Protein AF-A0A497P4P9-F1 (afdb_monomer)

Sequence (625 aa):
MENTSEQIDSYRMAIYGQLLGKMAGRGGANFEKIRPSDIKWLFDTYDLFFFHNCITEKLRSTHGEISFRIKGDKSECGFKVNDHGHRHYFFYISISIFQDMPEKDCFDRAFCLLFVMEHQIIHLLMLLYNYQGKVQNDPSYSYHGSLYICMLRTFFGDVDTSHDLKGKEKESPGKSQAIMAKEIGRFSNVRNSCFLDSLLFVLLVSDGSNYIRDVLFNSDIRNIPYNVKQVCDRSKTIKTRQQVRELAYRIREMLKVDYRRLQGGEVFQCNTLRQELRKSDPEIGTGAVYTPIEVYGILAHLFPKLQVYFPPKFIVTEDISGNLNPVRETVGLTQKITFSDLEYFPYSIREYGPEGVGSFYIWDDINEPLIVFHNTGTNPHKFTEFIFKGRYRLFGAVMSRGRVSQTEEGGGHYNAFLRINDKWFYYDDMYPPTLRHLEKLPAKEIFEVGRTSIAELLFYERIEEIPSVPIRTTGIEKDEINFEPIEPVGNQMRLTAKYQTAYAGQILHSLGGTLKRKGGKYRATWLLDFDQVQTKRSQILDIVNIAITISPQTDGDVMIYSEDRFGFLGEKFRNMGGKPVEEGATYEGLTYHLRNRKPDDKIQDYYWKVPRENFHDTLAMIQKA

Solvent-accessible surface area (backbone atoms only — not comparable to full-atom values): 35870 Å² total; per-residue (Å²): 135,80,61,51,70,67,53,38,51,52,50,51,52,54,52,48,55,54,48,31,65,75,23,50,96,38,55,27,50,59,48,80,72,87,52,42,69,53,55,46,51,51,49,55,48,48,26,46,76,78,45,72,39,49,58,61,52,50,31,58,75,59,65,31,48,79,45,57,42,75,36,69,84,54,62,47,58,54,68,47,71,48,102,83,71,38,41,42,32,38,44,33,43,30,54,47,68,68,74,67,63,60,90,82,83,50,94,38,53,50,57,45,49,50,54,54,48,55,56,42,49,48,53,46,51,39,59,76,70,45,46,68,75,72,50,86,90,44,63,45,51,37,92,83,14,58,50,43,54,48,51,40,37,48,69,62,34,93,64,79,79,71,76,64,91,66,90,74,82,86,81,76,86,76,75,89,68,87,76,60,80,90,44,55,26,43,48,44,62,56,93,85,32,26,34,58,50,24,43,50,46,36,46,67,63,19,61,57,18,55,66,52,42,49,42,58,73,66,52,70,48,86,72,47,76,68,65,68,75,49,50,74,41,84,78,44,78,48,64,45,64,66,51,51,35,53,49,41,49,52,50,32,56,45,52,54,51,53,48,52,38,28,68,68,40,37,75,44,66,66,60,67,58,53,58,52,53,22,43,78,38,47,66,72,65,77,78,60,54,74,52,49,64,60,56,49,42,51,50,20,54,51,34,58,86,62,51,70,80,76,79,68,65,34,47,38,40,25,40,75,85,70,50,74,46,78,74,79,54,75,79,78,76,92,65,91,81,55,81,85,63,83,79,74,74,92,61,78,48,69,51,57,47,102,78,38,37,24,44,41,70,52,68,89,78,78,80,59,69,54,46,74,46,76,53,88,77,84,66,37,80,80,59,64,65,52,41,84,91,46,39,26,36,60,24,25,31,29,30,41,32,40,73,70,55,94,51,93,62,48,83,54,54,27,26,21,40,29,23,47,90,92,37,36,30,43,38,35,31,59,90,76,52,42,79,42,83,39,99,57,77,61,56,65,62,55,27,39,71,47,84,44,30,39,33,42,37,40,35,26,21,48,40,93,64,48,83,63,74,75,65,57,69,46,55,42,70,61,82,56,59,49,70,52,81,76,42,79,55,87,93,28,31,34,47,36,37,33,37,78,47,74,65,57,48,53,54,40,39,76,73,66,21,52,75,47,78,61,91,94,42,40,32,29,35,42,82,33,50,73,84,47,48,62,58,52,52,47,54,53,53,60,70,67,38,44,59,38,49,61,46,83,51,98,71,74,37,31,39,36,38,33,62,38,54,81,50,66,60,58,55,56,38,43,77,57,67,22,41,76,61,60,79,70,45,66,56,99,79,46,70,45,73,59,64,80,55,58,98,85,49,75,52,52,56,44,46,32,42,25,44,45,92,46,42,63,59,49,52,54,44,50,72,68,77

Secondary structure (DSSP, 8-state):
-PPPHHHHHHHHHHHHHHHHHHHGGGTGGG-S---HHHHHHHHHHHHHHHHTTHHHHHHHHTT-EEEEEEESS--EEEEEE-TTS-EEEEEEEESHHHHS--TTS-SSHHHHHHHHHHHHHHHHHHHHTTGGGT-TT-GGGSTTSHHHHHHHHHHH-S--TT------------------GGG--EEPP-SS-HHHHHHHHHHHHSGGGHHHHHHHHH--GGGPPP-GGGGS-TT-S--SHHHHHHHHHHHHHHHHHHHHHHHTT-EE--HHHHHHHHHH-GGGGSSPPPPHHHHHHHHHHHSGGG------S-EEEE-TTS-B----------S---TTS------------TT-PEEEE--TT---SEEEEE--SS-GGG--SEETTTTEEEEEEEEEES---SSS---SEEEEEEEETTEEEEEE-SSSPEEEEESS--HHHHHS-BTTEEEEEEEEEE-SS---S--------STTEEEPPPEEETTEEEEEEEE-SHHHHHHHHHTT-EEEEETTEEEEEEEE-TTHHHHHHHHHHHHHS--EEEEE-SSSEEEEEE--TTSHHHHHHHHTT-EEPPTT-EETTEE-------TT-----EEEEEEGGGHHHHHHHHTT-

pLDDT: mean 74.88, std 19.85, range [26.92, 98.31]

Nearest PDB structures (foldseek):
  6heh-assembly1_A  TM=5.317E-01  e=3.612E-06  Homo sapiens
  8p1p-assembly1_B-2  TM=5.558E-01  e=3.984E-04  Homo sapiens
  8p1q-assembly1_B-2  TM=5.400E-01  e=2.696E-03  Homo sapiens
  5jlt-assembly1_A  TM=6.285E-01  e=5.822E-01  Tequatrovirus T4
  6k4y-assembly1_M  TM=6.024E-01  e=2.013E+00  Tequatrovirus T4

Mean predicted aligned error: 19.84 Å

Radius of gyration: 35.27 Å; Cα contacts (8 Å, |Δi|>4): 976; chains: 1; bounding box: 78×78×106 Å

Structure (mmCIF, N/CA/C/O backbone):
data_AF-A0A497P4P9-F1
#
_entry.id   AF-A0A497P4P9-F1
#
loop_
_atom_site.group_PDB
_atom_site.id
_atom_site.type_symbol
_atom_site.label_atom_id
_atom_site.label_alt_id
_atom_site.label_comp_id
_atom_site.label_asym_id
_atom_site.label_entity_id
_atom_site.label_seq_id
_atom_site.pdbx_PDB_ins_code
_atom_site.Cartn_x
_atom_site.Cartn_y
_atom_site.Cartn_z
_atom_site.occupancy
_atom_site.B_iso_or_equiv
_atom_site.auth_seq_id
_atom_site.auth_comp_id
_atom_site.auth_asym_id
_atom_site.auth_atom_id
_atom_site.pdbx_PDB_model_num
ATOM 1 N N . MET A 1 1 ? -15.173 -10.254 27.686 1.00 58.25 1 MET A N 1
ATOM 2 C CA . MET A 1 1 ? -15.346 -11.122 26.509 1.00 58.25 1 MET A CA 1
ATOM 3 C C . MET A 1 1 ? -14.974 -10.275 25.314 1.00 58.25 1 MET A C 1
ATOM 5 O O . MET A 1 1 ? -15.605 -9.245 25.126 1.00 58.25 1 MET A O 1
ATOM 9 N N . GLU A 1 2 ? -13.888 -10.613 24.627 1.00 67.75 2 GLU A N 1
ATOM 10 C CA . GLU A 1 2 ? -13.498 -9.936 23.386 1.00 67.75 2 GLU A CA 1
ATOM 11 C C . GLU A 1 2 ? -14.047 -10.760 22.222 1.00 67.75 2 GLU A C 1
ATOM 13 O O . GLU A 1 2 ? -13.759 -11.954 22.135 1.00 67.75 2 GLU A O 1
ATOM 18 N N . ASN A 1 3 ? -14.868 -10.144 21.370 1.00 80.25 3 ASN A N 1
ATOM 19 C CA . ASN A 1 3 ? -15.331 -10.771 20.135 1.00 80.25 3 ASN A CA 1
ATOM 20 C C . ASN A 1 3 ? -14.248 -10.593 19.061 1.00 80.25 3 ASN A C 1
ATOM 22 O O . ASN A 1 3 ? -13.645 -9.522 18.958 1.00 80.25 3 ASN A O 1
ATOM 26 N N . THR A 1 4 ? -13.994 -11.614 18.245 1.00 85.06 4 THR A N 1
ATOM 27 C CA . THR A 1 4 ? -13.106 -11.467 17.082 1.00 85.06 4 THR A CA 1
ATOM 28 C C . THR A 1 4 ? -13.760 -10.585 16.013 1.00 85.06 4 THR A C 1
ATOM 30 O O . THR A 1 4 ? -14.983 -10.466 15.967 1.00 85.06 4 THR A O 1
ATOM 33 N N . SER A 1 5 ? -12.966 -9.993 15.110 1.00 77.56 5 SER A N 1
ATOM 34 C CA . SER A 1 5 ? -13.513 -9.205 13.987 1.00 77.56 5 SER A CA 1
ATOM 35 C C . SER A 1 5 ? -14.527 -10.009 13.165 1.00 77.56 5 SER A C 1
ATOM 37 O O . SER A 1 5 ? -15.591 -9.499 12.835 1.00 77.56 5 SER A O 1
ATOM 39 N N . GLU A 1 6 ? -14.241 -11.289 12.910 1.00 81.06 6 GLU A N 1
ATOM 40 C CA . GLU A 1 6 ? -15.147 -12.190 12.188 1.00 81.06 6 GLU A CA 1
ATOM 41 C C . GLU A 1 6 ? -16.459 -12.433 12.945 1.00 81.06 6 GLU A C 1
ATOM 43 O O . GLU A 1 6 ? -17.526 -12.471 12.335 1.00 81.06 6 GLU A O 1
ATOM 48 N N . GLN A 1 7 ? -16.408 -12.569 14.275 1.00 89.88 7 GLN A N 1
ATOM 49 C CA . GLN A 1 7 ? -17.613 -12.715 15.096 1.00 89.88 7 GLN A CA 1
ATOM 50 C C . GLN A 1 7 ? -18.461 -11.444 15.076 1.00 89.88 7 GLN A C 1
ATOM 52 O O . GLN A 1 7 ? -19.679 -11.530 14.941 1.00 89.88 7 GLN A O 1
ATOM 57 N N . ILE A 1 8 ? -17.824 -10.277 15.170 1.00 90.75 8 ILE A N 1
ATOM 58 C CA . ILE A 1 8 ? -18.498 -8.976 15.119 1.00 90.75 8 ILE A CA 1
ATOM 59 C C . ILE A 1 8 ? -19.230 -8.809 13.785 1.00 90.75 8 ILE A C 1
ATOM 61 O O . ILE A 1 8 ? -20.416 -8.475 13.779 1.00 90.75 8 ILE A O 1
ATOM 65 N N . ASP A 1 9 ? -18.560 -9.092 12.667 1.00 85.94 9 ASP A N 1
ATOM 66 C CA . ASP A 1 9 ? -19.163 -8.988 11.336 1.00 85.94 9 ASP A CA 1
ATOM 67 C C . ASP A 1 9 ? -20.277 -10.019 11.139 1.00 85.94 9 ASP A C 1
ATOM 69 O O . ASP A 1 9 ? -21.351 -9.682 10.640 1.00 85.94 9 ASP A O 1
ATOM 73 N N . SER A 1 10 ? -20.079 -11.252 11.611 1.00 91.88 10 SER A N 1
ATOM 74 C CA . SER A 1 10 ? -21.108 -12.296 11.586 1.00 91.88 10 SER A CA 1
ATOM 75 C C . SER A 1 10 ? -22.361 -11.886 12.368 1.00 91.88 10 SER A C 1
ATOM 77 O O . SER A 1 10 ? -23.477 -11.970 11.847 1.00 91.88 10 SER A O 1
ATOM 79 N N . TYR A 1 11 ? -22.203 -11.360 13.587 1.00 96.50 11 TYR A N 1
ATOM 80 C CA . TYR A 1 11 ? -23.323 -10.868 14.393 1.00 96.50 11 TYR A CA 1
ATOM 81 C C . TYR A 1 11 ? -24.010 -9.674 13.741 1.00 96.50 11 TYR A C 1
ATOM 83 O O . TYR A 1 11 ? -25.236 -9.659 13.646 1.00 96.50 11 TYR A O 1
ATOM 91 N N . ARG A 1 12 ? -23.248 -8.704 13.229 1.00 95.50 12 ARG A N 1
ATOM 92 C CA . ARG A 1 12 ? -23.806 -7.544 12.526 1.00 95.50 12 ARG A CA 1
ATOM 93 C C . ARG A 1 12 ? -24.631 -7.972 11.316 1.00 95.50 12 ARG A C 1
ATOM 95 O O . ARG A 1 12 ? -25.760 -7.510 11.162 1.00 95.50 12 ARG A O 1
ATOM 102 N N . MET A 1 13 ? -24.121 -8.896 10.503 1.00 94.88 13 MET A N 1
ATOM 103 C CA . MET A 1 13 ? -24.843 -9.415 9.340 1.00 94.88 13 MET A CA 1
ATOM 104 C C . MET A 1 13 ? -26.081 -10.229 9.732 1.00 94.88 13 MET A C 1
ATOM 106 O O . MET A 1 13 ? -27.115 -10.123 9.069 1.00 94.88 13 MET A O 1
ATOM 110 N N . ALA A 1 14 ? -26.031 -10.981 10.834 1.00 95.69 14 ALA A N 1
ATOM 111 C CA . ALA A 1 14 ? -27.197 -11.683 11.366 1.00 95.69 14 ALA A CA 1
ATOM 112 C C . ALA A 1 14 ? -28.292 -10.706 11.836 1.00 95.69 14 ALA A C 1
ATOM 114 O O . ALA A 1 14 ? -29.465 -10.885 11.499 1.00 95.69 14 ALA A O 1
ATOM 115 N N . ILE A 1 15 ? -27.918 -9.651 12.568 1.00 97.69 15 ILE A N 1
ATOM 116 C CA . ILE A 1 15 ? -28.839 -8.597 13.020 1.00 97.69 15 ILE A CA 1
ATOM 117 C C . ILE A 1 15 ? -29.422 -7.847 11.818 1.00 97.69 15 ILE A C 1
ATOM 119 O O . ILE A 1 15 ? -30.636 -7.644 11.752 1.00 97.69 15 ILE A O 1
ATOM 123 N N . TYR A 1 16 ? -28.582 -7.491 10.844 1.00 96.94 16 TYR A N 1
ATOM 124 C CA . TYR A 1 16 ? -28.994 -6.845 9.600 1.00 96.94 16 TYR A CA 1
ATOM 125 C C . TYR A 1 16 ? -30.032 -7.688 8.847 1.00 96.94 16 TYR A C 1
ATOM 127 O O . TYR A 1 16 ? -31.114 -7.194 8.530 1.00 96.94 16 TYR A O 1
ATOM 135 N N . GLY A 1 17 ? -29.772 -8.983 8.639 1.00 94.94 17 GLY A N 1
ATOM 136 C CA . GLY A 1 17 ? -30.714 -9.889 7.975 1.00 94.94 17 GLY A CA 1
ATOM 137 C C . GLY A 1 17 ? -32.065 -9.989 8.694 1.00 94.94 17 GLY A C 1
ATOM 138 O O . GLY A 1 17 ? -33.120 -9.928 8.055 1.00 94.94 17 GLY A O 1
ATOM 139 N N . GLN A 1 18 ? -32.063 -10.067 10.029 1.00 97.38 18 GLN A N 1
ATOM 140 C CA . GLN A 1 18 ? -33.302 -10.064 10.819 1.00 97.38 18 GLN A CA 1
ATOM 141 C C . GLN A 1 18 ? -34.051 -8.727 10.719 1.00 97.38 18 GLN A C 1
ATOM 143 O O . GLN A 1 18 ? -35.283 -8.707 10.619 1.00 97.38 18 GLN A O 1
ATOM 148 N N . LEU A 1 19 ? -33.321 -7.610 10.709 1.00 96.56 19 LEU A N 1
ATOM 149 C CA . LEU A 1 19 ? -33.889 -6.278 10.535 1.00 96.56 19 LEU A CA 1
ATOM 150 C C . LEU A 1 19 ? -34.567 -6.144 9.166 1.00 96.56 19 LEU A C 1
ATOM 152 O O . LEU A 1 19 ? -35.699 -5.662 9.107 1.00 96.56 19 LEU A O 1
ATOM 156 N N . LEU A 1 20 ? -33.946 -6.637 8.089 1.00 95.38 20 LEU A N 1
ATOM 157 C CA . LEU A 1 20 ? -34.549 -6.647 6.752 1.00 95.38 20 LEU A CA 1
ATOM 158 C C . LEU A 1 20 ? -35.883 -7.399 6.731 1.00 95.38 20 LEU A C 1
ATOM 160 O O . LEU A 1 20 ? -36.876 -6.869 6.228 1.00 95.38 20 LEU A O 1
ATOM 164 N N . GLY A 1 21 ? -35.944 -8.587 7.341 1.00 93.62 21 GLY A N 1
ATOM 165 C CA . GLY A 1 21 ? -37.191 -9.349 7.466 1.00 93.62 21 GLY A CA 1
ATOM 166 C C . GLY A 1 21 ? -38.275 -8.574 8.224 1.00 93.62 21 GLY A C 1
ATOM 167 O O . GLY A 1 21 ? -39.424 -8.501 7.786 1.00 93.62 21 GLY A O 1
ATOM 168 N N . LYS A 1 22 ? -37.905 -7.904 9.322 1.00 96.12 22 LYS A N 1
ATOM 169 C CA . LYS A 1 22 ? -38.820 -7.070 10.124 1.00 96.12 22 LYS A CA 1
ATOM 170 C C . LYS A 1 22 ? -39.289 -5.802 9.394 1.00 96.12 22 LYS A C 1
ATOM 172 O O . LYS A 1 22 ? -40.355 -5.258 9.713 1.00 96.12 22 LYS A O 1
ATOM 177 N N . MET A 1 23 ? -38.498 -5.314 8.440 1.00 96.38 23 MET A N 1
ATOM 178 C CA . MET A 1 23 ? -38.792 -4.130 7.631 1.00 96.38 23 MET A CA 1
ATOM 179 C C . MET A 1 23 ? -39.403 -4.452 6.264 1.00 96.38 23 MET A C 1
ATOM 181 O O . MET A 1 23 ? -39.791 -3.522 5.562 1.00 96.38 23 MET A O 1
ATOM 185 N N . ALA A 1 24 ? -39.562 -5.726 5.891 1.00 94.69 24 ALA A N 1
ATOM 186 C CA . ALA A 1 24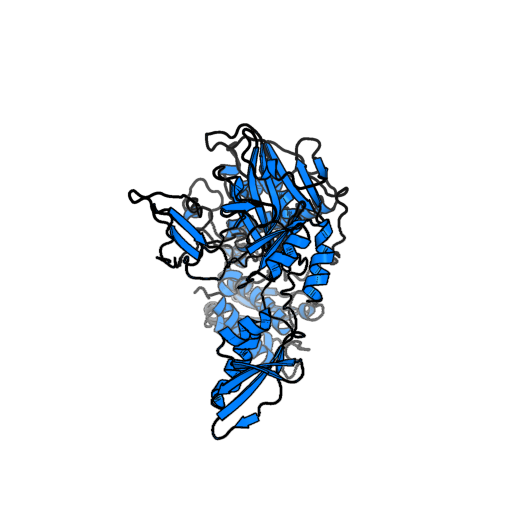 ? -40.026 -6.130 4.561 1.00 94.69 24 ALA A CA 1
ATOM 187 C C . ALA A 1 24 ? -41.339 -5.440 4.138 1.00 94.69 24 ALA A C 1
ATOM 189 O O . ALA A 1 24 ? -41.416 -4.859 3.061 1.00 94.69 24 ALA A O 1
ATOM 190 N N . GLY A 1 25 ? -42.339 -5.382 5.026 1.00 94.19 25 GLY A N 1
ATOM 191 C CA . GLY A 1 25 ? -43.613 -4.689 4.770 1.00 94.19 25 GLY A CA 1
ATOM 192 C C . GLY A 1 25 ? -43.562 -3.155 4.847 1.00 94.19 25 GLY A C 1
ATOM 193 O O . GLY A 1 25 ? -44.608 -2.512 4.861 1.00 94.19 25 GLY A O 1
ATOM 194 N N . ARG A 1 26 ? -42.373 -2.562 4.989 1.00 94.88 26 ARG A N 1
ATOM 195 C CA . ARG A 1 26 ? -42.147 -1.121 5.192 1.00 94.88 26 ARG A CA 1
ATOM 196 C C . ARG A 1 26 ? -41.022 -0.559 4.320 1.00 94.88 26 ARG A C 1
ATOM 198 O O . ARG A 1 26 ? -40.528 0.516 4.637 1.00 94.88 26 ARG A O 1
ATOM 205 N N . GLY A 1 27 ? -40.608 -1.269 3.268 1.00 91.19 27 GLY A N 1
ATOM 206 C CA . GLY A 1 27 ? -39.531 -0.846 2.358 1.00 91.19 27 GLY A CA 1
ATOM 207 C C . GLY A 1 27 ? -38.186 -1.558 2.563 1.00 91.19 27 GLY A C 1
ATOM 208 O O . GLY A 1 27 ? -37.195 -1.180 1.943 1.00 91.19 27 GLY A O 1
ATOM 209 N N . GLY A 1 28 ? -38.129 -2.590 3.413 1.00 93.62 28 GLY A N 1
ATOM 210 C CA . GLY A 1 28 ? -36.943 -3.432 3.595 1.00 93.62 28 GLY A CA 1
ATOM 211 C C . GLY A 1 28 ? -35.717 -2.641 4.060 1.00 93.62 28 GLY A C 1
ATOM 212 O O . GLY A 1 28 ? -35.768 -1.953 5.079 1.00 93.62 28 GLY A O 1
ATOM 213 N N . ALA A 1 29 ? -34.627 -2.743 3.299 1.00 92.38 29 ALA A N 1
ATOM 214 C CA . ALA A 1 29 ? -33.350 -2.073 3.554 1.00 92.38 29 ALA A CA 1
ATOM 215 C C . ALA A 1 29 ? -33.466 -0.541 3.641 1.00 92.38 29 ALA A C 1
ATOM 217 O O . ALA A 1 29 ? -32.811 0.096 4.460 1.00 92.38 29 ALA A O 1
ATOM 218 N N . ASN A 1 30 ? -34.360 0.055 2.849 1.00 92.88 30 ASN A N 1
ATOM 219 C CA . ASN A 1 30 ? -34.595 1.498 2.806 1.00 92.88 30 ASN A CA 1
ATOM 220 C C . ASN A 1 30 ? -35.975 1.848 3.360 1.00 92.88 30 ASN A C 1
ATOM 222 O O . ASN A 1 30 ? -36.753 2.556 2.724 1.00 92.88 30 ASN A O 1
ATOM 226 N N . PHE A 1 31 ? -36.285 1.324 4.546 1.00 92.88 31 PHE A N 1
ATOM 227 C CA . PHE A 1 31 ? -37.598 1.472 5.159 1.00 92.88 31 PHE A CA 1
ATOM 228 C C . PHE A 1 31 ? -38.117 2.926 5.170 1.00 92.88 31 PHE A C 1
ATOM 230 O O . PHE A 1 31 ? -37.369 3.896 5.335 1.00 92.88 31 PHE A O 1
ATOM 237 N N . GLU A 1 32 ? -39.433 3.080 5.035 1.00 89.19 32 GLU A N 1
ATOM 238 C CA . GLU A 1 32 ? -40.113 4.380 5.057 1.00 89.19 32 GLU A CA 1
ATOM 239 C C . GLU A 1 32 ? -40.335 4.892 6.481 1.00 89.19 32 GLU A C 1
ATOM 241 O O . GLU A 1 32 ? -40.309 6.095 6.736 1.00 89.19 32 GLU A O 1
ATOM 246 N N . LYS A 1 33 ? -40.611 3.973 7.418 1.00 90.75 33 LYS A N 1
ATOM 247 C CA . LYS A 1 33 ? -40.995 4.299 8.795 1.00 90.75 33 LYS A CA 1
ATOM 248 C C . LYS A 1 33 ? -40.393 3.323 9.793 1.00 90.75 33 LYS A C 1
ATOM 250 O O . LYS A 1 33 ? -40.588 2.110 9.692 1.00 90.75 33 LYS A O 1
ATOM 255 N N . ILE A 1 34 ? -39.799 3.884 10.838 1.00 93.62 34 ILE A N 1
ATOM 256 C CA . ILE A 1 34 ? -39.342 3.163 12.024 1.00 93.62 34 ILE A CA 1
ATOM 257 C C . ILE A 1 34 ? -40.213 3.520 13.229 1.00 93.62 34 ILE A C 1
ATOM 259 O O . ILE A 1 34 ? -40.736 4.631 13.315 1.00 93.62 34 ILE A O 1
ATOM 263 N N . ARG A 1 35 ? -40.439 2.564 14.134 1.00 95.38 35 ARG A N 1
ATOM 264 C CA . ARG A 1 35 ? -41.251 2.739 15.348 1.00 95.38 35 ARG A CA 1
ATOM 265 C C . ARG A 1 35 ? -40.385 2.531 16.592 1.00 95.38 35 ARG A C 1
ATOM 267 O O . ARG A 1 35 ? -39.413 1.778 16.533 1.00 95.38 35 ARG A O 1
ATOM 274 N N . PRO A 1 36 ? -40.757 3.097 17.754 1.00 96.56 36 PRO A N 1
ATOM 275 C CA . PRO A 1 36 ? -40.030 2.857 19.003 1.00 96.56 36 PRO A CA 1
ATOM 276 C C . PRO A 1 36 ? -39.881 1.371 19.362 1.00 96.56 36 PRO A C 1
ATOM 278 O O . PRO A 1 36 ? -38.849 0.956 19.882 1.00 96.56 36 PRO A O 1
ATOM 281 N N . SER A 1 37 ? -40.881 0.549 19.027 1.00 97.31 37 SER A N 1
ATOM 282 C CA . SER A 1 37 ? -40.837 -0.905 19.213 1.00 97.31 37 SER A CA 1
ATOM 283 C C . SER A 1 37 ? -39.770 -1.600 18.362 1.00 97.31 37 SER A C 1
ATOM 285 O O . SER A 1 37 ? -39.286 -2.658 18.752 1.00 97.31 37 SER A O 1
ATOM 287 N N . ASP A 1 38 ? -39.403 -1.037 17.206 1.00 96.38 38 ASP A N 1
ATOM 288 C CA . ASP A 1 38 ? -38.327 -1.579 16.371 1.00 96.38 38 ASP A CA 1
ATOM 289 C C . ASP A 1 38 ? -36.960 -1.272 16.979 1.00 96.38 38 ASP A C 1
ATOM 291 O O . ASP A 1 38 ? -36.117 -2.158 17.021 1.00 96.38 38 ASP A O 1
ATOM 295 N N . ILE A 1 39 ? -36.776 -0.058 17.515 1.00 97.06 39 ILE A N 1
ATOM 296 C CA . ILE A 1 39 ? -35.554 0.325 18.240 1.00 97.06 39 ILE A CA 1
ATOM 297 C C . ILE A 1 39 ? -35.370 -0.561 19.467 1.00 97.06 39 ILE A C 1
ATOM 299 O O . ILE A 1 39 ? -34.284 -1.090 19.680 1.00 97.06 39 ILE A O 1
ATOM 303 N N . LYS A 1 40 ? -36.445 -0.775 20.240 1.00 97.88 40 LYS A N 1
ATOM 304 C CA . LYS A 1 40 ? -36.419 -1.702 21.374 1.00 97.88 40 LYS A CA 1
ATOM 305 C C . LYS A 1 40 ? -36.014 -3.107 20.930 1.00 97.88 40 LYS A C 1
ATOM 307 O O . LYS A 1 40 ? -35.128 -3.696 21.526 1.00 97.88 40 LYS A O 1
ATOM 312 N N . TRP A 1 41 ? -36.658 -3.640 19.892 1.00 98.25 41 TRP A N 1
ATOM 313 C CA . TRP A 1 41 ? -36.334 -4.975 19.390 1.00 98.25 41 TRP A CA 1
ATOM 314 C C . TRP A 1 41 ? -34.871 -5.075 18.941 1.00 98.25 41 TRP A C 1
ATOM 316 O O . TRP A 1 41 ? -34.201 -6.059 19.242 1.00 98.25 41 TRP A O 1
ATOM 326 N N . LEU A 1 42 ? -34.359 -4.050 18.258 1.00 97.94 42 LEU A N 1
ATOM 327 C CA . LEU A 1 42 ? -32.981 -4.018 17.784 1.00 97.94 42 LEU A CA 1
ATOM 328 C C . LEU A 1 42 ? -31.998 -3.947 18.960 1.00 97.94 42 LEU A C 1
ATOM 330 O O . LEU A 1 42 ? -31.013 -4.676 18.971 1.00 97.94 42 LEU A O 1
ATOM 334 N N . PHE A 1 43 ? -32.311 -3.151 19.986 1.00 98.19 43 PHE A N 1
ATOM 335 C CA . PHE A 1 43 ? -31.570 -3.120 21.247 1.00 98.19 43 PHE A CA 1
ATOM 336 C C . PHE A 1 43 ? -31.539 -4.493 21.928 1.00 98.19 43 PHE A C 1
ATOM 338 O O . PHE A 1 43 ? -30.458 -4.979 22.245 1.00 98.19 43 PHE A O 1
ATOM 345 N N . ASP A 1 44 ? -32.702 -5.134 22.099 1.00 98.25 44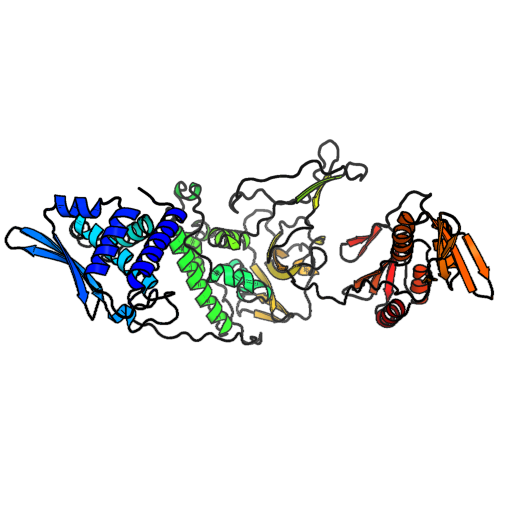 ASP A N 1
ATOM 346 C CA . ASP A 1 44 ? -32.805 -6.466 22.708 1.00 98.25 44 ASP A CA 1
ATOM 347 C C . ASP A 1 44 ? -31.975 -7.494 21.905 1.00 98.25 44 ASP A C 1
ATOM 349 O O . ASP A 1 44 ? -31.333 -8.374 22.472 1.00 98.25 44 ASP A O 1
ATOM 353 N N . THR A 1 45 ? -31.947 -7.357 20.574 1.00 98.31 45 THR A N 1
ATOM 354 C CA . THR A 1 45 ? -31.163 -8.226 19.683 1.00 98.31 45 THR A CA 1
ATOM 355 C C . THR A 1 45 ? -29.660 -7.994 19.861 1.00 98.31 45 THR A C 1
ATOM 357 O O . THR A 1 45 ? -28.908 -8.955 19.992 1.00 98.31 45 THR A O 1
ATOM 360 N N . TYR A 1 46 ? -29.200 -6.742 19.928 1.00 98.12 46 TYR A N 1
ATOM 361 C CA . TYR A 1 46 ? -27.795 -6.442 20.221 1.00 98.12 46 TYR A CA 1
ATOM 362 C C . TYR A 1 46 ? -27.375 -6.959 21.599 1.00 98.12 46 TYR A C 1
ATOM 364 O O . TYR A 1 46 ? -26.315 -7.573 21.715 1.00 98.12 46 TYR A O 1
ATOM 372 N N . ASP A 1 47 ? -28.200 -6.748 22.627 1.00 98.19 47 ASP A N 1
ATOM 373 C CA . ASP A 1 47 ? -27.936 -7.249 23.979 1.00 98.19 47 ASP A CA 1
ATOM 374 C C . ASP A 1 47 ? -27.813 -8.778 23.986 1.00 98.19 47 ASP A C 1
ATOM 376 O O . ASP A 1 47 ? -26.886 -9.322 24.579 1.00 98.19 47 ASP A O 1
ATOM 380 N N . LEU A 1 48 ? -28.670 -9.482 23.243 1.00 97.31 48 LEU A N 1
ATOM 381 C CA . LEU A 1 48 ? -28.588 -10.933 23.097 1.00 97.31 48 LEU A CA 1
ATOM 382 C C . LEU A 1 48 ? -27.295 -11.391 22.399 1.00 97.31 48 LEU A C 1
ATOM 384 O O . LEU A 1 48 ? -26.607 -12.272 22.917 1.00 97.31 48 LEU A O 1
ATOM 388 N N . PHE A 1 49 ? -26.973 -10.821 21.232 1.00 95.94 49 PHE A N 1
ATOM 389 C CA . PHE A 1 49 ? -25.857 -11.279 20.393 1.00 95.94 49 PHE A CA 1
ATOM 390 C C . PHE A 1 49 ? -24.484 -10.872 20.941 1.00 95.94 49 PHE A C 1
ATOM 392 O O . PHE A 1 49 ? -23.574 -11.695 20.977 1.00 95.94 49 PHE A O 1
ATOM 399 N N . PHE A 1 50 ? -24.326 -9.619 21.368 1.00 96.38 50 PHE A N 1
ATOM 400 C CA . PHE A 1 50 ? -23.024 -9.072 21.767 1.00 96.38 50 PHE A CA 1
ATOM 401 C C . PHE A 1 50 ? -22.766 -9.142 23.271 1.00 96.38 50 PHE A C 1
ATOM 403 O O . PHE A 1 50 ? -21.607 -9.185 23.684 1.00 96.38 50 PHE A O 1
ATOM 410 N N . PHE A 1 51 ? -23.821 -9.128 24.088 1.00 96.00 51 PHE A N 1
ATOM 411 C CA . PHE A 1 51 ? -23.704 -8.962 25.538 1.00 96.00 51 PHE A CA 1
ATOM 412 C C . PHE A 1 51 ? -24.393 -10.071 26.335 1.00 96.00 51 PHE A C 1
ATOM 414 O O . PHE A 1 51 ? -24.402 -10.001 27.558 1.00 96.00 51 PHE A O 1
ATOM 421 N N . HIS A 1 52 ? -24.952 -11.091 25.678 1.00 96.00 52 HIS A N 1
ATOM 422 C CA . HIS A 1 52 ? -25.646 -12.213 26.313 1.00 96.00 52 HIS A CA 1
ATOM 423 C C . HIS A 1 52 ? -26.689 -11.791 27.368 1.00 96.00 52 HIS A C 1
ATOM 425 O O . HIS A 1 52 ? -26.813 -12.424 28.413 1.00 96.00 52 HIS A O 1
ATOM 431 N N . ASN A 1 53 ? -27.459 -10.736 27.082 1.00 97.50 53 ASN A N 1
ATOM 432 C CA . ASN A 1 53 ? -28.458 -10.117 27.969 1.00 97.50 53 ASN A CA 1
ATOM 433 C C . ASN A 1 53 ? -27.898 -9.393 29.209 1.00 97.50 53 ASN A C 1
ATOM 435 O O . ASN A 1 53 ? -28.672 -8.974 30.079 1.00 97.50 53 ASN A O 1
ATOM 439 N N . CYS A 1 54 ? -26.580 -9.202 29.316 1.00 96.88 54 CYS A N 1
ATOM 440 C CA . CYS A 1 54 ? -25.983 -8.537 30.472 1.00 96.88 54 CYS A CA 1
ATOM 441 C C . CYS A 1 54 ? -26.422 -7.070 30.613 1.00 96.88 54 CYS A C 1
ATOM 443 O O . CYS A 1 54 ? -26.445 -6.562 31.737 1.00 96.88 54 CYS A O 1
ATOM 445 N N . ILE A 1 55 ? -26.785 -6.366 29.531 1.00 97.12 55 ILE A N 1
ATOM 446 C CA . ILE A 1 55 ? -27.260 -4.975 29.639 1.00 97.12 55 ILE A CA 1
ATOM 447 C C . ILE A 1 55 ? -28.641 -4.949 30.294 1.00 97.12 55 ILE A C 1
ATOM 449 O O . ILE A 1 55 ? -28.869 -4.183 31.236 1.00 97.12 55 ILE A O 1
ATOM 453 N N . THR A 1 56 ? -29.549 -5.815 29.846 1.00 97.12 56 THR A N 1
ATOM 454 C CA . THR A 1 56 ? -30.885 -5.978 30.430 1.00 97.12 56 THR A CA 1
ATOM 455 C C . THR A 1 56 ? -30.807 -6.404 31.893 1.00 97.12 56 THR A C 1
ATOM 457 O O . THR A 1 56 ? -31.513 -5.846 32.737 1.00 97.12 56 THR A O 1
ATOM 460 N N . GLU A 1 57 ? -29.933 -7.351 32.232 1.00 96.81 57 GLU A N 1
ATOM 461 C CA . GLU A 1 57 ? -29.691 -7.743 33.625 1.00 96.81 57 GLU A CA 1
ATOM 462 C C . GLU A 1 57 ? -29.153 -6.575 34.455 1.00 96.81 57 GLU A C 1
ATOM 464 O O . GLU A 1 57 ? -29.629 -6.334 35.570 1.00 96.81 57 GLU A O 1
ATOM 469 N N . LYS A 1 58 ? -28.224 -5.786 33.900 1.00 96.12 58 LYS A N 1
ATOM 470 C CA . LYS A 1 58 ? -27.673 -4.613 34.582 1.00 96.12 58 LYS A CA 1
ATOM 471 C C . LYS A 1 58 ? -28.744 -3.564 34.867 1.00 96.12 58 LYS A C 1
ATOM 473 O O . LYS A 1 58 ? -28.795 -3.079 35.997 1.00 96.12 58 LYS A O 1
ATOM 478 N N . LEU A 1 59 ? -29.610 -3.260 33.900 1.00 95.31 59 LEU A N 1
ATOM 479 C CA . LEU A 1 59 ? -30.755 -2.356 34.073 1.00 95.31 59 LEU A CA 1
ATOM 480 C C . LEU A 1 59 ? -31.692 -2.837 35.189 1.00 95.31 59 LEU A C 1
ATOM 482 O O . LEU A 1 59 ? -32.036 -2.062 36.080 1.00 95.31 59 LEU A O 1
ATOM 486 N N . ARG A 1 60 ? -32.037 -4.132 35.212 1.00 94.19 60 ARG A N 1
ATOM 487 C CA . ARG A 1 60 ? -32.865 -4.710 36.286 1.00 94.19 60 ARG A CA 1
ATOM 488 C C . ARG A 1 60 ? -32.191 -4.593 37.651 1.00 94.19 60 ARG A C 1
ATOM 490 O O . ARG A 1 60 ? -32.845 -4.209 38.616 1.00 94.19 60 ARG A O 1
ATOM 497 N N . SER A 1 61 ? -30.890 -4.883 37.730 1.00 93.50 61 SER A N 1
ATOM 498 C CA . SER A 1 61 ? -30.144 -4.842 38.996 1.00 93.50 61 SER A CA 1
ATOM 499 C C . SER A 1 61 ? -30.026 -3.437 39.595 1.00 93.50 61 SER A C 1
ATOM 501 O O . SER A 1 61 ? -29.820 -3.302 40.796 1.00 93.50 61 SER A O 1
ATOM 503 N N . THR A 1 62 ? -30.147 -2.386 38.778 1.00 89.19 62 THR A N 1
ATOM 504 C CA . THR A 1 62 ? -30.120 -0.988 39.233 1.00 89.19 62 THR A CA 1
ATOM 505 C C . THR A 1 62 ? -31.515 -0.394 39.435 1.00 89.19 62 THR A C 1
ATOM 507 O O . THR A 1 62 ? -31.625 0.820 39.610 1.00 89.19 62 THR A O 1
ATOM 510 N N . HIS A 1 63 ? -32.574 -1.218 39.390 1.00 89.75 63 HIS A N 1
ATOM 511 C CA . HIS A 1 63 ? -33.974 -0.772 39.323 1.00 89.75 63 HIS A CA 1
ATOM 512 C C . HIS A 1 63 ? -34.198 0.292 38.235 1.00 89.75 63 HIS A C 1
ATOM 514 O O . HIS A 1 63 ? -35.009 1.207 38.386 1.00 89.75 63 HIS A O 1
ATOM 520 N N . GLY A 1 64 ? -33.423 0.195 37.153 1.00 90.19 64 GLY A N 1
ATOM 521 C CA . GLY A 1 64 ? -33.461 1.115 36.037 1.00 90.19 64 GLY A CA 1
ATOM 522 C C . GLY A 1 64 ? -34.461 0.665 34.985 1.00 90.19 64 GLY A C 1
ATOM 523 O O . GLY A 1 64 ? -34.458 -0.485 34.549 1.00 90.19 64 GLY A O 1
ATOM 524 N N . GLU A 1 65 ? -35.285 1.599 34.530 1.00 93.19 65 GLU A N 1
ATOM 525 C CA . GLU A 1 65 ? -36.143 1.411 33.360 1.00 93.19 65 GLU A CA 1
ATOM 526 C C . GLU A 1 65 ? -35.520 2.109 32.155 1.00 93.19 65 GLU A C 1
ATOM 528 O O . GLU A 1 65 ? -34.870 3.141 32.311 1.00 93.19 65 GLU A O 1
ATOM 533 N N . ILE A 1 66 ? -35.713 1.565 30.951 1.00 97.12 66 ILE A N 1
ATOM 534 C CA . ILE A 1 66 ? -35.257 2.185 29.705 1.00 97.12 66 ILE A CA 1
ATOM 535 C C . ILE A 1 66 ? -36.439 2.428 28.768 1.00 97.12 66 ILE A C 1
ATOM 537 O O . ILE A 1 66 ? -37.251 1.538 28.516 1.00 97.12 66 ILE A O 1
ATOM 541 N N . SER A 1 67 ? -36.523 3.644 28.231 1.00 97.31 67 SER A N 1
ATOM 542 C CA . SER A 1 67 ? -37.525 4.013 27.228 1.00 97.31 67 SER A CA 1
ATOM 543 C C . SER A 1 67 ? -36.884 4.277 25.870 1.00 97.31 67 SER A C 1
ATOM 545 O O . SER A 1 67 ? -35.860 4.952 25.770 1.00 97.31 67 SER A O 1
ATOM 547 N N . PHE A 1 68 ? -37.525 3.782 24.814 1.00 97.69 68 PHE A N 1
ATOM 548 C CA . PHE A 1 68 ? -37.098 3.984 23.433 1.00 97.69 68 PHE A CA 1
ATOM 549 C C . PHE A 1 68 ? -38.008 5.012 22.779 1.00 97.69 68 PHE A C 1
ATOM 551 O O . PHE A 1 68 ? -39.233 4.903 22.876 1.00 97.69 68 PHE A O 1
ATOM 558 N N . ARG A 1 69 ? -37.438 6.027 22.126 1.00 95.88 69 ARG A N 1
ATOM 559 C CA . ARG A 1 69 ? -38.220 7.010 21.359 1.00 95.88 69 ARG A CA 1
ATOM 560 C C . ARG A 1 69 ? -37.500 7.408 20.086 1.00 95.88 69 ARG A C 1
ATOM 562 O O . ARG A 1 69 ? -36.298 7.220 19.935 1.00 95.88 69 ARG A O 1
ATOM 569 N N . ILE A 1 70 ? -38.270 8.001 19.193 1.00 93.75 70 ILE A N 1
ATOM 570 C CA . ILE A 1 70 ? -37.766 8.594 17.969 1.00 93.75 70 ILE A CA 1
ATOM 571 C C . ILE A 1 70 ? -37.899 10.111 18.107 1.00 93.75 70 ILE A C 1
ATOM 573 O O . ILE A 1 70 ? -38.961 10.597 18.504 1.00 93.75 70 ILE A O 1
ATOM 577 N N . LYS A 1 71 ? -36.819 10.843 17.835 1.00 90.19 71 LYS A N 1
ATOM 578 C CA . LYS A 1 71 ? -36.761 12.314 17.870 1.00 90.19 71 LYS A CA 1
ATOM 579 C C . LYS A 1 71 ? -36.465 12.871 16.475 1.00 90.19 71 LYS A C 1
ATOM 581 O O . LYS A 1 71 ? -36.127 12.118 15.571 1.00 90.19 71 LYS A O 1
ATOM 586 N N . GLY A 1 72 ? -36.653 14.174 16.279 1.00 81.88 72 GLY A N 1
ATOM 587 C CA . GLY A 1 72 ? -36.431 14.817 14.978 1.00 81.88 72 GLY A CA 1
ATOM 588 C C . GLY A 1 72 ? -35.025 15.387 14.777 1.00 81.88 72 GLY A C 1
ATOM 589 O O . GLY A 1 72 ? -34.608 15.556 13.641 1.00 81.88 72 GLY A O 1
ATOM 590 N N . ASP A 1 73 ? -34.311 15.704 15.857 1.00 80.00 73 ASP A N 1
ATOM 591 C CA . ASP A 1 73 ? -33.126 16.566 15.832 1.00 80.00 73 ASP A CA 1
ATOM 592 C C . ASP A 1 73 ? -31.810 15.817 16.074 1.00 80.00 73 ASP A C 1
ATOM 594 O O . ASP A 1 73 ? -30.845 16.023 15.338 1.00 80.00 73 ASP A O 1
ATOM 598 N N . LYS A 1 74 ? -31.748 14.947 17.089 1.00 85.62 74 LYS A N 1
ATOM 599 C CA . LYS A 1 74 ? -30.520 14.224 17.455 1.00 85.62 74 LYS A CA 1
ATOM 600 C C . LYS A 1 74 ? -30.790 12.866 18.104 1.00 85.62 74 LYS A C 1
ATOM 602 O O . LYS A 1 74 ? -31.763 12.693 18.844 1.00 85.62 74 LYS A O 1
ATOM 607 N N . SER A 1 75 ? -29.906 11.908 17.827 1.00 90.19 75 SER A N 1
ATOM 608 C CA . SER A 1 75 ? -29.833 10.656 18.584 1.00 90.19 75 SER A CA 1
ATOM 609 C C . SER A 1 75 ? -29.144 10.923 19.917 1.00 90.19 75 SER A C 1
ATOM 611 O O . SER A 1 75 ? -28.174 11.677 19.979 1.00 90.19 75 SER A O 1
ATOM 613 N N . GLU A 1 76 ? -29.667 10.357 20.997 1.00 93.06 76 GLU A N 1
ATOM 614 C CA . GLU A 1 76 ? -29.216 10.683 22.348 1.00 93.06 76 GLU A CA 1
ATOM 615 C C . GLU A 1 76 ? -29.531 9.544 23.317 1.00 93.06 76 GLU A C 1
ATOM 617 O O . GLU A 1 76 ? -30.651 9.027 23.342 1.00 93.06 76 GLU A O 1
ATOM 622 N N . CYS A 1 77 ? -28.567 9.223 24.175 1.00 94.00 77 CYS A N 1
ATOM 623 C CA . CYS A 1 77 ? -28.748 8.325 25.304 1.00 94.00 77 CYS A CA 1
ATOM 624 C C . CYS A 1 77 ? -28.444 9.063 26.613 1.00 94.00 77 CYS A C 1
ATOM 626 O O . CYS A 1 77 ? -27.472 9.816 26.716 1.00 94.00 77 CYS A O 1
ATOM 628 N N . GLY A 1 78 ? -29.275 8.840 27.629 1.00 93.75 78 GLY A N 1
ATOM 629 C CA . GLY A 1 78 ? -29.144 9.488 28.931 1.00 93.75 78 GLY A CA 1
ATOM 630 C C . GLY A 1 78 ? -30.018 8.841 29.997 1.00 93.75 78 GLY A C 1
ATOM 631 O O . GLY A 1 78 ? -30.615 7.788 29.779 1.00 93.75 78 GLY A O 1
ATOM 632 N N . PHE A 1 79 ? -30.107 9.475 31.164 1.00 95.44 79 PHE A N 1
ATOM 633 C CA . PHE A 1 79 ? -31.047 9.083 32.210 1.00 95.44 79 PHE A CA 1
ATOM 634 C C . PHE A 1 79 ? -31.595 10.301 32.950 1.00 95.44 79 PHE A C 1
ATOM 636 O O . PHE A 1 79 ? -31.005 11.381 32.938 1.00 95.44 79 PHE A O 1
ATOM 643 N N . LYS A 1 80 ? -32.741 10.114 33.598 1.00 95.25 80 LYS A N 1
ATOM 644 C CA . LYS A 1 80 ? -33.305 11.029 34.592 1.00 95.25 80 LYS A CA 1
ATOM 645 C C . LYS A 1 80 ? -33.429 10.288 35.914 1.00 95.25 80 LYS A C 1
ATOM 647 O O . LYS A 1 80 ? -33.668 9.086 35.910 1.00 95.25 80 LYS A O 1
ATOM 652 N N . VAL A 1 81 ? -33.260 10.985 37.027 1.00 92.81 81 VAL A N 1
ATOM 653 C CA . VAL A 1 81 ? -33.505 10.423 38.360 1.00 92.81 81 VAL A CA 1
ATOM 654 C C . VAL A 1 81 ? -34.913 10.838 38.776 1.00 92.81 81 VAL A C 1
ATOM 656 O O . VAL A 1 81 ? -35.244 12.015 38.650 1.00 92.81 81 VAL A O 1
ATOM 659 N N . ASN A 1 82 ? -35.756 9.887 39.179 1.00 90.44 82 ASN A N 1
ATOM 660 C CA . ASN A 1 82 ? -37.092 10.194 39.698 1.00 90.44 82 ASN A CA 1
ATOM 661 C C . ASN A 1 82 ? -37.037 10.589 41.187 1.00 90.44 82 ASN A C 1
ATOM 663 O O . ASN A 1 82 ? -35.985 10.499 41.820 1.00 90.44 82 ASN A O 1
ATOM 667 N N . ASP A 1 83 ? -38.179 10.978 41.759 1.00 92.94 83 ASP A N 1
ATOM 668 C CA . ASP A 1 83 ? -38.280 11.406 43.166 1.00 92.94 83 ASP A CA 1
ATOM 669 C C . ASP A 1 83 ? -37.883 10.307 44.175 1.00 92.94 83 ASP A C 1
ATOM 671 O O . ASP A 1 83 ? -37.573 10.594 45.328 1.00 92.94 83 ASP A O 1
ATOM 675 N N . HIS A 1 84 ? -37.835 9.044 43.737 1.00 90.38 84 HIS A N 1
ATOM 676 C CA . HIS A 1 84 ? -37.398 7.891 44.529 1.00 90.38 84 HIS A CA 1
ATOM 677 C C . HIS A 1 84 ? -35.909 7.550 44.346 1.00 90.38 84 HIS A C 1
ATOM 679 O O . HIS A 1 84 ? -35.442 6.531 44.848 1.00 90.38 84 HIS A O 1
ATOM 685 N N . GLY A 1 85 ? -35.146 8.366 43.613 1.00 88.25 85 GLY A N 1
ATOM 686 C CA . GLY A 1 85 ? -33.726 8.119 43.354 1.00 88.25 85 GLY A CA 1
ATOM 687 C C . GLY A 1 85 ? -33.447 7.058 42.282 1.00 88.25 85 GLY A C 1
ATOM 688 O O . GLY A 1 85 ? -32.283 6.754 42.013 1.00 88.25 85 GLY A O 1
ATOM 689 N N . HIS A 1 86 ? -34.476 6.502 41.634 1.00 90.94 86 HIS A N 1
ATOM 690 C CA . HIS A 1 86 ? -34.307 5.511 40.571 1.00 90.94 86 HIS A CA 1
ATOM 691 C C . HIS A 1 86 ? -33.948 6.191 39.248 1.00 90.94 86 HIS A C 1
ATOM 693 O O . HIS A 1 86 ? -34.485 7.246 38.895 1.00 90.94 86 HIS A O 1
ATOM 699 N N . ARG A 1 87 ? -33.044 5.567 38.487 1.00 93.94 87 ARG A N 1
ATOM 700 C CA . ARG A 1 87 ? -32.612 6.063 37.175 1.00 93.94 87 ARG A CA 1
ATOM 701 C C . ARG A 1 87 ? -33.547 5.544 36.082 1.00 93.94 87 ARG A C 1
ATOM 703 O O . ARG A 1 87 ? -33.566 4.355 35.795 1.00 93.94 87 ARG A O 1
ATOM 710 N N . HIS A 1 88 ? -34.269 6.441 35.425 1.00 96.25 88 HIS A N 1
ATOM 711 C CA . HIS A 1 88 ? -35.006 6.157 34.198 1.00 96.25 88 HIS A CA 1
ATOM 712 C C . HIS A 1 88 ? -34.153 6.547 32.984 1.00 96.25 88 HIS A C 1
ATOM 714 O O . HIS A 1 88 ? -33.993 7.730 32.657 1.00 96.25 88 HIS A O 1
ATOM 720 N N . TYR A 1 89 ? -33.590 5.542 32.326 1.00 96.94 89 TYR A N 1
ATOM 721 C CA . TYR A 1 89 ? -32.785 5.654 31.120 1.00 96.94 89 TYR A CA 1
ATOM 722 C C . TYR A 1 89 ? -33.657 5.942 29.895 1.00 96.94 89 TYR A C 1
ATOM 724 O O . TYR A 1 89 ? -34.828 5.559 29.795 1.00 96.94 89 TYR A O 1
ATOM 732 N N . PHE A 1 90 ? -33.082 6.632 28.924 1.00 95.88 90 PHE A N 1
ATOM 733 C CA . PHE A 1 90 ? -33.736 6.893 27.657 1.00 95.88 90 PHE A CA 1
ATOM 734 C C . PHE A 1 90 ? -32.768 6.709 26.497 1.00 95.88 90 PHE A C 1
ATOM 736 O O . PHE A 1 90 ? -31.591 7.050 26.601 1.00 95.88 90 PHE A O 1
ATOM 743 N N . PHE A 1 91 ? -33.298 6.176 25.402 1.00 95.00 91 PHE A N 1
ATOM 744 C CA . PHE A 1 91 ? -32.561 5.822 24.199 1.00 95.00 91 PHE A CA 1
ATOM 745 C C . PHE A 1 91 ? -33.312 6.380 22.989 1.00 95.00 91 PHE A C 1
ATOM 747 O O . PHE A 1 91 ? -34.394 5.900 22.625 1.00 95.00 91 PHE A O 1
ATOM 754 N N . TYR A 1 92 ? -32.785 7.456 22.413 1.00 94.75 92 TYR A N 1
ATOM 755 C CA . TYR A 1 92 ? -33.431 8.212 21.349 1.00 94.75 92 TYR A CA 1
ATOM 756 C C . TYR A 1 92 ? -32.666 8.092 20.040 1.00 94.75 92 TYR A C 1
ATOM 758 O O . TYR A 1 92 ? -31.450 8.262 20.009 1.00 94.75 92 TYR A O 1
ATOM 766 N N . ILE A 1 93 ? -33.402 7.857 18.957 1.00 93.50 93 ILE A N 1
ATOM 767 C CA . ILE A 1 93 ? -32.864 7.808 17.595 1.00 93.50 93 ILE A CA 1
ATOM 768 C C . ILE A 1 93 ? -33.490 8.937 16.784 1.00 93.50 93 ILE A C 1
ATOM 770 O O . ILE A 1 93 ? -34.712 9.104 16.808 1.00 93.50 93 ILE A O 1
ATOM 774 N N . SER A 1 94 ? -32.669 9.722 16.087 1.00 90.50 94 SER A N 1
ATOM 775 C CA . SER A 1 94 ? -33.179 10.789 15.229 1.00 90.50 94 SER A CA 1
ATOM 776 C C . SER A 1 94 ? -33.696 10.258 13.890 1.00 90.50 94 SER A C 1
ATOM 778 O O . SER A 1 94 ? -33.038 9.445 13.246 1.00 90.50 94 SER A O 1
ATOM 780 N N . ILE A 1 95 ? -34.855 10.751 13.443 1.00 85.19 95 ILE A N 1
ATOM 781 C CA . ILE A 1 95 ? -35.368 10.521 12.083 1.00 85.19 95 ILE A CA 1
ATOM 782 C C . ILE A 1 95 ? -34.527 11.245 11.032 1.00 85.19 95 ILE A C 1
ATOM 784 O O . ILE A 1 95 ? -34.420 10.736 9.917 1.00 85.19 95 ILE A O 1
ATOM 788 N N . SER A 1 96 ? -33.928 12.394 11.370 1.00 82.88 96 SER A N 1
ATOM 789 C CA . SER A 1 96 ? -33.159 13.200 10.410 1.00 82.88 96 SER A CA 1
ATOM 790 C C . SER A 1 96 ? -32.015 12.412 9.767 1.00 82.88 96 SER A C 1
ATOM 792 O O . SER A 1 96 ? -31.738 12.592 8.586 1.00 82.88 96 SER A O 1
ATOM 794 N N . ILE A 1 97 ? -31.449 11.440 10.496 1.00 76.62 97 ILE A N 1
ATOM 795 C CA . ILE A 1 97 ? -30.409 10.517 10.008 1.00 76.62 97 ILE A CA 1
ATOM 796 C C . ILE A 1 97 ? -30.838 9.794 8.728 1.00 76.62 97 ILE A C 1
ATOM 798 O O . ILE A 1 97 ? -30.014 9.514 7.867 1.00 76.62 97 ILE A O 1
ATOM 802 N N . PHE A 1 98 ? -32.129 9.497 8.587 1.00 80.31 98 PHE A N 1
ATOM 803 C CA . PHE A 1 98 ? -32.659 8.746 7.451 1.00 80.31 98 PHE A CA 1
ATOM 804 C C . PHE A 1 98 ? -33.177 9.644 6.322 1.00 80.31 98 PHE A C 1
ATOM 806 O O . PHE A 1 98 ? -33.401 9.151 5.213 1.00 80.31 98 PHE A O 1
ATOM 813 N N . GLN A 1 99 ? -33.418 10.928 6.597 1.00 75.88 99 GLN A N 1
ATOM 814 C CA . GLN A 1 99 ? -33.979 11.877 5.631 1.00 75.88 99 GLN A CA 1
ATOM 815 C C . GLN A 1 99 ? -32.902 12.459 4.711 1.00 75.88 99 GLN A C 1
ATOM 817 O O . GLN A 1 99 ? -33.153 12.577 3.516 1.00 75.88 99 GLN A O 1
ATOM 822 N N . ASP A 1 100 ? -31.701 12.700 5.243 1.00 66.88 100 ASP A N 1
ATOM 823 C CA . ASP A 1 100 ? -30.624 13.414 4.546 1.00 66.88 100 ASP A CA 1
ATOM 824 C C . ASP A 1 100 ? -29.411 12.527 4.226 1.00 66.88 100 ASP A C 1
ATOM 826 O O . ASP A 1 100 ? -28.290 13.028 4.195 1.00 66.88 100 ASP A O 1
ATOM 830 N N . MET A 1 101 ? -29.592 11.212 4.025 1.00 62.56 101 MET A N 1
ATOM 831 C CA . MET A 1 101 ? -28.454 10.304 3.818 1.00 62.56 101 MET A CA 1
ATOM 832 C C . MET A 1 101 ? -27.624 10.734 2.599 1.00 62.56 101 MET A C 1
ATOM 834 O O . MET A 1 101 ? -28.104 10.613 1.467 1.00 62.56 101 MET A O 1
ATOM 838 N N . PRO A 1 102 ? -26.379 11.208 2.792 1.00 57.31 102 PRO A N 1
ATOM 839 C CA . PRO A 1 102 ? -25.473 11.389 1.678 1.00 57.31 102 PRO A CA 1
ATOM 840 C C . PRO A 1 102 ? -25.111 9.997 1.154 1.00 57.31 102 PRO A C 1
ATOM 842 O O . PRO A 1 102 ? -24.791 9.109 1.939 1.00 57.31 102 PRO A O 1
ATOM 845 N N . GLU A 1 103 ? -25.131 9.805 -0.167 1.00 54.66 103 GLU A N 1
ATOM 846 C CA . GLU A 1 103 ? -24.867 8.522 -0.856 1.00 54.66 103 GLU A CA 1
ATOM 847 C C . GLU A 1 103 ? -23.534 7.829 -0.482 1.00 54.66 103 GLU A C 1
ATOM 849 O O . GLU A 1 103 ? -23.253 6.741 -0.976 1.00 54.66 103 GLU A O 1
ATOM 854 N N . LYS A 1 104 ? -22.680 8.445 0.345 1.00 54.97 104 LYS A N 1
ATOM 855 C CA . LYS A 1 104 ? -21.297 8.018 0.579 1.00 54.97 104 LYS A CA 1
ATOM 856 C C . LYS A 1 104 ? -21.037 7.247 1.876 1.00 54.97 104 LYS A C 1
ATOM 858 O O . LYS A 1 104 ? -20.058 6.508 1.898 1.00 54.97 104 LYS A O 1
ATOM 863 N N . ASP A 1 105 ? -21.872 7.360 2.913 1.00 61.50 105 ASP A N 1
ATOM 864 C CA . ASP A 1 105 ? -21.448 6.935 4.265 1.00 61.50 105 ASP A CA 1
ATOM 865 C C . ASP A 1 105 ? -22.092 5.633 4.766 1.00 61.50 105 ASP A C 1
ATOM 867 O O . ASP A 1 105 ? -21.597 5.010 5.706 1.00 61.50 105 ASP A O 1
ATOM 871 N N . CYS A 1 106 ? -23.174 5.171 4.139 1.00 73.62 106 CYS A N 1
ATOM 872 C CA . CYS A 1 106 ? -23.772 3.874 4.445 1.00 73.62 106 CYS A CA 1
ATOM 873 C C . CYS A 1 106 ? -24.560 3.314 3.252 1.00 73.62 106 CYS A C 1
ATOM 875 O O . CYS A 1 106 ? -25.087 4.059 2.431 1.00 73.62 106 CYS A O 1
ATOM 877 N N . PHE A 1 107 ? -24.611 1.981 3.156 1.00 80.25 107 PHE A N 1
ATOM 878 C CA . PHE A 1 107 ? -25.179 1.256 2.011 1.00 80.25 107 PHE A CA 1
ATOM 879 C C . PHE A 1 107 ? -26.704 1.428 1.878 1.00 80.25 107 PHE A C 1
ATOM 881 O O . PHE A 1 107 ? -27.220 1.578 0.774 1.00 80.25 107 PHE A O 1
ATOM 888 N N . ASP A 1 108 ? -27.425 1.430 3.004 1.00 90.25 108 ASP A N 1
ATOM 889 C CA . ASP A 1 108 ? -28.870 1.660 3.085 1.00 90.25 108 ASP A CA 1
ATOM 890 C C . ASP A 1 108 ? -29.289 2.100 4.501 1.00 90.25 108 ASP A C 1
ATOM 892 O O . ASP A 1 108 ? -28.504 2.006 5.451 1.00 90.25 108 ASP A O 1
ATOM 896 N N . ARG A 1 109 ? -30.545 2.547 4.663 1.00 91.88 109 ARG A N 1
ATOM 897 C CA . ARG A 1 109 ? -31.076 3.047 5.950 1.00 91.88 109 ARG A CA 1
ATOM 898 C C . ARG A 1 109 ? -30.999 2.022 7.082 1.00 91.88 109 ARG A C 1
ATOM 900 O O . ARG A 1 109 ? -30.801 2.412 8.236 1.00 91.88 109 ARG A O 1
ATOM 907 N N . ALA A 1 110 ? -31.191 0.738 6.787 1.00 94.00 110 ALA A N 1
ATOM 908 C CA . ALA A 1 110 ? -31.111 -0.332 7.774 1.00 94.00 110 ALA A CA 1
ATOM 909 C C . ALA A 1 110 ? -29.682 -0.486 8.299 1.00 94.00 110 ALA A C 1
ATOM 911 O O . ALA A 1 110 ? -29.498 -0.590 9.509 1.00 94.00 110 ALA A O 1
ATOM 912 N N . PHE A 1 111 ? -28.680 -0.412 7.429 1.00 91.94 111 PHE A N 1
ATOM 913 C CA . PHE A 1 111 ? -27.277 -0.484 7.814 1.00 91.94 111 PHE A CA 1
ATOM 914 C C . PHE A 1 111 ? -26.836 0.755 8.608 1.00 91.94 111 PHE A C 1
ATOM 916 O O . PHE A 1 111 ? -26.199 0.610 9.649 1.00 91.94 111 PHE A O 1
ATOM 923 N N . CYS A 1 112 ? -27.249 1.967 8.212 1.00 90.12 112 CYS A N 1
ATOM 924 C CA . CYS A 1 112 ? -26.950 3.171 9.004 1.00 90.12 112 CYS A CA 1
ATOM 925 C C . CYS A 1 112 ? -27.582 3.090 10.403 1.00 90.12 112 CYS A C 1
ATOM 927 O O . CYS A 1 112 ? -26.966 3.484 11.393 1.00 90.12 112 CYS A O 1
ATOM 929 N N . LEU A 1 113 ? -28.807 2.556 10.506 1.00 93.50 113 LEU A N 1
ATOM 930 C CA . LEU A 1 113 ? -29.465 2.352 11.795 1.00 93.50 113 LEU A CA 1
ATOM 931 C C . LEU A 1 113 ? -28.625 1.456 12.717 1.00 93.50 113 LEU A C 1
ATOM 933 O O . LEU A 1 113 ? -28.542 1.762 13.905 1.00 93.50 113 LEU A O 1
ATOM 937 N N . LEU A 1 114 ? -27.980 0.404 12.198 1.00 94.69 114 LEU A N 1
ATOM 938 C CA . LEU A 1 114 ? -27.096 -0.457 12.995 1.00 94.69 114 LEU A CA 1
ATOM 939 C C . LEU A 1 114 ? -25.948 0.336 13.628 1.00 94.69 114 LEU A C 1
ATOM 941 O O . LEU A 1 114 ? -25.744 0.246 14.836 1.00 94.69 114 LEU A O 1
ATOM 945 N N . PHE A 1 115 ? -25.268 1.194 12.866 1.00 91.75 115 PHE A N 1
ATOM 946 C CA . PHE A 1 115 ? -24.185 2.017 13.415 1.00 91.75 115 PHE A CA 1
ATOM 947 C C . PHE A 1 115 ? -24.662 3.022 14.463 1.00 91.75 115 PHE A C 1
ATOM 949 O O . PHE A 1 115 ? -23.999 3.219 15.485 1.00 91.75 115 PHE A O 1
ATOM 956 N N . VAL A 1 116 ? -25.837 3.626 14.262 1.00 92.31 116 VAL A N 1
ATOM 957 C CA . VAL A 1 116 ? -26.427 4.506 15.280 1.00 92.31 116 VAL A CA 1
ATOM 958 C C . VAL A 1 116 ? -26.746 3.711 16.550 1.00 92.31 116 VAL A C 1
ATOM 960 O O . VAL A 1 116 ? -26.493 4.205 17.649 1.00 92.31 116 VAL A O 1
ATOM 963 N N . MET A 1 117 ? -27.254 2.481 16.433 1.00 95.94 117 MET A N 1
ATOM 964 C CA . MET A 1 117 ? -27.496 1.619 17.595 1.00 95.94 117 MET A CA 1
ATOM 965 C C . MET A 1 117 ? -26.204 1.297 18.343 1.00 95.94 117 MET A C 1
ATOM 967 O O . MET A 1 117 ? -26.155 1.487 19.557 1.00 95.94 117 MET A O 1
ATOM 971 N N . GLU A 1 118 ? -25.161 0.866 17.634 1.00 95.25 118 GLU A N 1
ATOM 972 C CA . GLU A 1 118 ? -23.846 0.546 18.205 1.00 95.25 118 GLU A CA 1
ATOM 973 C C . GLU A 1 118 ? -23.279 1.746 18.978 1.00 95.25 118 GLU A C 1
ATOM 975 O O . GLU A 1 118 ? -22.919 1.621 20.151 1.00 95.25 118 GLU A O 1
ATOM 980 N N . HIS A 1 119 ? -23.321 2.939 18.376 1.00 93.38 119 HIS A N 1
ATOM 981 C CA . HIS A 1 119 ? -22.910 4.195 19.008 1.00 93.38 119 HIS A CA 1
ATOM 982 C C . HIS A 1 119 ? -23.677 4.470 20.312 1.00 93.38 119 HIS A C 1
ATOM 984 O O . HIS A 1 119 ? -23.086 4.751 21.358 1.00 93.38 119 HIS A O 1
ATOM 990 N N . GLN A 1 120 ? -25.010 4.399 20.274 1.00 94.88 120 GLN A N 1
ATOM 991 C CA . GLN A 1 120 ? -25.845 4.734 21.431 1.00 94.88 120 GLN A CA 1
ATOM 992 C C . GLN A 1 120 ? -25.772 3.671 22.544 1.00 94.88 120 GLN A C 1
ATOM 994 O O . GLN A 1 120 ? -25.883 4.014 23.724 1.00 94.88 120 GLN A O 1
ATOM 999 N N . ILE A 1 121 ? -25.522 2.398 22.212 1.00 97.06 121 ILE A N 1
ATOM 1000 C CA . ILE A 1 121 ? -25.313 1.329 23.203 1.00 97.06 121 ILE A CA 1
ATOM 1001 C C . ILE A 1 121 ? -24.051 1.587 24.033 1.00 97.06 121 ILE A C 1
ATOM 1003 O O . ILE A 1 121 ? -24.087 1.405 25.251 1.00 97.06 121 ILE A O 1
ATOM 1007 N N . ILE A 1 122 ? -22.959 2.068 23.428 1.00 96.06 122 ILE A N 1
ATOM 1008 C CA . ILE A 1 122 ? -21.744 2.395 24.192 1.00 96.06 122 ILE A CA 1
ATOM 1009 C C . ILE A 1 122 ? -22.008 3.513 25.204 1.00 96.06 122 ILE A C 1
ATOM 1011 O O . ILE A 1 122 ? -21.620 3.376 26.367 1.00 96.06 122 ILE A O 1
ATOM 1015 N N . HIS A 1 123 ? -22.732 4.571 24.819 1.00 94.81 123 HIS A N 1
ATOM 1016 C CA . HIS A 1 123 ? -23.133 5.619 25.769 1.00 94.81 123 HIS A CA 1
ATOM 1017 C C . HIS A 1 123 ? -23.957 5.053 26.922 1.00 94.81 123 HIS A C 1
ATOM 1019 O O . HIS A 1 123 ? -23.702 5.383 28.083 1.00 94.81 123 HIS A O 1
ATOM 1025 N N . LEU A 1 124 ? -24.907 4.158 26.635 1.00 96.12 124 LEU A N 1
ATOM 1026 C CA . LEU A 1 124 ? -25.695 3.503 27.676 1.00 96.12 124 LEU A CA 1
ATOM 1027 C C . LEU A 1 124 ? -24.811 2.705 28.641 1.00 96.12 124 LEU A C 1
ATOM 1029 O O . LEU A 1 124 ? -24.964 2.836 29.857 1.00 96.12 124 LEU A O 1
ATOM 1033 N N . LEU A 1 125 ? -23.866 1.914 28.130 1.00 96.06 125 LEU A N 1
ATOM 1034 C CA . LEU A 1 125 ? -22.924 1.163 28.961 1.00 96.06 125 LEU A CA 1
ATOM 1035 C C . LEU A 1 125 ? -22.088 2.105 29.837 1.00 96.06 125 LEU A C 1
ATOM 1037 O O . LEU A 1 125 ? -21.949 1.877 31.040 1.00 96.06 125 LEU A O 1
ATOM 1041 N N . MET A 1 126 ? -21.593 3.212 29.281 1.00 94.44 126 MET A N 1
ATOM 1042 C CA . MET A 1 126 ? -20.845 4.206 30.054 1.00 94.44 126 MET A CA 1
ATOM 1043 C C . MET A 1 126 ? -21.666 4.774 31.224 1.00 94.44 126 MET A C 1
ATOM 1045 O O . MET A 1 126 ? -21.143 4.931 32.334 1.00 94.44 126 MET A O 1
ATOM 1049 N N . LEU A 1 127 ? -22.962 5.021 31.009 1.00 93.69 127 LEU A N 1
ATOM 1050 C CA . LEU A 1 127 ? -23.898 5.489 32.036 1.00 93.69 127 LEU A CA 1
ATOM 1051 C C . LEU A 1 127 ? -24.217 4.408 33.084 1.00 93.69 127 LEU A C 1
ATOM 1053 O O . LEU A 1 127 ? -24.242 4.697 34.285 1.00 93.69 127 LEU A O 1
ATOM 1057 N N . LEU A 1 128 ? -24.445 3.162 32.658 1.00 94.06 128 LEU A N 1
ATOM 1058 C CA . LEU A 1 128 ? -24.784 2.033 33.539 1.00 94.06 128 LEU A CA 1
ATOM 1059 C C . LEU A 1 128 ? -23.653 1.675 34.507 1.00 94.06 128 LEU A C 1
ATOM 1061 O O . LEU A 1 128 ? -23.910 1.311 35.655 1.00 94.06 128 LEU A O 1
ATOM 1065 N N . TYR A 1 129 ? -22.404 1.818 34.069 1.00 92.62 129 TYR A N 1
ATOM 1066 C CA . TYR A 1 129 ? -21.216 1.549 34.885 1.00 92.62 129 TYR A CA 1
ATOM 1067 C C . TYR A 1 129 ? -20.649 2.804 35.571 1.00 92.62 129 TYR A C 1
ATOM 1069 O O . TYR A 1 129 ? -19.577 2.761 36.189 1.00 92.62 129 TYR A O 1
ATOM 1077 N N . ASN A 1 130 ? -21.408 3.907 35.518 1.00 90.50 130 ASN A N 1
ATOM 1078 C CA . ASN A 1 130 ? -21.125 5.182 36.172 1.00 90.50 130 ASN A CA 1
ATOM 1079 C C . ASN A 1 130 ? -19.762 5.779 35.780 1.00 90.50 130 ASN A C 1
ATOM 1081 O O . ASN A 1 130 ? -19.102 6.400 36.608 1.00 90.50 130 ASN A O 1
ATOM 1085 N N . TYR A 1 131 ? -19.313 5.578 34.539 1.00 86.62 131 TYR A N 1
ATOM 1086 C CA . TYR A 1 131 ? -18.000 6.049 34.093 1.00 86.62 131 TYR A CA 1
ATOM 1087 C C . TYR A 1 131 ? -17.921 7.575 33.990 1.00 86.62 131 TYR A C 1
ATOM 1089 O O . TYR A 1 131 ? -16.908 8.151 34.372 1.00 86.62 131 TYR A O 1
ATOM 1097 N N . GLN A 1 132 ? -19.011 8.239 33.597 1.00 73.00 132 GLN A N 1
ATOM 1098 C CA . GLN A 1 132 ? -19.068 9.706 33.514 1.00 73.00 132 GLN A CA 1
ATOM 1099 C C . GLN A 1 132 ? -18.922 10.411 34.877 1.00 73.00 132 GLN A C 1
ATOM 1101 O O . GLN A 1 132 ? -18.563 11.581 34.926 1.00 73.00 132 GLN A O 1
ATOM 1106 N N . GLY A 1 133 ? -19.186 9.712 35.988 1.00 67.56 133 GLY A N 1
ATOM 1107 C CA . GLY A 1 133 ? -19.085 10.271 37.341 1.00 67.56 133 GLY A CA 1
ATOM 1108 C C . GLY A 1 133 ? -17.778 9.961 38.075 1.00 67.56 133 GLY A C 1
ATOM 1109 O O . GLY A 1 133 ? -17.594 10.454 39.183 1.00 67.56 133 GLY A O 1
ATOM 1110 N N . LYS A 1 134 ? -16.893 9.120 37.516 1.00 68.81 134 LYS A N 1
ATOM 1111 C CA . LYS A 1 134 ? -15.721 8.595 38.246 1.00 68.81 134 LYS A CA 1
ATOM 1112 C C . LYS A 1 134 ? -14.513 9.528 38.247 1.00 68.81 134 LYS A C 1
ATOM 1114 O O . LYS A 1 134 ? -13.741 9.472 39.198 1.00 68.81 134 LYS A O 1
ATOM 1119 N N . VAL A 1 135 ? -14.346 10.373 37.229 1.00 63.19 135 VAL A N 1
ATOM 1120 C CA . VAL A 1 135 ? -13.222 11.318 37.146 1.00 63.19 135 VAL A CA 1
ATOM 1121 C C . VAL A 1 135 ? -13.686 12.588 36.432 1.00 63.19 135 VAL A C 1
ATOM 1123 O O . VAL A 1 135 ? -13.755 12.635 35.205 1.00 63.19 135 VAL A O 1
ATOM 1126 N N . GLN A 1 136 ? -14.048 13.625 37.194 1.00 63.50 136 GLN A N 1
ATOM 1127 C CA . GLN A 1 136 ? -14.313 14.941 36.608 1.00 63.50 136 GLN A CA 1
ATOM 1128 C C . GLN A 1 136 ? -13.021 15.460 35.955 1.00 63.50 136 GLN A C 1
ATOM 1130 O O . GLN A 1 136 ? -11.972 15.468 36.592 1.00 63.50 136 GLN A O 1
ATOM 1135 N N . ASN A 1 137 ? -13.117 15.909 34.700 1.00 75.00 137 ASN A N 1
ATOM 1136 C CA . ASN A 1 137 ? -12.042 16.519 33.899 1.00 75.00 137 ASN A CA 1
ATOM 1137 C C . ASN A 1 137 ? -10.994 15.585 33.267 1.00 75.00 137 ASN A C 1
ATOM 1139 O O . ASN A 1 137 ? -10.048 16.095 32.672 1.00 75.00 137 ASN A O 1
ATOM 1143 N N . ASP A 1 138 ? -11.145 14.259 33.319 1.00 77.25 138 ASP A N 1
ATOM 1144 C CA . ASP A 1 138 ? -10.283 13.366 32.529 1.00 77.25 138 ASP A CA 1
ATOM 1145 C C . ASP A 1 138 ? -10.878 13.170 31.117 1.00 77.25 138 ASP A C 1
ATOM 1147 O O . ASP A 1 138 ? -11.981 12.621 30.984 1.00 77.25 138 ASP A O 1
ATOM 1151 N N . PRO A 1 139 ? -10.169 13.591 30.046 1.00 77.38 139 PRO A N 1
ATOM 1152 C CA . PRO A 1 139 ? -10.624 13.444 28.661 1.00 77.38 139 PRO A CA 1
ATOM 1153 C C . PRO A 1 139 ? -10.983 12.004 28.283 1.00 77.38 139 PRO A C 1
ATOM 1155 O O . PRO A 1 139 ? -11.791 11.790 27.375 1.00 77.38 139 PRO A O 1
ATOM 1158 N N . SER A 1 140 ? -10.429 11.017 28.990 1.00 78.25 140 SER A N 1
ATOM 1159 C CA . SER A 1 140 ? -10.683 9.594 28.772 1.00 78.25 140 SER A CA 1
ATOM 1160 C C . SER A 1 140 ? -12.147 9.213 28.972 1.00 78.25 140 SER A C 1
ATOM 1162 O O . SER A 1 140 ? -12.651 8.345 28.260 1.00 78.25 140 SER A O 1
ATOM 1164 N N . TYR A 1 141 ? -12.838 9.893 29.890 1.00 84.31 141 TYR A N 1
ATOM 1165 C CA . TYR A 1 141 ? -14.244 9.648 30.231 1.00 84.31 141 TYR A CA 1
ATOM 1166 C C . TYR A 1 141 ? -15.201 10.674 29.615 1.00 84.31 141 TYR A C 1
ATOM 1168 O O . TYR A 1 141 ? -16.391 10.673 29.939 1.00 84.31 141 TYR A O 1
ATOM 1176 N N . SER A 1 142 ? -14.704 11.551 28.733 1.00 84.19 142 SER A N 1
ATOM 1177 C CA . SER A 1 142 ? -15.567 12.436 27.947 1.00 84.19 142 SER A CA 1
ATOM 1178 C C . SER A 1 142 ? -16.535 11.626 27.071 1.00 84.19 142 SER A C 1
ATOM 1180 O O . SER A 1 142 ? -16.328 10.433 26.844 1.00 84.19 142 SER A O 1
ATOM 1182 N N . TYR A 1 143 ? -17.606 12.269 26.591 1.00 82.81 143 TYR A N 1
ATOM 1183 C CA . TYR A 1 143 ? -18.699 11.599 25.869 1.00 82.81 143 TYR A CA 1
ATOM 1184 C C . TYR A 1 143 ? -18.174 10.732 24.707 1.00 82.81 143 TYR A C 1
ATOM 1186 O O . TYR A 1 143 ? -18.564 9.580 24.584 1.00 82.81 143 TYR A O 1
ATOM 1194 N N . HIS A 1 144 ? -17.188 11.229 23.952 1.00 88.25 144 HIS A N 1
ATOM 1195 C CA . HIS A 1 144 ? -16.473 10.483 22.905 1.00 88.25 144 HIS A CA 1
ATOM 1196 C C . HIS A 1 144 ? -14.971 10.334 23.207 1.00 88.25 144 HIS A C 1
ATOM 1198 O O . HIS A 1 144 ? -14.130 10.409 22.313 1.00 88.25 144 HIS A O 1
ATOM 1204 N N . GLY A 1 145 ? -14.627 10.160 24.486 1.00 84.25 145 GLY A N 1
ATOM 1205 C CA . GLY A 1 145 ? -13.253 10.020 24.969 1.00 84.25 145 GLY A CA 1
ATOM 1206 C C . GLY A 1 145 ? -12.597 8.678 24.637 1.00 84.25 145 GLY A C 1
ATOM 1207 O O . GLY A 1 145 ? -13.162 7.818 23.961 1.00 84.25 145 GLY A O 1
ATOM 1208 N N . SER A 1 146 ? -11.387 8.460 25.158 1.00 81.44 146 SER A N 1
ATOM 1209 C CA . SER A 1 146 ? -10.629 7.225 24.905 1.00 81.44 146 SER A CA 1
ATOM 1210 C C . SER A 1 146 ? -11.355 5.964 25.391 1.00 81.44 146 SER A C 1
ATOM 1212 O O . SER A 1 146 ? -11.282 4.936 24.717 1.00 81.44 146 SER A O 1
ATOM 1214 N N . LEU A 1 147 ? -12.111 6.034 26.496 1.00 86.38 147 LEU A N 1
ATOM 1215 C CA . LEU A 1 147 ? -12.923 4.912 26.976 1.00 86.38 147 LEU A CA 1
ATOM 1216 C C . LEU A 1 147 ? -14.055 4.582 26.000 1.00 86.38 147 LEU A C 1
ATOM 1218 O O . LEU A 1 147 ? -14.250 3.411 25.686 1.00 86.38 147 LEU A O 1
ATOM 1222 N N . TYR A 1 148 ? -14.761 5.597 25.495 1.00 91.81 148 TYR A N 1
ATOM 1223 C CA . TYR A 1 148 ? -15.814 5.416 24.495 1.00 91.81 148 TYR A CA 1
ATOM 1224 C C . TYR A 1 148 ? -15.261 4.699 23.256 1.00 91.81 148 TYR A C 1
ATOM 1226 O O . TYR A 1 148 ? -15.782 3.660 22.854 1.00 91.81 148 TYR A O 1
ATOM 1234 N N . ILE A 1 149 ? -14.150 5.201 22.701 1.00 84.50 149 ILE A N 1
ATOM 1235 C CA . ILE A 1 149 ? -13.500 4.622 21.514 1.00 84.50 149 ILE A CA 1
ATOM 1236 C C . ILE A 1 149 ? -13.043 3.185 21.794 1.00 84.50 149 ILE A C 1
ATOM 1238 O O . ILE A 1 149 ? -13.203 2.303 20.949 1.00 84.50 149 ILE A O 1
ATOM 1242 N N . CYS A 1 150 ? -12.490 2.935 22.983 1.00 84.00 150 CYS A N 1
ATOM 1243 C CA . CYS A 1 150 ? -12.064 1.606 23.407 1.00 84.00 150 CYS A CA 1
ATOM 1244 C C . CYS A 1 150 ? -13.245 0.630 23.460 1.00 84.00 150 CYS A C 1
ATOM 1246 O O . CYS A 1 150 ? -13.171 -0.446 22.870 1.00 84.00 150 CYS A O 1
ATOM 1248 N N . MET A 1 151 ? -14.349 1.012 24.104 1.00 91.25 151 MET A N 1
ATOM 1249 C CA . MET A 1 151 ? -15.538 0.168 24.222 1.00 91.25 151 MET A CA 1
ATOM 1250 C C . MET A 1 151 ? -16.184 -0.084 22.857 1.00 91.25 151 MET A C 1
ATOM 1252 O O . MET A 1 151 ? -16.497 -1.231 22.547 1.00 91.25 151 MET A O 1
ATOM 1256 N N . LEU A 1 152 ? -16.312 0.951 22.020 1.00 91.38 152 LEU A N 1
ATOM 1257 C CA . LEU A 1 152 ? -16.846 0.828 20.662 1.00 91.38 152 LEU A CA 1
ATOM 1258 C C . LEU A 1 152 ? -16.037 -0.187 19.847 1.00 91.38 152 LEU A C 1
ATOM 1260 O O . LEU A 1 152 ? -16.612 -1.118 19.293 1.00 91.38 152 LEU A O 1
ATOM 1264 N N . ARG A 1 153 ? -14.702 -0.082 19.868 1.00 84.06 153 ARG A N 1
ATOM 1265 C CA . ARG A 1 153 ? -13.814 -1.037 19.188 1.00 84.06 153 ARG A CA 1
ATOM 1266 C C . ARG A 1 153 ? -13.851 -2.438 19.768 1.00 84.06 153 ARG A C 1
ATOM 1268 O O . ARG A 1 153 ? -13.784 -3.404 19.019 1.00 84.06 153 ARG A O 1
ATOM 1275 N N . THR A 1 154 ? -13.943 -2.545 21.086 1.00 85.50 154 THR A N 1
ATOM 1276 C CA . THR A 1 154 ? -13.948 -3.839 21.778 1.00 85.50 154 THR A CA 1
ATOM 1277 C C . THR A 1 154 ? -15.213 -4.628 21.462 1.00 85.50 154 THR A C 1
ATOM 1279 O O . THR A 1 154 ? -15.142 -5.834 21.239 1.00 85.50 154 THR A O 1
ATOM 1282 N N . PHE A 1 155 ? -16.369 -3.963 21.438 1.00 91.06 155 PHE A N 1
ATOM 1283 C CA . PHE A 1 155 ? -17.645 -4.643 21.228 1.00 91.06 155 PHE A CA 1
ATOM 1284 C C . PHE A 1 155 ? -18.040 -4.727 19.757 1.00 91.06 155 PHE A C 1
ATOM 1286 O O . PHE A 1 155 ? -18.547 -5.763 19.342 1.00 91.06 155 PHE A O 1
ATOM 1293 N N . PHE A 1 156 ? -17.793 -3.677 18.974 1.00 92.62 156 PHE A N 1
ATOM 1294 C CA . PHE A 1 156 ? -18.316 -3.535 17.611 1.00 92.62 156 PHE A CA 1
ATOM 1295 C C . PHE A 1 156 ? -17.227 -3.381 16.543 1.00 92.62 156 PHE A C 1
ATOM 1297 O O . PHE A 1 156 ? -17.534 -3.219 15.362 1.00 92.62 156 PHE A O 1
ATOM 1304 N N . GLY A 1 157 ? -15.952 -3.476 16.918 1.00 84.50 157 GLY A N 1
ATOM 1305 C CA . GLY A 1 157 ? -14.845 -3.357 15.980 1.00 84.50 157 GLY A CA 1
ATOM 1306 C C . GLY A 1 157 ? -14.656 -1.918 15.513 1.00 84.50 157 GLY A C 1
ATOM 1307 O O . GLY A 1 157 ? -15.108 -0.958 16.137 1.00 84.50 157 GLY A O 1
ATOM 1308 N N . ASP A 1 158 ? -13.936 -1.745 14.416 1.00 67.31 158 ASP A N 1
ATOM 1309 C CA . ASP A 1 158 ? -13.604 -0.419 13.921 1.00 67.31 158 ASP A CA 1
ATOM 1310 C C . ASP A 1 158 ? -14.777 0.262 13.195 1.00 67.31 158 ASP A C 1
ATOM 1312 O O . ASP A 1 158 ? -14.808 0.360 11.967 1.00 67.31 158 ASP A O 1
ATOM 1316 N N . VAL A 1 159 ? -15.732 0.763 13.969 1.00 60.88 159 VAL A N 1
ATOM 1317 C CA . VAL A 1 159 ? -16.822 1.612 13.483 1.00 60.88 159 VAL A CA 1
ATOM 1318 C C . VAL A 1 159 ? -16.301 3.041 13.327 1.00 60.88 159 VAL A C 1
ATOM 1320 O O . VAL A 1 159 ? -15.643 3.563 14.231 1.00 60.88 159 VAL A O 1
ATOM 1323 N N . ASP A 1 160 ? -16.567 3.674 12.182 1.00 56.81 160 ASP A N 1
ATOM 1324 C CA . ASP A 1 160 ? -16.234 5.083 11.995 1.00 56.81 160 ASP A CA 1
ATOM 1325 C C . ASP A 1 160 ? -17.053 5.934 12.980 1.00 56.81 160 ASP A C 1
ATOM 1327 O O . ASP A 1 160 ? -18.284 5.916 12.999 1.00 56.81 160 ASP A O 1
ATOM 1331 N N . THR A 1 161 ? -16.365 6.668 13.852 1.00 51.34 161 THR A N 1
ATOM 1332 C CA . THR A 1 161 ? -17.004 7.553 14.832 1.00 51.34 161 THR A CA 1
ATOM 1333 C C . THR A 1 161 ? -17.487 8.861 14.207 1.00 51.34 161 THR A C 1
ATOM 1335 O O . THR A 1 161 ? -18.095 9.664 14.911 1.00 51.34 161 THR A O 1
ATOM 1338 N N . SER A 1 162 ? -17.219 9.091 12.915 1.00 52.34 162 SER A N 1
ATOM 1339 C CA . SER A 1 162 ? -17.561 10.317 12.184 1.00 52.34 162 SER A CA 1
ATOM 1340 C C . SER A 1 162 ? -19.063 10.541 11.959 1.00 52.34 162 SER A C 1
ATOM 1342 O O . SER A 1 162 ? -19.442 11.595 11.461 1.00 52.34 162 SER A O 1
ATOM 1344 N N . HIS A 1 163 ? -19.939 9.631 12.401 1.00 50.41 163 HIS A N 1
ATOM 1345 C CA . HIS A 1 163 ? -21.401 9.780 12.320 1.00 50.41 163 HIS A CA 1
ATOM 1346 C C . HIS A 1 163 ? -22.004 10.911 13.181 1.00 50.41 163 HIS A C 1
ATOM 1348 O O . HIS A 1 163 ? -23.224 10.972 13.352 1.00 50.41 163 HIS A O 1
ATOM 1354 N N . ASP A 1 164 ? -21.195 11.839 13.698 1.00 42.09 164 ASP A N 1
ATOM 1355 C CA . ASP A 1 164 ? -21.700 13.170 14.018 1.00 42.09 164 ASP A CA 1
ATOM 1356 C C . ASP A 1 164 ? -22.106 13.836 12.694 1.00 42.09 164 ASP A C 1
ATOM 1358 O O . ASP A 1 164 ? -21.288 14.408 11.977 1.00 42.09 164 ASP A O 1
ATOM 1362 N N . LEU A 1 165 ? -23.396 13.713 12.364 1.00 42.31 165 LEU A N 1
ATOM 1363 C CA . LEU A 1 165 ? -24.087 14.255 11.188 1.00 42.31 165 LEU A CA 1
ATOM 1364 C C . LEU A 1 165 ? -24.094 15.792 11.179 1.00 42.31 165 LEU A C 1
ATOM 1366 O O . LEU A 1 165 ? -25.141 16.442 11.182 1.00 42.31 165 LEU A O 1
ATOM 1370 N N . LYS A 1 166 ? -22.917 16.408 11.192 1.00 33.84 166 LYS A N 1
ATOM 1371 C CA . LYS A 1 166 ? -22.732 17.827 10.926 1.00 33.84 166 LYS A CA 1
ATOM 1372 C C . LYS A 1 166 ? -21.840 17.956 9.711 1.00 33.84 166 LYS A C 1
ATOM 1374 O O . LYS A 1 166 ? -20.640 17.703 9.764 1.00 33.84 166 LYS A O 1
ATOM 1379 N N . GLY A 1 167 ? -22.504 18.329 8.618 1.00 39.44 167 GLY A N 1
ATOM 1380 C CA . GLY A 1 167 ? -21.944 18.440 7.286 1.00 39.44 167 GLY A CA 1
ATOM 1381 C C . GLY A 1 167 ? -20.588 19.132 7.257 1.00 39.44 167 GLY A C 1
ATOM 1382 O O . GLY A 1 167 ? -20.378 20.173 7.885 1.00 39.44 167 GLY A O 1
ATOM 1383 N N . LYS A 1 168 ? -19.687 18.551 6.470 1.00 31.27 168 LYS A N 1
ATOM 1384 C CA . LYS A 1 168 ? -18.511 19.235 5.954 1.00 31.27 168 LYS A CA 1
ATOM 1385 C C . LYS A 1 168 ? -18.416 19.064 4.448 1.00 31.27 168 LYS A C 1
ATOM 1387 O O . LYS A 1 168 ? -18.947 18.127 3.861 1.00 31.27 168 LYS A O 1
ATOM 1392 N N . GLU A 1 169 ? -17.818 20.098 3.880 1.00 31.41 169 GLU A N 1
ATOM 1393 C CA . GLU A 1 169 ? -17.846 20.519 2.491 1.00 31.41 169 GLU A CA 1
ATOM 1394 C C . GLU A 1 169 ? -17.392 19.443 1.502 1.00 31.41 169 GLU A C 1
ATOM 1396 O O . GLU A 1 169 ? -16.502 18.636 1.762 1.00 31.41 169 GLU A O 1
ATOM 1401 N N . LYS A 1 170 ? -18.036 19.474 0.332 1.00 28.30 170 LYS A N 1
ATOM 1402 C CA . LYS A 1 170 ? -17.732 18.643 -0.829 1.00 28.30 170 LYS A CA 1
ATOM 1403 C C . LYS A 1 170 ? -16.291 18.876 -1.289 1.00 28.30 170 LYS A C 1
ATOM 1405 O O . LYS A 1 170 ? -16.005 19.911 -1.884 1.00 28.30 170 LYS A O 1
ATOM 1410 N N . GLU A 1 171 ? -15.436 17.868 -1.152 1.00 31.02 171 GLU A N 1
ATOM 1411 C CA . GLU A 1 171 ? -14.283 17.721 -2.040 1.00 31.02 171 GLU A CA 1
ATOM 1412 C C . GLU A 1 171 ? -14.734 17.048 -3.345 1.00 31.02 171 GLU A C 1
ATOM 1414 O O . GLU A 1 171 ? -15.308 15.953 -3.372 1.00 31.02 171 GLU A O 1
ATOM 1419 N N . SER A 1 172 ? -14.513 17.757 -4.446 1.00 26.92 172 SER A N 1
ATOM 1420 C CA . SER A 1 172 ? -14.666 17.261 -5.810 1.00 26.92 172 SER A CA 1
ATOM 1421 C C . SER A 1 172 ? -13.561 16.251 -6.151 1.00 26.92 172 SER A C 1
ATOM 1423 O O . SER A 1 172 ? -12.404 16.488 -5.800 1.00 26.92 172 SER A O 1
ATOM 1425 N N . PRO A 1 173 ? -13.864 15.168 -6.891 1.00 28.70 173 PRO A N 1
ATOM 1426 C CA . PRO A 1 173 ? -12.840 14.266 -7.389 1.00 28.70 173 PRO A CA 1
ATOM 1427 C C . PRO A 1 173 ? -12.062 14.980 -8.497 1.00 28.70 173 PRO A C 1
ATOM 1429 O O . PRO A 1 173 ? -12.580 15.218 -9.592 1.00 28.70 173 PRO A O 1
ATOM 1432 N N . GLY A 1 174 ? -10.825 15.365 -8.189 1.00 30.95 174 GLY A N 1
ATOM 1433 C CA . GLY A 1 174 ? -9.892 15.909 -9.164 1.00 30.95 174 GLY A CA 1
ATOM 1434 C C . GLY A 1 174 ? -9.561 14.849 -10.207 1.00 30.95 174 GLY A C 1
ATOM 1435 O O . GLY A 1 174 ? -9.005 13.801 -9.888 1.00 30.95 174 GLY A O 1
ATOM 1436 N N . LYS A 1 175 ? -9.907 15.121 -11.468 1.00 30.23 175 LYS A N 1
ATOM 1437 C CA . LYS A 1 175 ? -9.347 14.398 -12.610 1.00 30.23 175 LYS A CA 1
ATOM 1438 C C . LYS A 1 175 ? -7.833 14.603 -12.591 1.00 30.23 175 LYS A C 1
ATOM 1440 O O . LYS A 1 175 ? -7.387 15.746 -12.539 1.00 30.23 175 LYS A O 1
ATOM 1445 N N . SER A 1 176 ? -7.076 13.508 -12.645 1.00 34.59 176 SER A N 1
ATOM 1446 C CA . SER A 1 176 ? -5.621 13.524 -12.802 1.00 34.59 176 SER A CA 1
ATOM 1447 C C . SER A 1 176 ? -5.265 14.273 -14.091 1.00 34.59 176 SER A C 1
ATOM 1449 O O . SER A 1 176 ? -5.409 13.744 -15.193 1.00 34.59 176 SER A O 1
ATOM 1451 N N . GLN A 1 177 ? -4.906 15.551 -13.964 1.00 39.75 177 GLN A N 1
ATOM 1452 C CA . GLN A 1 177 ? -4.261 16.302 -15.031 1.00 39.75 177 GLN A CA 1
ATOM 1453 C C . GLN A 1 177 ? -2.790 15.901 -15.039 1.00 39.75 177 GLN A C 1
ATOM 1455 O O . GLN A 1 177 ? -2.141 15.896 -13.995 1.00 39.75 177 GLN A O 1
ATOM 1460 N N . ALA A 1 178 ? -2.270 15.570 -16.219 1.00 44.75 178 ALA A N 1
ATOM 1461 C CA . ALA A 1 178 ? 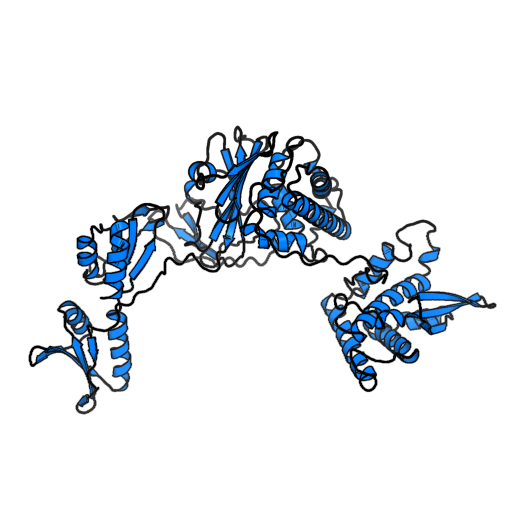-0.847 15.362 -16.425 1.00 44.75 178 ALA A CA 1
ATOM 1462 C C . ALA A 1 178 ? -0.095 16.638 -16.014 1.00 44.75 178 ALA A C 1
ATOM 1464 O O . ALA A 1 178 ? -0.168 17.661 -16.697 1.00 44.75 178 ALA A O 1
ATOM 1465 N N . ILE A 1 179 ? 0.583 16.589 -14.868 1.00 52.56 179 ILE A N 1
ATOM 1466 C CA . ILE A 1 179 ? 1.354 17.713 -14.340 1.00 52.56 179 ILE A CA 1
ATOM 1467 C C . ILE A 1 179 ? 2.558 17.915 -15.262 1.00 52.56 179 ILE A C 1
ATOM 1469 O O . ILE A 1 179 ? 3.391 17.021 -15.439 1.00 52.56 179 ILE A O 1
ATOM 1473 N N . MET A 1 180 ? 2.659 19.096 -15.871 1.00 55.78 180 MET A N 1
ATOM 1474 C CA . MET A 1 180 ? 3.867 19.512 -16.577 1.00 55.78 180 MET A CA 1
ATOM 1475 C C . MET A 1 180 ? 4.997 19.636 -15.548 1.00 55.78 180 MET A C 1
ATOM 1477 O O . MET A 1 180 ? 4.891 20.408 -14.601 1.00 55.78 180 MET A O 1
ATOM 1481 N N . ALA A 1 181 ? 6.111 18.925 -15.741 1.00 57.00 181 ALA A N 1
ATOM 1482 C CA . ALA A 1 181 ? 7.207 18.834 -14.763 1.00 57.00 181 ALA A CA 1
ATOM 1483 C C . ALA A 1 181 ? 7.819 20.182 -14.301 1.00 57.00 181 ALA A C 1
ATOM 1485 O O . ALA A 1 181 ? 8.550 20.219 -13.314 1.00 57.00 181 ALA A O 1
ATOM 1486 N N . LYS A 1 182 ? 7.532 21.299 -14.989 1.00 57.94 182 LYS A N 1
ATOM 1487 C CA . LYS A 1 182 ? 7.936 22.653 -14.568 1.00 57.94 182 LYS A CA 1
ATOM 1488 C C . LYS A 1 182 ? 7.157 23.192 -13.362 1.00 57.94 182 LYS A C 1
ATOM 1490 O O . LYS A 1 182 ? 7.650 24.124 -12.736 1.00 57.94 182 LYS A O 1
ATOM 1495 N N . GLU A 1 183 ? 6.006 22.615 -13.032 1.00 81.00 183 GLU A N 1
ATOM 1496 C CA . GLU A 1 183 ? 5.115 23.086 -11.960 1.00 81.00 183 GLU A CA 1
ATOM 1497 C C . GLU A 1 183 ? 5.131 22.181 -10.721 1.00 81.00 183 GLU A C 1
ATOM 1499 O O . GLU A 1 183 ? 4.345 22.384 -9.807 1.00 81.00 183 GLU A O 1
ATOM 1504 N N . ILE A 1 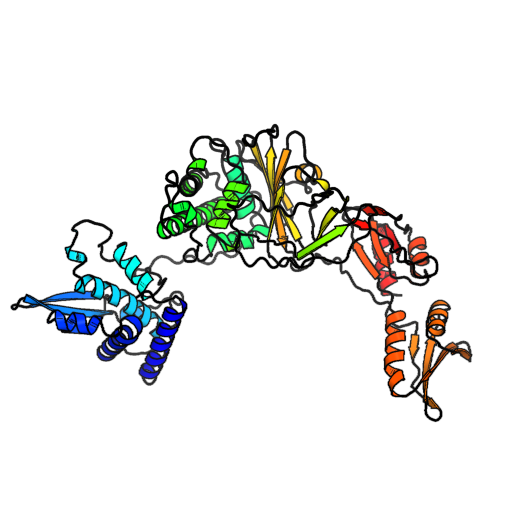184 ? 6.026 21.190 -10.657 1.00 89.12 184 ILE A N 1
ATOM 1505 C CA . ILE A 1 184 ? 6.137 20.332 -9.474 1.00 89.12 184 ILE A CA 1
ATOM 1506 C C . ILE A 1 184 ? 6.906 21.079 -8.378 1.00 89.12 184 ILE A C 1
ATOM 1508 O O . ILE A 1 184 ? 8.015 21.582 -8.597 1.00 89.12 184 ILE A O 1
ATOM 1512 N N . GLY A 1 185 ? 6.299 21.129 -7.196 1.00 90.50 185 GLY A N 1
ATOM 1513 C CA . GLY A 1 185 ? 6.859 21.682 -5.972 1.00 90.50 185 GLY A CA 1
ATOM 1514 C C . GLY A 1 185 ? 8.078 20.903 -5.491 1.00 90.50 185 GLY A C 1
ATOM 1515 O O . GLY A 1 185 ? 8.460 19.884 -6.066 1.00 90.50 185 GLY A O 1
ATOM 1516 N N . ARG A 1 186 ? 8.754 21.404 -4.457 1.00 91.06 186 ARG A N 1
ATOM 1517 C CA . ARG A 1 186 ? 10.037 20.848 -3.999 1.00 91.06 186 ARG A CA 1
ATOM 1518 C C . ARG A 1 186 ? 10.172 20.927 -2.489 1.00 91.06 186 ARG A C 1
ATOM 1520 O O . ARG A 1 186 ? 9.675 21.864 -1.862 1.00 91.06 186 ARG A O 1
ATOM 1527 N N . PHE A 1 187 ? 10.918 19.989 -1.918 1.00 90.19 187 PHE A N 1
ATOM 1528 C CA . PHE A 1 187 ? 11.356 20.130 -0.539 1.00 90.19 187 PHE A CA 1
ATOM 1529 C C . PHE A 1 187 ? 12.590 21.028 -0.486 1.00 90.19 187 PHE A C 1
ATOM 1531 O O . PHE A 1 187 ? 13.484 20.958 -1.324 1.00 90.19 187 PHE A O 1
ATOM 1538 N N . SER A 1 188 ? 12.611 21.905 0.504 1.00 85.44 188 SER A N 1
ATOM 1539 C CA . SER A 1 188 ? 13.770 22.709 0.867 1.00 85.44 188 SER A CA 1
ATOM 1540 C C . SER A 1 188 ? 14.529 21.995 1.974 1.00 85.44 188 SER A C 1
ATOM 1542 O O . SER A 1 188 ? 13.943 21.691 3.016 1.00 85.44 188 SER A O 1
ATOM 1544 N N . ASN A 1 189 ? 15.821 21.754 1.745 1.00 79.75 189 ASN A N 1
ATOM 1545 C CA . ASN A 1 189 ? 16.673 21.046 2.692 1.00 79.75 189 ASN A CA 1
ATOM 1546 C C . ASN A 1 189 ? 16.700 21.738 4.065 1.00 79.75 189 ASN A C 1
ATOM 1548 O O . ASN A 1 189 ? 16.933 22.947 4.177 1.00 79.75 189 ASN A O 1
ATOM 1552 N N . VAL A 1 190 ? 16.518 20.950 5.126 1.00 78.25 190 VAL A N 1
ATOM 1553 C CA . VAL A 1 190 ? 16.702 21.360 6.518 1.00 78.25 190 VAL A CA 1
ATOM 1554 C C . VAL A 1 190 ? 17.537 20.323 7.261 1.00 78.25 190 VAL A C 1
ATOM 1556 O O . VAL A 1 190 ? 17.043 19.257 7.631 1.00 78.25 190 VAL A O 1
ATOM 1559 N N . ARG A 1 191 ? 18.779 20.691 7.609 1.00 69.50 191 ARG A N 1
ATOM 1560 C CA . ARG A 1 191 ? 19.631 19.969 8.579 1.00 69.50 191 ARG A CA 1
ATOM 1561 C C . ARG A 1 191 ? 19.661 18.456 8.311 1.00 69.50 191 ARG A C 1
ATOM 1563 O O . ARG A 1 191 ? 19.109 17.671 9.095 1.00 69.50 191 ARG A O 1
ATOM 1570 N N . ASN A 1 192 ? 20.277 18.065 7.198 1.00 69.56 192 ASN A N 1
ATOM 1571 C CA . ASN A 1 192 ? 20.384 16.672 6.754 1.00 69.56 192 ASN A CA 1
ATOM 1572 C C . ASN A 1 192 ? 19.011 16.036 6.482 1.00 69.56 192 ASN A C 1
ATOM 1574 O O . ASN A 1 192 ? 18.789 14.904 6.882 1.00 69.56 192 ASN A O 1
ATOM 1578 N N . SER A 1 193 ? 18.052 16.756 5.888 1.00 78.94 193 SER A N 1
ATOM 1579 C CA . SER A 1 193 ? 16.775 16.152 5.461 1.00 78.94 193 SER A CA 1
ATOM 1580 C C . SER A 1 193 ? 16.847 15.498 4.085 1.00 78.94 193 SER A C 1
ATOM 1582 O O . SER A 1 193 ? 15.905 14.803 3.721 1.00 78.94 193 SER A O 1
ATOM 1584 N N . CYS A 1 194 ? 17.958 15.656 3.358 1.00 84.88 194 CYS A N 1
ATOM 1585 C CA . CYS A 1 194 ? 18.084 15.208 1.974 1.00 84.88 194 CYS A CA 1
ATOM 1586 C C . CYS A 1 194 ? 17.749 13.731 1.761 1.00 84.88 194 CYS A C 1
ATOM 1588 O O . CYS A 1 194 ? 17.194 13.393 0.716 1.00 84.88 194 CYS A O 1
ATOM 1590 N N . PHE A 1 195 ? 18.006 12.857 2.745 1.00 87.19 195 PHE A N 1
ATOM 1591 C CA . PHE A 1 195 ? 17.605 11.447 2.675 1.00 87.19 195 PHE A CA 1
ATOM 1592 C C . PHE A 1 195 ? 16.082 11.286 2.594 1.00 87.19 195 PHE A C 1
ATOM 1594 O O . PHE A 1 195 ? 15.572 10.560 1.741 1.00 87.19 195 PHE A O 1
ATOM 1601 N N . LEU A 1 196 ? 15.354 11.989 3.468 1.00 88.38 196 LEU A N 1
ATOM 1602 C CA . LEU A 1 196 ? 13.900 11.939 3.561 1.00 88.38 196 LEU A CA 1
ATOM 1603 C C . LEU A 1 196 ? 13.286 12.634 2.355 1.00 88.38 196 LEU A C 1
ATOM 1605 O O . LEU A 1 196 ? 12.380 12.089 1.739 1.00 88.38 196 LEU A O 1
ATOM 1609 N N . ASP A 1 197 ? 13.809 13.800 1.997 1.00 91.50 197 ASP A N 1
ATOM 1610 C CA . ASP A 1 197 ? 13.299 14.603 0.895 1.00 91.50 197 ASP A CA 1
ATOM 1611 C C . ASP A 1 197 ? 13.441 13.841 -0.431 1.00 91.50 197 ASP A C 1
ATOM 1613 O O . ASP A 1 197 ? 12.475 13.736 -1.182 1.00 91.50 197 ASP A O 1
ATOM 1617 N N . SER A 1 198 ? 14.604 13.226 -0.683 1.00 93.69 198 SER A N 1
ATOM 1618 C CA . SER A 1 198 ? 14.845 12.395 -1.872 1.00 93.69 198 SER A CA 1
ATOM 1619 C C . SER A 1 198 ? 13.948 11.160 -1.906 1.00 93.69 198 SER A C 1
ATOM 1621 O O . SER A 1 198 ? 13.354 10.858 -2.942 1.00 93.69 198 SER A O 1
ATOM 1623 N N . LEU A 1 199 ? 13.803 10.466 -0.771 1.00 94.12 199 LEU A N 1
ATOM 1624 C CA . LEU A 1 199 ? 12.913 9.314 -0.659 1.00 94.12 199 LEU A CA 1
ATOM 1625 C C . LEU A 1 199 ? 11.458 9.708 -0.931 1.00 94.12 199 LEU A C 1
ATOM 1627 O O . LEU A 1 199 ? 10.814 9.113 -1.789 1.00 94.12 199 LEU A O 1
ATOM 1631 N N . LEU A 1 200 ? 10.938 10.724 -0.243 1.00 94.25 200 LEU A N 1
ATOM 1632 C CA . LEU A 1 200 ? 9.557 11.177 -0.406 1.00 94.25 200 LEU A CA 1
ATOM 1633 C C . LEU A 1 200 ? 9.283 11.660 -1.825 1.00 94.25 200 LEU A C 1
ATOM 1635 O O . LEU A 1 200 ? 8.204 11.397 -2.350 1.00 94.25 200 LEU A O 1
ATOM 1639 N N . PHE A 1 201 ? 10.251 12.306 -2.474 1.00 94.38 201 PHE A N 1
ATOM 1640 C CA . PHE A 1 201 ? 10.097 12.705 -3.868 1.00 94.38 201 PHE A CA 1
ATOM 1641 C C . PHE A 1 201 ? 9.898 11.484 -4.778 1.00 94.38 201 PHE A C 1
ATOM 1643 O O . PHE A 1 201 ? 8.980 11.469 -5.598 1.00 94.38 201 PHE A O 1
ATOM 1650 N N . VAL A 1 202 ? 10.674 10.412 -4.579 1.00 95.62 202 VAL A N 1
ATOM 1651 C CA . VAL A 1 202 ? 10.476 9.144 -5.300 1.00 95.62 202 VAL A CA 1
ATOM 1652 C C . VAL A 1 202 ? 9.118 8.516 -4.970 1.00 95.62 202 VAL A C 1
ATOM 1654 O O . VAL A 1 202 ? 8.396 8.135 -5.890 1.00 95.62 202 VAL A O 1
ATOM 1657 N N . LEU A 1 203 ? 8.743 8.439 -3.689 1.00 94.81 203 LEU A N 1
ATOM 1658 C CA . LEU A 1 203 ? 7.511 7.781 -3.229 1.00 94.81 203 LEU A CA 1
ATOM 1659 C C . LEU A 1 203 ? 6.221 8.541 -3.572 1.00 94.81 203 LEU A C 1
ATOM 1661 O O . LEU A 1 203 ? 5.151 7.937 -3.559 1.00 94.81 203 LEU A O 1
ATOM 1665 N N . LEU A 1 204 ? 6.290 9.852 -3.809 1.00 94.69 204 LEU A N 1
ATOM 1666 C CA . LEU A 1 204 ? 5.105 10.687 -4.014 1.00 94.69 204 LEU A CA 1
ATOM 1667 C C . LEU A 1 204 ? 4.978 11.226 -5.435 1.00 94.69 204 LEU A C 1
ATOM 1669 O O . LEU A 1 204 ? 3.852 11.474 -5.856 1.00 94.69 204 LEU A O 1
ATOM 1673 N N . VAL A 1 205 ? 6.066 11.424 -6.181 1.00 94.06 205 VAL A N 1
ATOM 1674 C CA . VAL A 1 205 ? 6.020 12.157 -7.464 1.00 94.06 205 VAL A CA 1
ATOM 1675 C C . VAL A 1 205 ? 6.188 11.250 -8.680 1.00 94.06 205 VAL A C 1
ATOM 1677 O O . VAL A 1 205 ? 5.614 11.533 -9.726 1.00 94.06 205 VAL A O 1
ATOM 1680 N N . SER A 1 206 ? 6.943 10.161 -8.563 1.00 90.69 206 SER A N 1
ATOM 1681 C CA . SER A 1 206 ? 7.285 9.313 -9.711 1.00 90.69 206 SER A CA 1
ATOM 1682 C C . SER A 1 206 ? 6.079 8.589 -10.335 1.00 90.69 206 SER A C 1
ATOM 1684 O O . SER A 1 206 ? 5.068 8.352 -9.662 1.00 90.69 206 SER A O 1
ATOM 1686 N N . ASP A 1 207 ? 6.201 8.180 -11.600 1.00 83.69 207 ASP A N 1
ATOM 1687 C CA . ASP A 1 207 ? 5.146 7.466 -12.341 1.00 83.69 207 ASP A CA 1
ATOM 1688 C C . ASP A 1 207 ? 4.725 6.165 -11.637 1.00 83.69 207 ASP A C 1
ATOM 1690 O O . ASP A 1 207 ? 3.544 5.961 -11.343 1.00 83.69 207 ASP A O 1
ATOM 1694 N N . GLY A 1 208 ? 5.704 5.336 -11.263 1.00 83.88 208 GLY A N 1
ATOM 1695 C CA . GLY A 1 208 ? 5.474 4.040 -10.616 1.00 83.88 208 GLY A CA 1
ATOM 1696 C C . GLY A 1 208 ? 5.091 4.107 -9.140 1.00 83.88 208 GLY A C 1
ATOM 1697 O O . GLY A 1 208 ? 4.821 3.082 -8.513 1.00 83.88 208 GLY A O 1
ATOM 1698 N N . SER A 1 209 ? 5.001 5.307 -8.561 1.00 90.38 209 SER A N 1
ATOM 1699 C CA . SER A 1 209 ? 4.588 5.467 -7.166 1.00 90.38 209 SER A CA 1
ATOM 1700 C C . SER A 1 209 ? 3.072 5.485 -6.946 1.00 90.38 209 SER A C 1
ATOM 1702 O O . SER A 1 209 ? 2.642 5.648 -5.809 1.00 90.38 209 SER A O 1
ATOM 1704 N N . ASN A 1 210 ? 2.242 5.252 -7.973 1.00 88.69 210 ASN A N 1
ATOM 1705 C CA . ASN A 1 210 ? 0.782 5.112 -7.812 1.00 88.69 210 ASN A CA 1
ATOM 1706 C C . ASN A 1 210 ? 0.415 4.087 -6.731 1.00 88.69 210 ASN A C 1
ATOM 1708 O O . ASN A 1 210 ? -0.275 4.427 -5.773 1.00 88.69 210 ASN A O 1
ATOM 1712 N N . TYR A 1 211 ? 0.957 2.870 -6.833 1.00 87.88 211 TYR A N 1
ATOM 1713 C CA . TYR A 1 211 ? 0.724 1.820 -5.841 1.00 87.88 211 TYR A CA 1
ATOM 1714 C C . TYR A 1 211 ? 1.159 2.257 -4.434 1.00 87.88 211 TYR A C 1
ATOM 1716 O O . TYR A 1 211 ? 0.437 2.059 -3.460 1.00 87.88 211 TYR A O 1
ATOM 1724 N N . ILE A 1 212 ? 2.324 2.903 -4.326 1.00 90.50 212 ILE A N 1
ATOM 1725 C CA . ILE A 1 212 ? 2.858 3.397 -3.051 1.00 90.50 212 ILE A CA 1
ATOM 1726 C C . ILE A 1 212 ? 1.930 4.456 -2.455 1.00 90.50 212 ILE A C 1
ATOM 1728 O O . ILE A 1 212 ? 1.589 4.366 -1.277 1.00 90.50 212 ILE A O 1
ATOM 1732 N N . ARG A 1 213 ? 1.491 5.434 -3.255 1.00 93.62 213 ARG A N 1
ATOM 1733 C CA . ARG A 1 213 ? 0.545 6.475 -2.838 1.00 93.62 213 ARG A CA 1
ATOM 1734 C C . ARG A 1 213 ? -0.770 5.866 -2.381 1.00 93.62 213 ARG A C 1
ATOM 1736 O O . ARG A 1 213 ? -1.242 6.220 -1.307 1.00 93.62 213 ARG A O 1
ATOM 1743 N N . ASP A 1 214 ? -1.324 4.920 -3.132 1.00 90.25 214 ASP A N 1
ATOM 1744 C CA . ASP A 1 214 ? -2.568 4.246 -2.760 1.00 90.25 214 ASP A CA 1
ATOM 1745 C C . ASP A 1 214 ? -2.423 3.501 -1.438 1.00 90.25 214 ASP A C 1
ATOM 1747 O O . ASP A 1 214 ? -3.278 3.610 -0.557 1.00 90.25 214 ASP A O 1
ATOM 1751 N N . VAL A 1 215 ? -1.309 2.796 -1.247 1.00 89.69 215 VAL A N 1
ATOM 1752 C CA . VAL A 1 215 ? -1.013 2.144 0.025 1.00 89.69 215 VAL A CA 1
ATOM 1753 C C . VAL A 1 215 ? -0.876 3.179 1.143 1.00 89.69 215 VAL A C 1
ATOM 1755 O O . VAL A 1 215 ? -1.533 3.036 2.170 1.00 89.69 215 VAL A O 1
ATOM 1758 N N . LEU A 1 216 ? -0.085 4.236 0.979 1.00 91.88 216 LEU A N 1
ATOM 1759 C CA . LEU A 1 216 ? 0.109 5.251 2.018 1.00 91.88 216 LEU A CA 1
ATOM 1760 C C . LEU A 1 216 ? -1.203 5.963 2.372 1.00 91.88 216 LEU A C 1
ATOM 1762 O O . LEU A 1 216 ? -1.518 6.138 3.548 1.00 91.88 216 LEU A O 1
ATOM 1766 N N . PHE A 1 217 ? -1.990 6.355 1.371 1.00 94.62 217 PHE A N 1
ATOM 1767 C CA . PHE A 1 217 ? -3.158 7.223 1.534 1.00 94.62 217 PHE A CA 1
ATOM 1768 C C . PHE A 1 217 ? -4.438 6.472 1.889 1.00 94.62 217 PHE A C 1
ATOM 1770 O O . PHE A 1 217 ? -5.285 7.042 2.587 1.00 94.62 217 PHE A O 1
ATOM 1777 N N . ASN A 1 218 ? -4.557 5.214 1.455 1.00 90.00 218 ASN A N 1
ATOM 1778 C CA . ASN A 1 218 ? -5.788 4.429 1.556 1.00 90.00 218 ASN A CA 1
ATOM 1779 C C . ASN A 1 218 ? -5.634 3.150 2.393 1.00 90.00 218 ASN A C 1
ATOM 1781 O O . ASN A 1 218 ? -6.607 2.413 2.553 1.00 90.00 218 ASN A O 1
ATOM 1785 N N . SER A 1 219 ? -4.453 2.859 2.958 1.00 85.69 219 SER A N 1
ATOM 1786 C CA . SER A 1 219 ? -4.306 1.703 3.852 1.00 85.69 219 SER A CA 1
ATOM 1787 C C . SER A 1 219 ? -5.233 1.777 5.058 1.00 85.69 219 SER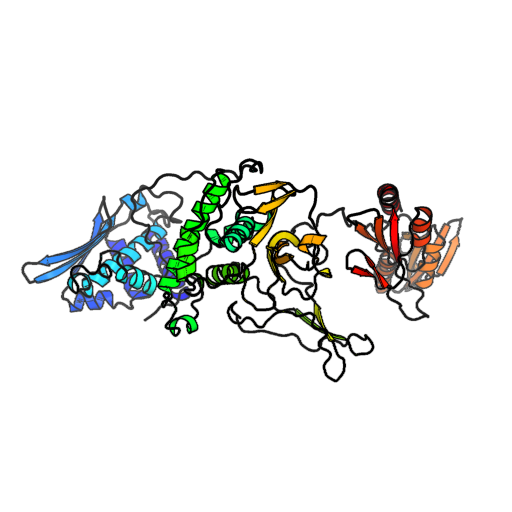 A C 1
ATOM 1789 O O . SER A 1 219 ? -5.389 2.823 5.702 1.00 85.69 219 SER A O 1
ATOM 1791 N N . ASP A 1 220 ? -5.762 0.607 5.418 1.00 85.25 220 ASP A N 1
ATOM 1792 C CA . ASP A 1 220 ? -6.458 0.400 6.676 1.00 85.25 220 ASP A CA 1
ATOM 1793 C C . ASP A 1 220 ? -5.452 0.395 7.835 1.00 85.25 220 ASP A C 1
ATOM 1795 O O . ASP A 1 220 ? -4.949 -0.641 8.277 1.00 85.25 220 ASP A O 1
ATOM 1799 N N . ILE A 1 221 ? -5.174 1.594 8.345 1.00 83.31 221 ILE A N 1
ATOM 1800 C CA . ILE A 1 221 ? -4.291 1.826 9.492 1.00 83.31 221 ILE A CA 1
ATOM 1801 C C . ILE A 1 221 ? -4.770 1.131 10.775 1.00 83.31 221 ILE A C 1
ATOM 1803 O O . ILE A 1 221 ? -4.045 1.068 11.766 1.00 83.31 221 ILE A O 1
ATOM 1807 N N . ARG A 1 222 ? -5.994 0.604 10.802 1.00 77.69 222 ARG A N 1
ATOM 1808 C CA . ARG A 1 222 ? -6.547 -0.063 11.978 1.00 77.69 222 ARG A CA 1
ATOM 1809 C C . ARG A 1 222 ? -5.948 -1.461 12.118 1.00 77.69 222 ARG A C 1
ATOM 1811 O O . ARG A 1 222 ? -5.718 -1.932 13.232 1.00 77.69 222 ARG A O 1
ATOM 1818 N N . ASN A 1 223 ? -5.524 -2.066 11.013 1.00 77.62 223 ASN A N 1
ATOM 1819 C CA . ASN A 1 223 ? -4.930 -3.399 10.981 1.00 77.62 223 ASN A CA 1
ATOM 1820 C C . ASN A 1 223 ? -3.394 -3.414 10.986 1.00 77.62 223 ASN A C 1
ATOM 1822 O O . ASN A 1 223 ? -2.791 -4.441 10.681 1.00 77.62 223 ASN A O 1
ATOM 1826 N N . ILE A 1 224 ? -2.748 -2.315 11.397 1.00 78.06 224 ILE A N 1
ATOM 1827 C CA . ILE A 1 224 ? -1.284 -2.265 11.510 1.00 78.06 224 ILE A CA 1
ATOM 1828 C C . ILE A 1 224 ? -0.809 -3.300 12.551 1.00 78.06 224 ILE A C 1
ATOM 1830 O O . ILE A 1 224 ? -1.297 -3.285 13.696 1.00 78.06 224 ILE A O 1
ATOM 1834 N N . PRO A 1 225 ? 0.104 -4.216 12.170 1.00 71.31 225 PRO A N 1
ATOM 1835 C CA . PRO A 1 225 ? 0.745 -5.155 13.073 1.00 71.31 225 PRO A CA 1
ATOM 1836 C C . PRO A 1 225 ? 1.451 -4.396 14.187 1.00 71.31 225 PRO A C 1
ATOM 1838 O O . PRO A 1 225 ? 2.184 -3.445 13.942 1.00 71.31 225 PRO A O 1
ATOM 1841 N N . TYR A 1 226 ? 1.232 -4.827 15.421 1.00 69.38 226 TYR A N 1
ATOM 1842 C CA . TYR A 1 226 ? 1.901 -4.246 16.570 1.00 69.38 226 TYR A CA 1
ATOM 1843 C C . TYR A 1 226 ? 3.042 -5.157 17.012 1.00 69.38 226 TYR A C 1
ATOM 1845 O O . TYR A 1 226 ? 2.788 -6.292 17.416 1.00 69.38 226 TYR A O 1
ATOM 1853 N N . ASN A 1 227 ? 4.289 -4.684 16.936 1.00 66.25 227 ASN A N 1
ATOM 1854 C CA . ASN A 1 227 ? 5.429 -5.460 17.410 1.00 66.25 227 ASN A CA 1
ATOM 1855 C C . ASN A 1 227 ? 5.596 -5.285 18.926 1.00 66.25 227 ASN A C 1
ATOM 1857 O O . ASN A 1 227 ? 6.079 -4.260 19.401 1.00 66.25 227 ASN A O 1
ATOM 1861 N N . VAL A 1 228 ? 5.227 -6.315 19.691 1.00 45.31 228 VAL A N 1
ATOM 1862 C CA . VAL A 1 228 ? 5.320 -6.325 21.161 1.00 45.31 228 VAL A CA 1
ATOM 1863 C C . VAL A 1 228 ? 6.756 -6.096 21.652 1.00 45.31 228 VAL A C 1
ATOM 1865 O O . VAL A 1 228 ? 6.936 -5.510 22.717 1.00 45.31 228 VAL A O 1
ATOM 1868 N N . LYS A 1 229 ? 7.788 -6.455 20.868 1.00 48.06 229 LYS A N 1
ATOM 1869 C CA . LYS A 1 229 ? 9.192 -6.191 21.233 1.00 48.06 229 LYS A CA 1
ATOM 1870 C C . LYS A 1 229 ? 9.482 -4.688 21.395 1.00 48.06 229 LYS A C 1
ATOM 1872 O O . LYS A 1 229 ? 10.309 -4.332 22.226 1.00 48.06 229 LYS A O 1
ATOM 1877 N N . GLN A 1 230 ? 8.753 -3.809 20.695 1.00 55.28 230 GLN A N 1
ATOM 1878 C CA . GLN A 1 230 ? 8.883 -2.348 20.828 1.00 55.28 230 GLN A CA 1
ATOM 1879 C C . GLN A 1 230 ? 8.309 -1.802 22.151 1.00 55.28 230 GLN A C 1
ATOM 1881 O O . GLN A 1 230 ? 8.712 -0.729 22.587 1.00 55.28 230 GLN A O 1
ATOM 1886 N N . VAL A 1 231 ? 7.410 -2.533 22.829 1.00 42.41 231 VAL A N 1
ATOM 1887 C CA . VAL A 1 231 ? 6.837 -2.139 24.139 1.00 42.41 231 VAL A CA 1
ATOM 1888 C C . VAL A 1 231 ? 7.901 -2.146 25.236 1.00 42.41 231 VAL A C 1
ATOM 1890 O O . VAL A 1 231 ? 7.860 -1.340 26.167 1.00 42.41 231 VAL A O 1
ATOM 1893 N N . CYS A 1 232 ? 8.822 -3.107 25.158 1.00 36.75 232 CYS A N 1
ATOM 1894 C CA . CYS A 1 232 ? 9.800 -3.375 26.207 1.00 36.75 232 CYS A CA 1
ATOM 1895 C C . CYS A 1 232 ? 11.030 -2.461 26.126 1.00 36.75 232 CYS A C 1
ATOM 1897 O O . CYS A 1 232 ? 11.790 -2.386 27.093 1.00 36.75 232 CYS A O 1
ATOM 1899 N N . ASP A 1 233 ? 11.209 -1.745 25.015 1.00 62.81 233 ASP A N 1
ATOM 1900 C CA . ASP A 1 233 ? 12.288 -0.781 24.856 1.00 62.81 233 ASP A CA 1
ATOM 1901 C C . ASP A 1 233 ? 11.944 0.532 25.577 1.00 62.81 233 ASP A C 1
ATOM 1903 O O . ASP A 1 233 ? 11.024 1.270 25.214 1.00 62.81 233 ASP A O 1
ATOM 1907 N N . ARG A 1 234 ? 12.701 0.832 26.638 1.00 59.19 234 ARG A N 1
ATOM 1908 C CA . ARG A 1 234 ? 12.503 2.037 27.457 1.00 59.19 234 ARG A CA 1
ATOM 1909 C C . ARG A 1 234 ? 12.754 3.330 26.683 1.00 59.19 234 ARG A C 1
ATOM 1911 O O . ARG A 1 234 ? 12.249 4.365 27.120 1.00 59.19 234 ARG A O 1
ATOM 1918 N N . SER A 1 235 ? 13.511 3.278 25.587 1.00 66.62 235 SER A N 1
ATOM 1919 C CA . SER A 1 235 ? 13.839 4.444 24.765 1.00 66.62 235 SER A CA 1
ATOM 1920 C C . SER A 1 235 ? 12.669 4.887 23.880 1.00 66.62 235 SER A C 1
ATOM 1922 O O . SER A 1 235 ? 12.524 6.081 23.610 1.00 66.62 235 SER A O 1
ATOM 1924 N N . LYS A 1 236 ? 11.791 3.962 23.467 1.00 69.06 236 LYS A N 1
ATOM 1925 C CA . LYS A 1 236 ? 10.712 4.252 22.515 1.00 69.06 236 LYS A CA 1
ATOM 1926 C C . LYS A 1 236 ? 9.565 5.015 23.187 1.00 69.06 236 LYS A C 1
ATOM 1928 O O . LYS A 1 236 ? 9.080 4.672 24.270 1.00 69.06 236 LYS A O 1
ATOM 1933 N N . THR A 1 237 ? 9.091 6.065 22.510 1.00 74.50 237 THR A N 1
ATOM 1934 C CA . THR A 1 237 ? 7.952 6.877 22.984 1.00 74.50 237 THR A CA 1
ATOM 1935 C C . THR A 1 237 ? 6.599 6.208 22.727 1.00 74.50 237 THR A C 1
ATOM 1937 O O . THR A 1 237 ? 5.620 6.491 23.420 1.00 74.50 237 THR A O 1
ATOM 1940 N N . ILE A 1 238 ? 6.548 5.281 21.768 1.00 76.88 238 ILE A N 1
ATOM 1941 C CA . ILE A 1 238 ? 5.340 4.580 21.338 1.00 76.88 238 ILE A CA 1
ATOM 1942 C C . ILE A 1 238 ? 5.303 3.197 21.978 1.00 76.88 238 ILE A C 1
ATOM 1944 O O . ILE A 1 238 ? 6.070 2.310 21.624 1.00 76.88 238 ILE A O 1
ATOM 1948 N N . LYS A 1 239 ? 4.388 3.019 22.932 1.00 77.44 239 LYS A N 1
ATOM 1949 C CA . LYS A 1 239 ? 4.324 1.840 23.812 1.00 77.44 239 LYS A CA 1
ATOM 1950 C C . LYS A 1 239 ? 3.037 1.044 23.678 1.00 77.44 239 LYS A C 1
ATOM 1952 O O . LYS A 1 239 ? 2.843 0.059 24.382 1.00 77.44 239 LYS A O 1
ATOM 1957 N N . THR A 1 240 ? 2.130 1.486 22.813 1.00 80.88 240 THR A N 1
ATOM 1958 C CA . THR A 1 240 ? 0.824 0.853 22.640 1.00 80.88 240 THR A CA 1
ATOM 1959 C C . THR A 1 240 ? 0.450 0.759 21.169 1.00 80.88 240 THR A C 1
ATOM 1961 O O . THR A 1 240 ? 0.825 1.604 20.352 1.00 80.88 240 THR A O 1
ATOM 1964 N N . ARG A 1 241 ? -0.378 -0.237 20.841 1.00 81.00 241 ARG A N 1
ATOM 1965 C CA . ARG A 1 241 ? -0.972 -0.386 19.506 1.00 81.00 241 ARG A CA 1
ATOM 1966 C C . ARG A 1 241 ? -1.750 0.856 19.077 1.00 81.00 241 ARG A C 1
ATOM 1968 O O . ARG A 1 241 ? -1.683 1.249 17.919 1.00 81.00 241 ARG A O 1
ATOM 1975 N N . GLN A 1 242 ? -2.459 1.494 20.008 1.00 84.00 242 GLN A N 1
ATOM 1976 C CA . GLN A 1 242 ? -3.200 2.725 19.737 1.00 84.00 242 GLN A CA 1
ATOM 1977 C C . GLN A 1 242 ? -2.268 3.869 19.317 1.00 84.00 242 GLN A C 1
ATOM 1979 O O . GLN A 1 242 ? -2.538 4.530 18.320 1.00 84.00 242 GLN A O 1
ATOM 1984 N N . GLN A 1 243 ? -1.142 4.053 20.010 1.00 85.88 243 GLN A N 1
ATOM 1985 C CA . GLN A 1 243 ? -0.161 5.080 19.653 1.00 85.88 243 GLN A CA 1
ATOM 1986 C C . GLN A 1 243 ? 0.487 4.824 18.282 1.00 85.88 243 GLN A C 1
ATOM 1988 O O . GLN A 1 243 ? 0.702 5.782 17.545 1.00 85.88 243 GLN A O 1
ATOM 1993 N N . VAL A 1 244 ? 0.741 3.561 17.902 1.00 83.62 244 VAL A N 1
ATOM 1994 C CA . VAL A 1 244 ? 1.212 3.211 16.541 1.00 83.62 244 VAL A CA 1
ATOM 1995 C C . VAL A 1 244 ? 0.170 3.589 15.488 1.00 83.62 244 VAL A C 1
ATOM 1997 O O . VAL A 1 244 ? 0.508 4.196 14.475 1.00 83.62 244 VAL A O 1
ATOM 2000 N N . ARG A 1 245 ? -1.110 3.283 15.732 1.00 86.19 245 ARG A N 1
ATOM 2001 C CA . ARG A 1 245 ? -2.205 3.630 14.810 1.00 86.19 245 ARG A CA 1
ATOM 2002 C C . ARG A 1 245 ? -2.372 5.140 14.660 1.00 86.19 245 ARG A C 1
ATOM 2004 O O . ARG A 1 245 ? -2.526 5.634 13.548 1.00 86.19 245 ARG A O 1
ATOM 2011 N N . GLU A 1 246 ? -2.329 5.880 15.764 1.00 87.94 246 GLU A N 1
ATOM 2012 C CA . GLU A 1 246 ? -2.410 7.344 15.754 1.00 87.94 246 GLU A CA 1
ATOM 2013 C C . GLU A 1 246 ? -1.218 7.983 15.044 1.00 87.94 246 GLU A C 1
ATOM 2015 O O . GLU A 1 246 ? -1.379 8.959 14.314 1.00 87.94 246 GLU A O 1
ATOM 2020 N N . LEU A 1 247 ? -0.023 7.430 15.239 1.00 87.25 247 LEU A N 1
ATOM 2021 C CA . LEU A 1 247 ? 1.166 7.840 14.510 1.00 87.25 247 LEU A CA 1
ATOM 2022 C C . LEU A 1 247 ? 1.001 7.603 13.003 1.00 87.25 247 LEU A C 1
ATOM 2024 O O . LEU A 1 247 ? 1.211 8.530 12.225 1.00 87.25 247 LEU A O 1
ATOM 2028 N N . ALA A 1 248 ? 0.593 6.399 12.593 1.00 89.62 248 ALA A N 1
ATOM 2029 C CA . ALA A 1 248 ? 0.363 6.074 11.187 1.00 89.62 248 ALA A CA 1
ATOM 2030 C C . ALA A 1 248 ? -0.704 6.980 10.559 1.00 89.62 248 ALA A C 1
ATOM 2032 O O . ALA A 1 248 ? -0.519 7.461 9.443 1.00 89.62 248 ALA A O 1
ATOM 2033 N N . TYR A 1 249 ? -1.783 7.276 11.295 1.00 91.94 249 TYR A N 1
ATOM 2034 C CA . TYR A 1 249 ? -2.795 8.251 10.887 1.00 91.94 249 TYR A CA 1
ATOM 2035 C C . TYR A 1 249 ? -2.180 9.631 10.632 1.00 91.94 249 TYR A C 1
ATOM 2037 O O . TYR A 1 249 ? -2.362 10.189 9.553 1.00 91.94 249 TYR A O 1
ATOM 2045 N N . ARG A 1 250 ? -1.419 10.176 11.592 1.00 91.38 250 ARG A N 1
ATOM 2046 C CA . ARG A 1 250 ? -0.796 11.502 11.449 1.00 91.38 250 ARG A CA 1
ATOM 2047 C C . ARG A 1 250 ? 0.183 11.550 10.278 1.00 91.38 250 ARG A C 1
ATOM 2049 O O . ARG A 1 250 ? 0.108 12.482 9.485 1.00 91.38 250 ARG A O 1
ATOM 2056 N N . ILE A 1 251 ? 1.041 10.538 10.137 1.00 92.19 251 ILE A N 1
ATOM 2057 C CA . ILE A 1 251 ? 1.987 10.426 9.017 1.00 92.19 251 ILE A CA 1
ATOM 2058 C C . ILE A 1 251 ? 1.239 10.390 7.680 1.00 92.19 251 ILE A C 1
ATOM 2060 O O . ILE A 1 251 ? 1.588 11.141 6.774 1.00 92.19 251 ILE A O 1
ATOM 2064 N N . ARG A 1 252 ? 0.177 9.586 7.564 1.00 94.12 252 ARG A N 1
ATOM 2065 C CA . ARG A 1 252 ? -0.656 9.517 6.355 1.00 94.12 252 ARG A CA 1
ATOM 2066 C C . ARG A 1 252 ? -1.245 10.873 5.976 1.00 94.12 252 ARG A C 1
ATOM 2068 O O . ARG A 1 252 ? -1.155 11.273 4.818 1.00 94.12 252 ARG A O 1
ATOM 2075 N N . GLU A 1 253 ? -1.856 11.574 6.928 1.00 93.94 253 GLU A N 1
ATOM 2076 C CA . GLU A 1 253 ? -2.476 12.873 6.649 1.00 93.94 253 GLU A CA 1
ATOM 2077 C C . GLU A 1 253 ? -1.430 13.940 6.288 1.00 93.94 253 GLU A C 1
ATOM 2079 O O . GLU A 1 253 ? -1.665 14.747 5.390 1.00 93.94 253 GLU A O 1
ATOM 2084 N N . MET A 1 254 ? -0.243 13.901 6.902 1.00 93.38 254 MET A N 1
ATOM 2085 C CA . MET A 1 254 ? 0.876 14.773 6.524 1.00 93.38 254 MET A CA 1
ATOM 2086 C C . MET A 1 254 ? 1.377 14.484 5.109 1.00 93.38 254 MET A C 1
ATOM 2088 O O . MET A 1 254 ? 1.511 15.414 4.320 1.00 93.38 254 MET A O 1
ATOM 2092 N N . LEU A 1 255 ? 1.560 13.213 4.744 1.00 94.50 255 LEU A N 1
ATOM 2093 C CA . LEU A 1 255 ? 1.970 12.825 3.390 1.00 94.50 255 LEU A CA 1
ATOM 2094 C C . LEU A 1 255 ? 0.958 13.282 2.326 1.00 94.50 255 LEU A C 1
ATOM 2096 O O . LEU A 1 255 ? 1.361 13.720 1.251 1.00 94.50 255 LEU A O 1
ATOM 2100 N N . LYS A 1 256 ? -0.351 13.241 2.619 1.00 94.44 256 LYS A N 1
ATOM 2101 C CA . LYS A 1 256 ? -1.395 13.787 1.728 1.00 94.44 256 LYS A CA 1
ATOM 2102 C C . LYS A 1 256 ? -1.286 15.302 1.564 1.00 94.44 256 LYS A C 1
ATOM 2104 O O . LYS A 1 256 ? -1.514 15.823 0.472 1.00 94.44 256 LYS A O 1
ATOM 2109 N N . VAL A 1 257 ? -0.993 16.029 2.643 1.00 93.62 257 VAL A N 1
ATOM 2110 C CA . VAL A 1 257 ? -0.764 17.481 2.586 1.00 93.62 257 VAL A CA 1
ATOM 2111 C C . VAL A 1 257 ? 0.476 17.778 1.750 1.00 93.62 257 VAL A C 1
ATOM 2113 O O . VAL A 1 257 ? 0.377 18.544 0.796 1.00 93.62 257 VAL A O 1
ATOM 2116 N N . ASP A 1 258 ? 1.599 17.129 2.041 1.00 93.69 258 ASP A N 1
ATOM 2117 C CA . ASP A 1 258 ? 2.861 17.339 1.329 1.00 93.69 258 ASP A CA 1
ATOM 2118 C C . ASP A 1 258 ? 2.729 16.999 -0.161 1.00 93.69 258 ASP A C 1
ATOM 2120 O O . ASP A 1 258 ? 3.176 17.770 -1.010 1.00 93.69 258 ASP A O 1
ATOM 2124 N N . TYR A 1 259 ? 2.023 15.918 -0.507 1.00 94.81 259 TYR A N 1
ATOM 2125 C CA . TYR A 1 259 ? 1.731 15.583 -1.901 1.00 94.81 259 TYR A CA 1
ATOM 2126 C C . TYR A 1 259 ? 0.938 16.682 -2.618 1.00 94.81 259 TYR A C 1
ATOM 2128 O O . TYR A 1 259 ? 1.323 17.089 -3.712 1.00 94.81 259 TYR A O 1
ATOM 2136 N N . ARG A 1 260 ? -0.115 17.234 -1.999 1.00 93.06 260 ARG A N 1
ATOM 2137 C CA . ARG A 1 260 ? -0.885 18.345 -2.591 1.00 93.06 260 ARG A CA 1
ATOM 2138 C C . ARG A 1 260 ? -0.027 19.591 -2.818 1.00 93.06 260 ARG A C 1
ATOM 2140 O O . ARG A 1 260 ? -0.165 20.242 -3.848 1.00 93.06 260 ARG A O 1
ATOM 2147 N N . ARG A 1 261 ? 0.888 19.896 -1.896 1.00 93.56 261 ARG A N 1
ATOM 2148 C CA . ARG A 1 261 ? 1.830 21.022 -2.030 1.00 93.56 261 ARG A CA 1
ATOM 2149 C C . ARG A 1 261 ? 2.823 20.802 -3.171 1.00 93.56 261 ARG A C 1
ATOM 2151 O O . ARG A 1 261 ? 3.080 21.725 -3.940 1.00 93.56 261 ARG A O 1
ATOM 2158 N N . LEU A 1 262 ? 3.327 19.573 -3.329 1.00 92.62 262 LEU A N 1
ATOM 2159 C CA . LEU A 1 262 ? 4.153 19.183 -4.478 1.00 92.62 262 LEU A CA 1
ATOM 2160 C C . LEU A 1 262 ? 3.376 19.306 -5.795 1.00 92.62 262 LEU A C 1
ATOM 2162 O O . LEU A 1 262 ? 3.915 19.815 -6.771 1.00 92.62 262 LEU A O 1
ATOM 2166 N N . GLN A 1 263 ? 2.109 18.895 -5.836 1.00 90.25 263 GLN A N 1
ATOM 2167 C CA . GLN A 1 263 ? 1.272 19.080 -7.026 1.00 90.25 263 GLN A CA 1
ATOM 2168 C C . GLN A 1 263 ? 0.992 20.561 -7.325 1.00 90.25 263 GLN A C 1
ATOM 2170 O O . GLN A 1 263 ? 0.855 20.927 -8.487 1.00 90.25 263 GLN A O 1
ATOM 2175 N N . GLY A 1 264 ? 0.928 21.406 -6.293 1.00 90.56 264 GLY A N 1
ATOM 2176 C CA . GLY A 1 264 ? 0.686 22.846 -6.405 1.00 90.56 264 GLY A CA 1
ATOM 2177 C C . GLY A 1 264 ? 1.919 23.702 -6.709 1.00 90.56 264 GLY A C 1
ATOM 2178 O O . GLY A 1 264 ? 1.807 24.926 -6.703 1.00 90.56 264 GLY A O 1
ATOM 2179 N N . GLY A 1 265 ? 3.095 23.108 -6.936 1.00 91.69 265 GLY A N 1
ATOM 2180 C CA . GLY A 1 265 ? 4.310 23.873 -7.242 1.00 91.69 265 GLY A CA 1
ATOM 2181 C C . GLY A 1 265 ? 4.969 24.555 -6.045 1.00 91.69 265 GLY A C 1
ATOM 2182 O O . GLY A 1 265 ? 5.869 25.376 -6.225 1.00 91.69 265 GLY A O 1
ATOM 2183 N N . GLU A 1 266 ? 4.555 24.234 -4.819 1.00 92.00 266 GLU A N 1
ATOM 2184 C CA . GLU A 1 266 ? 5.087 24.882 -3.622 1.00 92.00 266 GLU A CA 1
ATOM 2185 C C . GLU A 1 266 ? 6.508 24.416 -3.286 1.00 92.00 266 GLU A C 1
ATOM 2187 O O . GLU A 1 266 ? 6.846 23.238 -3.403 1.00 92.00 266 GLU A O 1
ATOM 2192 N N . VAL A 1 267 ? 7.332 25.332 -2.770 1.00 90.69 267 VAL A N 1
ATOM 2193 C CA . VAL A 1 267 ? 8.606 24.994 -2.120 1.00 90.69 267 VAL A CA 1
ATOM 2194 C C . VAL A 1 267 ? 8.415 25.058 -0.609 1.00 90.69 267 VAL A C 1
ATOM 2196 O O . VAL A 1 267 ? 8.048 26.107 -0.078 1.00 90.69 267 VAL A O 1
ATOM 2199 N N . PHE A 1 268 ? 8.643 23.950 0.097 1.00 90.25 268 PHE A N 1
ATOM 2200 C CA . PHE A 1 268 ? 8.354 23.861 1.533 1.00 90.25 268 PHE A CA 1
ATOM 2201 C C . PHE A 1 268 ? 9.309 22.938 2.296 1.00 90.25 268 PHE A C 1
ATOM 2203 O O . PHE A 1 268 ? 10.155 22.274 1.711 1.00 90.25 268 PHE A O 1
ATOM 2210 N N . GLN A 1 269 ? 9.228 22.932 3.628 1.00 87.81 269 GLN A N 1
ATOM 2211 C CA . GLN A 1 269 ? 10.084 22.113 4.495 1.00 87.81 269 GLN A CA 1
ATOM 2212 C C . GLN A 1 269 ? 9.311 20.906 5.034 1.00 87.81 269 GLN A C 1
ATOM 2214 O O . GLN A 1 269 ? 8.203 21.069 5.545 1.00 87.81 269 GLN A O 1
ATOM 2219 N N . CYS A 1 270 ? 9.928 19.723 5.031 1.00 83.50 270 CYS A N 1
ATOM 2220 C CA . CYS A 1 270 ? 9.343 18.475 5.540 1.00 83.50 270 CYS A CA 1
ATOM 2221 C C . CYS A 1 270 ? 9.493 18.305 7.079 1.00 83.50 270 CYS A C 1
ATOM 2223 O O . CYS A 1 270 ? 9.568 17.195 7.618 1.00 83.50 270 CYS A O 1
ATOM 2225 N N . ASN A 1 271 ? 9.565 19.413 7.830 1.00 82.06 271 ASN A N 1
ATOM 2226 C CA . ASN A 1 271 ? 9.901 19.397 9.262 1.00 82.06 271 ASN A CA 1
ATOM 2227 C C . ASN A 1 271 ? 8.886 18.619 10.106 1.00 82.06 271 ASN A C 1
ATOM 2229 O O . ASN A 1 271 ? 9.268 17.883 11.015 1.00 82.06 271 ASN A O 1
ATOM 2233 N N . THR A 1 272 ? 7.599 18.794 9.819 1.00 83.88 272 THR A N 1
ATOM 2234 C CA . THR A 1 272 ? 6.515 18.232 10.628 1.00 83.88 272 THR A CA 1
ATOM 2235 C C . THR A 1 272 ? 6.426 16.715 10.471 1.00 83.88 272 THR A C 1
ATOM 2237 O O . THR A 1 272 ? 6.407 16.002 11.472 1.00 83.88 272 THR A O 1
ATOM 2240 N N . LEU A 1 273 ? 6.498 16.204 9.238 1.00 86.38 273 LEU A N 1
ATOM 2241 C CA . LEU A 1 273 ? 6.549 14.763 8.982 1.00 86.38 273 LEU A CA 1
ATOM 2242 C C . LEU A 1 273 ? 7.799 14.122 9.603 1.00 86.38 273 LEU A C 1
ATOM 2244 O O . LEU A 1 273 ? 7.706 13.075 10.244 1.00 86.38 273 LEU A O 1
ATOM 2248 N N . ARG A 1 274 ? 8.959 14.786 9.518 1.00 82.69 274 ARG A N 1
ATOM 2249 C CA . ARG A 1 274 ? 10.187 14.327 10.186 1.00 82.69 274 ARG A CA 1
ATOM 2250 C C . ARG A 1 274 ? 10.017 14.237 11.705 1.00 82.69 274 ARG A C 1
ATOM 2252 O O . ARG A 1 274 ? 10.475 13.275 12.314 1.00 82.69 274 ARG A O 1
ATOM 2259 N N . GLN A 1 275 ? 9.364 15.217 12.329 1.00 82.88 275 GLN A N 1
ATOM 2260 C CA . GLN A 1 275 ? 9.077 15.195 13.768 1.00 82.88 275 GLN A CA 1
ATOM 2261 C C . GLN A 1 275 ? 8.128 14.061 14.171 1.00 82.88 275 GLN A C 1
ATOM 2263 O O . GLN A 1 275 ? 8.287 13.514 15.259 1.00 82.88 275 GLN A O 1
ATOM 2268 N N . GLU A 1 276 ? 7.171 13.683 13.324 1.00 86.88 276 GLU A N 1
ATOM 2269 C CA . GLU A 1 276 ? 6.330 12.511 13.591 1.00 86.88 276 GLU A CA 1
ATOM 2270 C C . GLU A 1 276 ? 7.101 11.203 13.410 1.00 86.88 276 GLU A C 1
ATOM 2272 O O . GLU A 1 276 ? 7.033 10.353 14.294 1.00 86.88 276 GLU A O 1
ATOM 2277 N N . LEU A 1 277 ? 7.900 11.056 12.347 1.00 83.31 277 LEU A N 1
ATOM 2278 C CA . LEU A 1 277 ? 8.753 9.874 12.148 1.00 83.31 277 LEU A CA 1
ATOM 2279 C C . LEU A 1 277 ? 9.713 9.653 13.333 1.00 83.31 277 LEU A C 1
ATOM 2281 O O . LEU A 1 277 ? 9.926 8.517 13.747 1.00 83.31 277 LEU A O 1
ATOM 2285 N N . ARG A 1 278 ? 10.189 10.738 13.962 1.00 79.00 278 ARG A N 1
ATOM 2286 C CA . ARG A 1 278 ? 10.966 10.705 15.219 1.00 79.00 278 ARG A CA 1
ATOM 2287 C C . ARG A 1 278 ? 10.253 10.102 16.416 1.00 79.00 278 ARG A C 1
ATOM 2289 O O . ARG A 1 278 ? 10.908 9.678 17.361 1.00 79.00 278 ARG A O 1
ATOM 2296 N N . LYS A 1 279 ? 8.925 10.088 16.430 1.00 79.12 279 LYS A N 1
ATOM 2297 C CA . LYS A 1 279 ? 8.178 9.440 17.513 1.00 79.12 279 LYS A CA 1
ATOM 2298 C C . LYS A 1 279 ? 8.191 7.922 17.339 1.00 79.12 279 LYS A C 1
ATOM 2300 O O . LYS A 1 279 ? 8.256 7.216 18.344 1.00 79.12 279 LYS A O 1
ATOM 2305 N N . SER A 1 280 ? 8.165 7.443 16.091 1.00 72.81 280 SER A N 1
ATOM 2306 C CA . SER A 1 280 ? 8.295 6.021 15.732 1.00 72.81 280 SER A CA 1
ATOM 2307 C C . SER A 1 280 ? 9.636 5.465 16.173 1.00 72.81 280 SER A C 1
ATOM 2309 O O . SER A 1 280 ? 9.701 4.396 16.775 1.00 72.81 280 SER A O 1
ATOM 2311 N N . ASP A 1 281 ? 10.686 6.232 15.895 1.00 69.75 281 ASP A N 1
ATOM 2312 C CA . ASP A 1 281 ? 12.036 5.900 16.286 1.00 69.75 281 ASP A CA 1
ATOM 2313 C C . ASP A 1 281 ? 12.740 7.137 16.870 1.00 69.75 281 ASP A C 1
ATOM 2315 O O . ASP A 1 281 ? 13.112 8.039 16.114 1.00 69.75 281 ASP A O 1
ATOM 2319 N N . PRO A 1 282 ? 12.913 7.213 18.206 1.00 62.47 282 PRO A N 1
ATOM 2320 C CA . PRO A 1 282 ? 13.630 8.297 18.873 1.00 62.47 282 PRO A CA 1
ATOM 2321 C C . PRO A 1 282 ? 15.055 8.437 18.362 1.00 62.47 282 PRO A C 1
ATOM 2323 O O . PRO A 1 282 ? 15.614 9.537 18.440 1.00 62.47 282 PRO A O 1
ATOM 2326 N N . GLU A 1 283 ? 15.619 7.352 17.820 1.00 58.06 283 GLU A N 1
ATOM 2327 C CA . GLU A 1 283 ? 16.928 7.399 17.213 1.00 58.06 283 GLU A CA 1
ATOM 2328 C C . GLU A 1 283 ? 16.948 8.424 16.102 1.00 58.06 283 GLU A C 1
ATOM 2330 O O . GLU A 1 283 ? 17.990 9.039 16.064 1.00 58.06 283 GLU A O 1
ATOM 2335 N N . ILE A 1 284 ? 15.832 8.752 15.399 1.00 62.00 284 ILE A N 1
ATOM 2336 C CA . ILE A 1 284 ? 15.645 9.809 14.357 1.00 62.00 284 ILE A CA 1
ATOM 2337 C C . ILE A 1 284 ? 15.957 11.258 14.837 1.00 62.00 284 ILE A C 1
ATOM 2339 O O . ILE A 1 284 ? 16.045 12.224 14.057 1.00 62.00 284 ILE A O 1
ATOM 2343 N N . GLY A 1 285 ? 16.099 11.462 16.150 1.00 48.66 285 GLY A N 1
ATOM 2344 C CA . GLY A 1 285 ? 16.165 12.779 16.793 1.00 48.66 285 GLY A CA 1
ATOM 2345 C C . GLY A 1 285 ? 17.548 13.309 17.179 1.00 48.66 285 GLY A C 1
ATOM 2346 O O . GLY A 1 285 ? 17.701 14.530 17.261 1.00 48.66 285 GLY A O 1
ATOM 2347 N N . THR A 1 286 ? 18.536 12.450 17.430 1.00 51.66 286 THR A N 1
ATOM 2348 C CA . THR A 1 286 ? 19.716 12.788 18.260 1.00 51.66 286 THR A CA 1
ATOM 2349 C C . THR A 1 286 ? 20.962 13.233 17.493 1.00 51.66 286 THR A C 1
ATOM 2351 O O . THR A 1 286 ? 22.012 13.426 18.098 1.00 51.66 286 THR A O 1
ATOM 2354 N N . GLY A 1 287 ? 20.864 13.448 16.180 1.00 54.19 287 GLY A N 1
ATOM 2355 C CA . GLY A 1 287 ? 22.041 13.695 15.338 1.00 54.19 287 GLY A CA 1
ATOM 2356 C C . GLY A 1 287 ? 22.726 12.410 14.868 1.00 54.19 287 GLY A C 1
ATOM 2357 O O . GLY A 1 287 ? 23.729 12.504 14.169 1.00 54.19 287 GLY A O 1
ATOM 2358 N N . ALA A 1 288 ? 22.157 11.242 15.193 1.00 57.19 288 ALA A N 1
ATOM 2359 C CA . ALA A 1 288 ? 22.427 10.013 14.460 1.00 57.19 288 ALA A CA 1
ATOM 2360 C C . ALA A 1 288 ? 22.024 10.206 12.990 1.00 57.19 288 ALA A C 1
ATOM 2362 O O . ALA A 1 288 ? 21.152 11.024 12.666 1.00 57.19 288 ALA A O 1
ATOM 2363 N N . VAL A 1 289 ? 22.716 9.525 12.086 1.00 62.94 289 VAL A N 1
ATOM 2364 C CA . VAL A 1 289 ? 22.488 9.718 10.6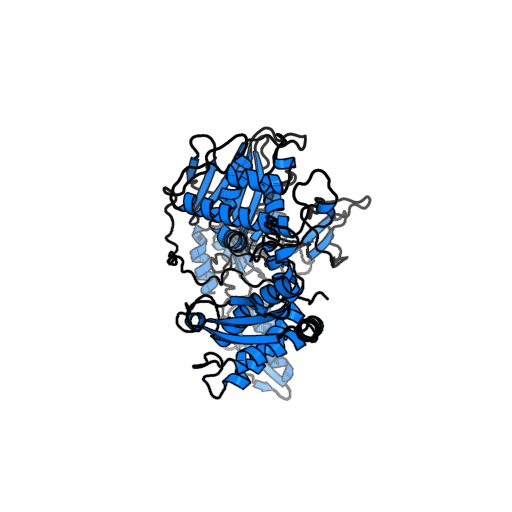62 1.00 62.94 289 VAL A CA 1
ATOM 2365 C C . VAL A 1 289 ? 21.606 8.614 10.139 1.00 62.94 289 VAL A C 1
ATOM 2367 O O . VAL A 1 289 ? 22.003 7.459 10.160 1.00 62.94 289 VAL A O 1
ATOM 2370 N N . TYR A 1 290 ? 20.421 8.998 9.667 1.00 71.31 290 TYR A N 1
ATOM 2371 C CA . TYR A 1 290 ? 19.508 8.048 9.052 1.00 71.31 290 TYR A CA 1
ATOM 2372 C C . TYR A 1 290 ? 19.786 7.899 7.582 1.00 71.31 290 TYR A C 1
ATOM 2374 O O . TYR A 1 290 ? 20.201 8.828 6.877 1.00 71.31 290 TYR A O 1
ATOM 2382 N N . THR A 1 291 ? 19.433 6.718 7.137 1.00 79.75 291 THR A N 1
ATOM 2383 C CA . THR A 1 291 ? 19.422 6.306 5.756 1.00 79.75 291 THR A CA 1
ATOM 2384 C C . THR A 1 291 ? 17.974 6.299 5.246 1.00 79.75 291 THR A C 1
ATOM 2386 O O . THR A 1 291 ? 17.017 6.094 6.005 1.00 79.75 291 THR A O 1
ATOM 2389 N N . PRO A 1 292 ? 17.759 6.508 3.941 1.00 84.56 292 PRO A N 1
ATOM 2390 C CA . PRO A 1 292 ? 16.489 6.253 3.277 1.00 84.56 292 PRO A CA 1
ATOM 2391 C C . PRO A 1 292 ? 15.889 4.881 3.613 1.00 84.56 292 PRO A C 1
ATOM 2393 O O . PRO A 1 292 ? 14.665 4.767 3.684 1.00 84.56 292 PRO A O 1
ATOM 2396 N N . ILE A 1 293 ? 16.711 3.848 3.846 1.00 81.69 293 ILE A N 1
ATOM 2397 C CA . ILE A 1 293 ? 16.204 2.510 4.160 1.00 81.69 293 ILE A CA 1
ATOM 2398 C C . ILE A 1 293 ? 15.521 2.434 5.523 1.00 81.69 293 ILE A C 1
ATOM 2400 O O . ILE A 1 293 ? 14.461 1.819 5.620 1.00 81.69 293 ILE A O 1
ATOM 2404 N N . GLU A 1 294 ? 16.043 3.091 6.554 1.00 80.19 294 GLU A N 1
ATOM 2405 C CA . GLU A 1 294 ? 15.403 3.096 7.875 1.00 80.19 294 GLU A CA 1
ATOM 2406 C C . GLU A 1 294 ? 14.047 3.801 7.821 1.00 80.19 294 GLU A C 1
ATOM 2408 O O . GLU A 1 294 ? 13.049 3.301 8.343 1.00 80.19 294 GLU A O 1
ATOM 2413 N N . VAL A 1 295 ? 13.976 4.932 7.111 1.00 85.19 295 VAL A N 1
ATOM 2414 C CA . VAL A 1 295 ? 12.709 5.643 6.893 1.00 85.19 295 VAL A CA 1
ATOM 2415 C C . VAL A 1 295 ? 11.726 4.776 6.121 1.00 85.19 295 VAL A C 1
ATOM 2417 O O . VAL A 1 295 ? 10.564 4.666 6.520 1.00 85.19 295 VAL A O 1
ATOM 2420 N N . TYR A 1 296 ? 12.171 4.161 5.024 1.00 87.38 296 TYR A N 1
ATOM 2421 C CA . TYR A 1 296 ? 11.331 3.266 4.238 1.00 87.38 296 TYR A CA 1
ATOM 2422 C C . TYR A 1 296 ? 10.853 2.082 5.084 1.00 87.38 296 TYR A C 1
ATOM 2424 O O . TYR A 1 296 ? 9.675 1.745 5.037 1.00 87.38 296 TYR A O 1
ATOM 2432 N N . GLY A 1 297 ? 11.719 1.505 5.918 1.00 81.94 297 GLY A N 1
ATOM 2433 C CA . GLY A 1 297 ? 11.389 0.429 6.850 1.00 81.94 297 GLY A CA 1
ATOM 2434 C C . GLY A 1 297 ? 10.330 0.838 7.874 1.00 81.94 297 GLY A C 1
ATOM 2435 O O . GLY A 1 297 ? 9.391 0.079 8.118 1.00 81.94 297 GLY A O 1
ATOM 2436 N N . ILE A 1 298 ? 10.403 2.059 8.413 1.00 84.44 298 ILE A N 1
ATOM 2437 C CA . ILE A 1 298 ? 9.365 2.616 9.297 1.00 84.44 298 ILE A CA 1
ATOM 2438 C C . ILE A 1 298 ? 8.046 2.774 8.545 1.00 84.44 298 ILE A C 1
ATOM 2440 O O . ILE A 1 298 ? 7.008 2.336 9.042 1.00 84.44 298 ILE A O 1
ATOM 2444 N N . LEU A 1 299 ? 8.067 3.358 7.344 1.00 88.19 299 LEU A N 1
ATOM 2445 C CA . LEU A 1 299 ? 6.866 3.481 6.518 1.00 88.19 299 LEU A CA 1
ATOM 2446 C C . LEU A 1 299 ? 6.287 2.099 6.195 1.00 88.19 299 LEU A C 1
ATOM 2448 O O . LEU A 1 299 ? 5.091 1.895 6.355 1.00 88.19 299 LEU A O 1
ATOM 2452 N N . ALA A 1 300 ? 7.112 1.119 5.841 1.00 85.38 300 ALA A N 1
ATOM 2453 C CA . ALA A 1 300 ? 6.671 -0.242 5.569 1.00 85.38 300 ALA A CA 1
ATOM 2454 C C . ALA A 1 300 ? 6.127 -0.948 6.817 1.00 85.38 300 ALA A C 1
ATOM 2456 O O . ALA A 1 300 ? 5.189 -1.735 6.728 1.00 85.38 300 ALA A O 1
ATOM 2457 N N . HIS A 1 301 ? 6.651 -0.647 8.003 1.00 81.88 301 HIS A N 1
ATOM 2458 C CA . HIS A 1 301 ? 6.093 -1.144 9.256 1.00 81.88 301 HIS A CA 1
ATOM 2459 C C . HIS A 1 301 ? 4.707 -0.550 9.549 1.00 81.88 301 HIS A C 1
ATOM 2461 O O . HIS A 1 301 ? 3.786 -1.276 9.923 1.00 81.88 301 HIS A O 1
ATOM 2467 N N . LEU A 1 302 ? 4.546 0.759 9.343 1.00 84.69 302 LEU A N 1
ATOM 2468 C CA . LEU A 1 302 ? 3.276 1.461 9.542 1.00 84.69 302 LEU A CA 1
ATOM 2469 C C . LEU A 1 302 ? 2.254 1.164 8.436 1.00 84.69 302 LEU A C 1
ATOM 2471 O O . LEU A 1 302 ? 1.054 1.235 8.677 1.00 84.69 302 LEU A O 1
ATOM 2475 N N . PHE A 1 303 ? 2.709 0.804 7.240 1.00 87.62 303 PHE A N 1
ATOM 2476 C CA . PHE A 1 303 ? 1.877 0.509 6.077 1.00 87.62 303 PHE A CA 1
ATOM 2477 C C . PHE A 1 303 ? 2.311 -0.835 5.473 1.00 87.62 303 PHE A C 1
ATOM 2479 O O . PHE A 1 303 ? 3.035 -0.860 4.480 1.00 87.62 303 PHE A O 1
ATOM 2486 N N . PRO A 1 304 ? 1.861 -1.974 6.038 1.00 82.00 304 PRO A N 1
ATOM 2487 C CA . PRO A 1 304 ? 2.397 -3.303 5.717 1.00 82.00 304 PRO A CA 1
ATOM 2488 C C . PRO A 1 304 ? 2.319 -3.710 4.247 1.00 82.00 304 PRO A C 1
ATOM 2490 O O . PRO A 1 304 ? 3.102 -4.536 3.807 1.00 82.00 304 PRO A O 1
ATOM 2493 N N . LYS A 1 305 ? 1.408 -3.130 3.457 1.00 82.62 305 LYS A N 1
ATOM 2494 C CA . LYS A 1 305 ? 1.348 -3.378 2.006 1.00 82.62 305 LYS A CA 1
ATOM 2495 C C . LYS A 1 305 ? 2.543 -2.786 1.233 1.00 82.62 305 LYS A C 1
ATOM 2497 O O . LYS A 1 305 ? 2.712 -3.109 0.061 1.00 82.62 305 LYS A O 1
ATOM 2502 N N . LEU A 1 306 ? 3.357 -1.934 1.868 1.00 81.31 306 LEU A N 1
ATOM 2503 C CA . LEU A 1 306 ? 4.668 -1.499 1.368 1.00 81.31 306 LEU A CA 1
ATOM 2504 C C . LEU A 1 306 ? 5.791 -2.479 1.728 1.00 81.31 306 LEU A C 1
ATOM 2506 O O . LEU A 1 306 ? 6.906 -2.321 1.231 1.00 81.31 306 LEU A O 1
ATOM 2510 N N . GLN A 1 307 ? 5.542 -3.458 2.608 1.00 74.25 307 GLN A N 1
ATOM 2511 C CA . GLN A 1 307 ? 6.504 -4.527 2.855 1.00 74.25 307 GLN A CA 1
ATOM 2512 C C . GLN A 1 307 ? 6.528 -5.400 1.615 1.00 74.25 307 GLN A C 1
ATOM 2514 O O . GLN A 1 307 ? 5.687 -6.273 1.416 1.00 74.25 307 GLN A O 1
ATOM 2519 N N . VAL A 1 308 ? 7.478 -5.098 0.743 1.00 63.84 308 VAL A N 1
ATOM 2520 C CA . VAL A 1 308 ? 7.676 -5.839 -0.488 1.00 63.84 308 VAL A CA 1
ATOM 2521 C C . VAL A 1 308 ? 8.450 -7.098 -0.125 1.00 63.84 308 VAL A C 1
ATOM 2523 O O . VAL A 1 308 ? 9.676 -7.112 -0.062 1.00 63.84 308 VAL A O 1
ATOM 2526 N N . TYR A 1 309 ? 7.702 -8.120 0.273 1.00 51.00 309 TYR A N 1
ATOM 2527 C CA . TYR A 1 309 ? 8.236 -9.398 0.708 1.00 51.00 309 TYR A CA 1
ATOM 2528 C C . TYR A 1 309 ? 8.775 -10.188 -0.477 1.00 51.00 309 TYR A C 1
ATOM 2530 O O . TYR A 1 309 ? 8.041 -10.439 -1.428 1.00 51.00 309 TYR A O 1
ATOM 2538 N N . PHE A 1 310 ? 10.001 -10.698 -0.355 1.00 48.31 310 PHE A N 1
ATOM 2539 C CA . PHE A 1 310 ? 10.450 -11.794 -1.202 1.00 48.31 310 PHE A CA 1
ATOM 2540 C C . PHE A 1 310 ? 11.206 -12.864 -0.417 1.00 48.31 310 PHE A C 1
ATOM 2542 O O . PHE A 1 310 ? 12.379 -12.674 -0.095 1.00 48.31 310 PHE A O 1
ATOM 2549 N N . PRO A 1 311 ? 10.593 -14.029 -0.166 1.00 38.66 311 PRO A N 1
ATOM 2550 C CA . PRO A 1 311 ? 11.367 -15.247 -0.053 1.00 38.66 311 PRO A CA 1
ATOM 2551 C C . PRO A 1 311 ? 11.827 -15.644 -1.468 1.00 38.66 311 PRO A C 1
ATOM 2553 O O . PRO A 1 311 ? 10.993 -15.746 -2.376 1.00 38.66 311 PRO A O 1
ATOM 2556 N N . PRO A 1 312 ? 13.126 -15.865 -1.711 1.00 40.62 312 PRO A N 1
ATOM 2557 C CA . PRO A 1 312 ? 13.545 -16.456 -2.969 1.00 40.62 312 PRO A CA 1
ATOM 2558 C C . PRO A 1 312 ? 12.955 -17.870 -3.105 1.00 40.62 312 PRO A C 1
ATOM 2560 O O . PRO A 1 312 ? 12.906 -18.633 -2.141 1.00 40.62 312 PRO A O 1
ATOM 2563 N N . LYS A 1 313 ? 12.483 -18.224 -4.306 1.00 35.56 313 LYS A N 1
ATOM 2564 C CA . LYS A 1 313 ? 11.653 -19.424 -4.511 1.00 35.56 313 LYS A CA 1
ATOM 2565 C C . LYS A 1 313 ? 12.459 -20.725 -4.630 1.00 35.56 313 LYS A C 1
ATOM 2567 O O . LYS A 1 313 ? 11.915 -21.798 -4.394 1.00 35.56 313 LYS A O 1
ATOM 2572 N N . PHE A 1 314 ? 13.748 -20.638 -4.966 1.00 39.16 314 PHE A N 1
ATOM 2573 C CA . PHE A 1 314 ? 14.626 -21.794 -5.160 1.00 39.16 314 PHE A CA 1
ATOM 2574 C C . PHE A 1 314 ? 16.059 -21.462 -4.760 1.00 39.16 314 PHE A C 1
ATOM 2576 O O . PHE A 1 314 ? 16.524 -20.382 -5.102 1.00 39.16 314 PHE A O 1
ATOM 2583 N N . ILE A 1 315 ? 16.755 -22.395 -4.109 1.00 44.94 315 ILE A N 1
ATOM 2584 C CA . ILE A 1 315 ? 18.216 -22.391 -3.970 1.00 44.94 315 ILE A CA 1
ATOM 2585 C C . ILE A 1 315 ? 18.763 -23.415 -4.967 1.00 44.94 315 ILE A C 1
ATOM 2587 O O . ILE A 1 315 ? 18.473 -24.608 -4.854 1.00 44.94 315 ILE A O 1
ATOM 2591 N N . VAL A 1 316 ? 19.531 -22.959 -5.952 1.00 40.62 316 VAL A N 1
ATOM 2592 C CA . VAL A 1 316 ? 20.272 -23.829 -6.873 1.00 40.62 316 VAL A CA 1
ATOM 2593 C C . VAL A 1 316 ? 21.727 -23.848 -6.451 1.00 40.62 316 VAL A C 1
ATOM 2595 O O . VAL A 1 316 ? 22.349 -22.795 -6.383 1.00 40.62 316 VAL A O 1
ATOM 2598 N N . THR A 1 317 ? 22.255 -25.034 -6.175 1.00 44.28 317 THR A N 1
ATOM 2599 C CA . THR A 1 317 ? 23.649 -25.240 -5.800 1.00 44.28 317 THR A CA 1
ATOM 2600 C C . THR A 1 317 ? 24.484 -25.625 -7.022 1.00 44.28 317 THR A C 1
ATOM 2602 O O . THR A 1 317 ? 24.258 -26.660 -7.643 1.00 44.28 317 THR A O 1
ATOM 2605 N N . GLU A 1 318 ? 25.449 -24.793 -7.388 1.00 41.06 318 GLU A N 1
ATOM 2606 C CA . GLU A 1 318 ? 26.461 -25.052 -8.416 1.00 41.06 318 GLU A CA 1
ATOM 2607 C C . GLU A 1 318 ? 27.704 -25.615 -7.736 1.00 41.06 318 GLU A C 1
ATOM 2609 O O . GLU A 1 318 ? 28.214 -25.000 -6.807 1.00 41.06 318 GLU A O 1
ATOM 2614 N N . ASP A 1 319 ? 28.172 -26.792 -8.139 1.00 50.28 319 ASP A N 1
ATOM 2615 C CA . ASP A 1 319 ? 29.424 -27.335 -7.606 1.00 50.28 319 ASP A CA 1
ATOM 2616 C C . ASP A 1 319 ? 30.670 -26.634 -8.187 1.00 50.28 319 ASP A C 1
ATOM 2618 O O . ASP A 1 319 ? 30.587 -25.809 -9.098 1.00 50.28 319 ASP A O 1
ATOM 2622 N N . ILE A 1 320 ? 31.856 -26.984 -7.676 1.00 46.06 320 ILE A N 1
ATOM 2623 C CA . ILE A 1 320 ? 33.150 -26.401 -8.095 1.00 46.06 320 ILE A CA 1
ATOM 2624 C C . ILE A 1 320 ? 33.431 -26.589 -9.598 1.00 46.06 320 ILE A C 1
ATOM 2626 O O . ILE A 1 320 ? 34.266 -25.889 -10.171 1.00 46.06 320 ILE A O 1
ATOM 2630 N N . SER A 1 321 ? 32.749 -27.540 -10.239 1.00 48.81 321 SER A N 1
ATOM 2631 C CA . SER A 1 321 ? 32.848 -27.849 -11.666 1.00 48.81 321 SER A CA 1
ATOM 2632 C C . SER A 1 321 ? 31.831 -27.104 -12.539 1.00 48.81 321 SER A C 1
ATOM 2634 O O . SER A 1 321 ? 31.841 -27.294 -13.755 1.00 48.81 321 SER A O 1
ATOM 2636 N N . GLY A 1 322 ? 30.980 -26.249 -11.962 1.00 48.22 322 GLY A N 1
ATOM 2637 C CA . GLY A 1 322 ? 29.956 -25.503 -12.698 1.00 48.22 322 GLY A CA 1
ATOM 2638 C C . GLY A 1 322 ? 28.704 -26.323 -13.023 1.00 48.22 322 GLY A C 1
ATOM 2639 O O . GLY A 1 322 ? 27.875 -25.890 -13.824 1.00 48.22 322 GLY A O 1
ATOM 2640 N N . ASN A 1 323 ? 28.544 -27.514 -12.435 1.00 45.97 323 ASN A N 1
ATOM 2641 C CA . ASN A 1 323 ? 27.343 -28.314 -12.639 1.00 45.97 323 ASN A CA 1
ATOM 2642 C C . ASN A 1 323 ? 26.257 -27.875 -11.654 1.00 45.97 323 ASN A C 1
ATOM 2644 O O . ASN A 1 323 ? 26.446 -27.873 -10.436 1.00 45.97 323 ASN A O 1
ATOM 2648 N N . LEU A 1 324 ? 25.091 -27.523 -12.196 1.00 42.28 324 LEU A N 1
ATOM 2649 C CA . LEU A 1 324 ? 23.902 -27.216 -11.408 1.00 42.28 324 LEU A CA 1
ATOM 2650 C C . LEU A 1 324 ? 23.345 -28.518 -10.823 1.00 42.28 324 LEU A C 1
ATOM 2652 O O . LEU A 1 324 ? 22.858 -29.380 -11.559 1.00 42.28 324 LEU A O 1
ATOM 2656 N N . ASN A 1 325 ? 23.396 -28.664 -9.501 1.00 47.62 325 ASN A N 1
ATOM 2657 C CA . ASN A 1 325 ? 22.722 -29.760 -8.820 1.00 47.62 325 ASN A CA 1
ATOM 2658 C C . ASN A 1 325 ? 21.201 -29.515 -8.780 1.00 47.62 325 ASN A C 1
ATOM 2660 O O . ASN A 1 325 ? 20.755 -28.365 -8.703 1.00 47.62 325 ASN A O 1
ATOM 2664 N N . PRO A 1 326 ? 20.378 -30.580 -8.822 1.00 48.06 326 PRO A N 1
ATOM 2665 C CA . PRO A 1 326 ? 18.928 -30.456 -8.722 1.00 48.06 326 PRO A CA 1
ATOM 2666 C C . PRO A 1 326 ? 18.518 -29.785 -7.401 1.00 48.06 326 PRO A C 1
ATOM 2668 O O . PRO A 1 326 ? 19.120 -30.034 -6.356 1.00 48.06 326 PRO A O 1
ATOM 2671 N N . VAL A 1 327 ? 17.485 -28.937 -7.480 1.00 47.34 327 VAL A N 1
ATOM 2672 C CA . VAL A 1 327 ? 16.900 -28.135 -6.387 1.00 47.34 327 VAL A CA 1
ATOM 2673 C C . VAL A 1 327 ? 16.805 -28.955 -5.096 1.00 47.34 327 VAL A C 1
ATOM 2675 O O . VAL A 1 327 ? 16.048 -29.925 -5.044 1.00 47.34 327 VAL A O 1
ATOM 2678 N N . ARG A 1 328 ? 17.565 -28.581 -4.056 1.00 42.66 328 ARG A N 1
ATOM 2679 C CA . ARG A 1 328 ? 17.612 -29.355 -2.802 1.00 42.66 328 ARG A CA 1
ATOM 2680 C C . ARG A 1 328 ? 16.494 -29.021 -1.813 1.00 42.66 328 ARG A C 1
ATOM 2682 O O . ARG A 1 328 ? 16.072 -29.926 -1.107 1.00 42.66 328 ARG A O 1
ATOM 2689 N N . GLU A 1 329 ? 15.963 -27.796 -1.787 1.00 43.53 329 GLU A N 1
ATOM 2690 C CA . GLU A 1 329 ? 14.924 -27.406 -0.820 1.00 43.53 329 GLU A CA 1
ATOM 2691 C C . GLU A 1 329 ? 13.939 -26.371 -1.380 1.00 43.53 329 GLU A C 1
ATOM 2693 O O . GLU A 1 329 ? 14.322 -25.391 -2.019 1.00 43.53 329 GLU A O 1
ATOM 2698 N N . THR A 1 330 ? 12.650 -26.583 -1.094 1.00 37.00 330 THR A N 1
ATOM 2699 C CA . THR A 1 330 ? 11.615 -25.545 -1.197 1.00 37.00 330 THR A CA 1
ATOM 2700 C C . THR A 1 330 ? 11.508 -24.920 0.189 1.00 37.00 330 THR A C 1
ATOM 2702 O O . THR A 1 330 ? 10.974 -25.547 1.102 1.00 37.00 330 THR A O 1
ATOM 2705 N N . VAL A 1 331 ? 12.063 -23.726 0.390 1.00 37.06 331 VAL A N 1
ATOM 2706 C CA . VAL A 1 331 ? 12.025 -23.076 1.707 1.00 37.06 331 VAL A CA 1
ATOM 2707 C C . VAL A 1 331 ? 10.607 -22.549 1.955 1.00 37.06 331 VAL A C 1
ATOM 2709 O O . VAL A 1 331 ? 10.224 -21.478 1.490 1.00 37.06 331 VAL A O 1
ATOM 2712 N N . GLY A 1 332 ? 9.795 -23.325 2.672 1.00 34.59 332 GLY A N 1
ATOM 2713 C CA . GLY A 1 332 ? 8.495 -22.886 3.172 1.00 34.59 332 GLY A CA 1
ATOM 2714 C C . GLY A 1 332 ? 8.665 -22.069 4.451 1.00 34.59 332 GLY A C 1
ATOM 2715 O O . GLY A 1 332 ? 8.727 -22.638 5.535 1.00 34.59 332 GLY A O 1
ATOM 2716 N N . LEU A 1 333 ? 8.738 -20.740 4.351 1.00 36.50 333 LEU A N 1
ATOM 2717 C CA . LEU A 1 333 ? 8.777 -19.869 5.532 1.00 36.50 333 LEU A CA 1
ATOM 2718 C C . LEU A 1 333 ? 7.357 -19.548 6.009 1.00 36.50 333 LEU A C 1
ATOM 2720 O O . LEU A 1 333 ? 6.645 -18.733 5.431 1.00 36.50 333 LEU A O 1
ATOM 2724 N N . THR A 1 334 ? 6.954 -20.174 7.111 1.00 32.09 334 THR A N 1
ATOM 2725 C CA . THR A 1 334 ? 5.682 -19.943 7.816 1.00 32.09 334 THR A CA 1
ATOM 2726 C C . THR A 1 334 ? 5.688 -18.711 8.736 1.00 32.09 334 THR A C 1
ATOM 2728 O O . THR A 1 334 ? 4.748 -18.534 9.510 1.00 32.09 334 THR A O 1
ATOM 2731 N N . GLN A 1 335 ? 6.711 -17.847 8.702 1.00 34.78 335 GLN A N 1
ATOM 2732 C CA . GLN A 1 335 ? 6.807 -16.686 9.600 1.00 34.78 335 GLN A CA 1
ATOM 2733 C C . GLN A 1 335 ? 6.909 -15.355 8.847 1.00 34.78 335 GLN A C 1
ATOM 2735 O O . GLN A 1 335 ? 7.741 -15.173 7.964 1.00 34.78 335 GLN A O 1
ATOM 2740 N N . LYS A 1 336 ? 6.045 -14.407 9.241 1.00 36.75 336 LYS A N 1
ATOM 2741 C CA . LYS A 1 336 ? 6.098 -12.991 8.854 1.00 36.75 336 LYS A CA 1
ATOM 2742 C C . LYS A 1 336 ? 7.355 -12.360 9.462 1.00 36.75 336 LYS A C 1
ATOM 2744 O O . LYS A 1 336 ? 7.345 -12.026 10.643 1.00 36.75 336 LYS A O 1
ATOM 2749 N N . ILE A 1 337 ? 8.415 -12.208 8.676 1.00 35.44 337 ILE A N 1
ATOM 2750 C CA . ILE A 1 337 ? 9.633 -11.501 9.100 1.00 35.44 337 ILE A CA 1
ATOM 2751 C C . ILE A 1 337 ? 9.392 -9.991 8.948 1.00 35.44 337 ILE A C 1
ATOM 2753 O O . ILE A 1 337 ? 8.814 -9.540 7.961 1.00 35.44 337 ILE A O 1
ATOM 2757 N N . THR A 1 338 ? 9.750 -9.192 9.947 1.00 34.56 338 THR A N 1
ATOM 2758 C CA . THR A 1 338 ? 9.617 -7.724 9.915 1.00 34.56 338 THR A CA 1
ATOM 2759 C C . THR A 1 338 ? 10.947 -7.076 9.533 1.00 34.56 338 THR A C 1
ATOM 2761 O O . THR A 1 338 ? 11.990 -7.617 9.868 1.00 34.56 338 THR A O 1
ATOM 2764 N N . PHE A 1 339 ? 10.928 -5.887 8.910 1.00 36.94 339 PHE A N 1
ATOM 2765 C CA . PHE A 1 339 ? 12.124 -5.092 8.544 1.00 36.94 339 PHE A CA 1
ATOM 2766 C C . PHE A 1 339 ? 13.155 -4.887 9.678 1.00 36.94 339 PHE A C 1
ATOM 2768 O O . PHE A 1 339 ? 14.281 -4.501 9.400 1.00 36.94 339 PHE A O 1
ATOM 2775 N N . SER A 1 340 ? 12.786 -5.121 10.943 1.00 36.31 340 SER A N 1
ATOM 2776 C CA . SER A 1 340 ? 13.689 -5.038 12.097 1.00 36.31 340 SER A CA 1
ATOM 2777 C C . SER A 1 340 ? 14.659 -6.217 12.234 1.00 36.31 340 SER A C 1
ATOM 2779 O O . SER A 1 340 ? 15.601 -6.116 13.010 1.00 36.31 340 SER A O 1
ATOM 2781 N N . ASP A 1 341 ? 14.432 -7.327 11.530 1.00 34.19 341 ASP A N 1
ATOM 2782 C CA . ASP A 1 341 ? 15.321 -8.493 11.530 1.00 34.19 341 ASP A CA 1
ATOM 2783 C C . ASP A 1 341 ? 16.256 -8.394 10.307 1.00 34.19 341 ASP A C 1
ATOM 2785 O O . ASP A 1 341 ? 16.125 -9.149 9.346 1.00 34.19 341 ASP A O 1
ATOM 2789 N N . LEU A 1 342 ? 17.141 -7.385 10.324 1.00 34.91 342 LEU A N 1
ATOM 2790 C CA . LEU A 1 342 ? 18.047 -6.917 9.251 1.00 34.91 342 LEU A CA 1
ATOM 2791 C C . LEU A 1 342 ? 19.112 -7.935 8.769 1.00 34.91 342 LEU A C 1
ATOM 2793 O O . LEU A 1 342 ? 20.190 -7.558 8.321 1.00 34.91 342 LEU A O 1
ATOM 2797 N N . GLU A 1 343 ? 18.804 -9.226 8.779 1.00 32.31 343 GLU A N 1
ATOM 2798 C CA . GLU A 1 343 ? 19.639 -10.289 8.222 1.00 32.31 343 GLU A CA 1
ATOM 2799 C C . GLU A 1 343 ? 18.835 -11.167 7.262 1.00 32.31 343 GLU A C 1
ATOM 2801 O O . GLU A 1 343 ? 18.743 -12.365 7.460 1.00 32.31 343 GLU A O 1
ATOM 2806 N N . TYR A 1 344 ? 18.232 -10.620 6.204 1.00 35.09 344 TYR A N 1
ATOM 2807 C CA . TYR A 1 344 ? 17.920 -11.455 5.034 1.00 35.09 344 TYR A CA 1
ATOM 2808 C C . TYR A 1 344 ? 17.969 -10.636 3.746 1.00 35.09 344 TYR A C 1
ATOM 2810 O O . TYR A 1 344 ? 16.967 -10.192 3.188 1.00 35.09 344 TYR A O 1
ATOM 2818 N N . PHE A 1 345 ? 19.194 -10.475 3.253 1.00 37.97 345 PHE A N 1
ATOM 2819 C CA . PHE A 1 345 ? 19.444 -10.369 1.825 1.00 37.97 345 PHE A CA 1
ATOM 2820 C C . PHE A 1 345 ? 19.290 -11.768 1.220 1.00 37.97 345 PHE A C 1
ATOM 2822 O O . PHE A 1 345 ? 19.910 -12.712 1.712 1.00 37.97 345 PHE A O 1
ATOM 2829 N N . PRO A 1 346 ? 18.610 -11.936 0.082 1.00 34.94 346 PRO A N 1
ATOM 2830 C CA . PRO A 1 346 ? 18.978 -12.983 -0.848 1.00 34.94 346 PRO A CA 1
ATOM 2831 C C . PRO A 1 346 ? 20.257 -12.521 -1.544 1.00 34.94 346 PRO A C 1
ATOM 2833 O O . PRO A 1 346 ? 20.284 -12.043 -2.677 1.00 34.94 346 PRO A O 1
ATOM 2836 N N . TYR A 1 347 ? 21.334 -12.614 -0.785 1.00 36.06 347 TYR A N 1
ATOM 2837 C CA . TYR A 1 347 ? 22.690 -12.638 -1.262 1.00 36.06 347 TYR A CA 1
ATOM 2838 C C . TYR A 1 347 ? 22.803 -13.550 -2.485 1.00 36.06 347 TYR A C 1
ATOM 2840 O O . TYR A 1 347 ? 22.586 -14.748 -2.385 1.00 36.06 347 TYR A O 1
ATOM 2848 N N . SER A 1 348 ? 23.287 -13.056 -3.620 1.00 33.66 348 SER A N 1
ATOM 2849 C CA . SER A 1 348 ? 24.119 -13.937 -4.440 1.00 33.66 348 SER A CA 1
ATOM 2850 C C . SER A 1 348 ? 25.510 -13.983 -3.801 1.00 33.66 348 SER A C 1
ATOM 2852 O O . SER A 1 348 ? 26.463 -13.470 -4.388 1.00 33.66 348 SER A O 1
ATOM 2854 N N . ILE A 1 349 ? 25.649 -14.496 -2.575 1.00 33.84 349 ILE A N 1
ATOM 2855 C CA . ILE A 1 349 ? 26.973 -14.939 -2.147 1.00 33.84 349 ILE A CA 1
ATOM 2856 C C . ILE A 1 349 ? 27.154 -16.237 -2.932 1.00 33.84 349 ILE A C 1
ATOM 2858 O O . ILE A 1 349 ? 26.407 -17.198 -2.753 1.00 33.84 349 ILE A O 1
ATOM 2862 N N . ARG A 1 350 ? 28.135 -16.263 -3.841 1.00 37.62 350 ARG A N 1
ATOM 2863 C CA . ARG A 1 350 ? 28.821 -17.526 -4.127 1.00 37.62 350 ARG A CA 1
ATOM 2864 C C . ARG A 1 350 ? 29.508 -17.896 -2.826 1.00 37.62 350 ARG A C 1
ATOM 2866 O O . ARG A 1 350 ? 30.659 -17.536 -2.598 1.00 37.62 350 ARG A O 1
ATOM 2873 N N . GLU A 1 351 ? 28.740 -18.470 -1.915 1.00 38.00 351 GLU A N 1
ATOM 2874 C CA . GLU A 1 351 ? 29.248 -18.859 -0.618 1.00 38.00 351 GLU A CA 1
ATOM 2875 C C . GLU A 1 351 ? 29.857 -20.207 -0.885 1.00 38.00 351 GLU A C 1
ATOM 2877 O O . GLU A 1 351 ? 29.194 -21.232 -0.815 1.00 38.00 351 GLU A O 1
ATOM 2882 N N . TYR A 1 352 ? 31.101 -20.175 -1.355 1.00 37.84 352 TYR A N 1
ATOM 2883 C CA . TYR A 1 352 ? 31.888 -21.378 -1.459 1.00 37.84 352 TYR A CA 1
ATOM 2884 C C . TYR A 1 352 ? 32.025 -21.896 -0.030 1.00 37.84 352 TYR A C 1
ATOM 2886 O O . TYR A 1 352 ? 32.881 -21.447 0.732 1.00 37.84 352 TYR A O 1
ATOM 2894 N N . GLY A 1 353 ? 31.156 -22.835 0.344 1.00 45.25 353 GLY A N 1
ATOM 2895 C CA . GLY A 1 353 ? 31.430 -23.697 1.479 1.00 45.25 353 GLY A CA 1
ATOM 2896 C C . GLY A 1 353 ? 32.794 -24.376 1.277 1.00 45.25 353 GLY A C 1
ATOM 2897 O O . GLY A 1 353 ? 33.351 -24.336 0.177 1.00 45.25 353 GLY A O 1
ATOM 2898 N N . PRO A 1 354 ? 33.342 -25.053 2.295 1.00 46.66 354 PRO A N 1
ATOM 2899 C CA . PRO A 1 354 ? 34.610 -25.776 2.163 1.00 46.66 354 PRO A CA 1
ATOM 2900 C C . PRO A 1 354 ? 34.648 -26.770 0.980 1.00 46.66 354 PRO A C 1
ATOM 2902 O O . PRO A 1 354 ? 35.726 -27.153 0.540 1.00 46.66 354 PRO A O 1
ATOM 2905 N N . GLU A 1 355 ? 33.484 -27.136 0.431 1.00 47.78 355 GLU A N 1
ATOM 2906 C CA . GLU A 1 355 ? 33.310 -28.008 -0.738 1.00 47.78 355 GLU A CA 1
ATOM 2907 C C . GLU A 1 355 ? 33.037 -27.269 -2.064 1.00 47.78 355 GLU A C 1
ATOM 2909 O O . GLU A 1 355 ? 32.693 -27.891 -3.063 1.00 47.78 355 GLU A O 1
ATOM 2914 N N . GLY A 1 356 ? 33.158 -25.942 -2.095 1.00 41.03 356 GLY A N 1
ATOM 2915 C CA . GLY A 1 356 ? 33.086 -25.123 -3.304 1.00 41.03 356 GLY A CA 1
ATOM 2916 C C . GLY A 1 356 ? 31.721 -25.075 -4.017 1.00 41.03 356 GLY A C 1
ATOM 2917 O O . GLY A 1 356 ? 31.673 -24.821 -5.218 1.00 41.03 356 GLY A O 1
ATOM 2918 N N . VAL A 1 357 ? 30.622 -25.284 -3.290 1.00 39.75 357 VAL A N 1
ATOM 2919 C CA . VAL A 1 357 ? 29.253 -25.239 -3.825 1.00 39.75 357 VAL A CA 1
ATOM 2920 C C . VAL A 1 357 ? 28.650 -23.835 -3.670 1.00 39.75 357 VAL A C 1
ATOM 2922 O O . VAL A 1 357 ? 28.515 -23.377 -2.544 1.00 39.75 357 VAL A O 1
ATOM 2925 N N . GLY A 1 358 ? 28.275 -23.154 -4.758 1.00 44.03 358 GLY A N 1
ATOM 2926 C CA . GLY A 1 358 ? 27.649 -21.823 -4.746 1.00 44.03 358 GLY A CA 1
ATOM 2927 C C . GLY A 1 358 ? 26.123 -21.874 -4.870 1.00 44.03 358 GLY A C 1
ATOM 2928 O O . GLY A 1 358 ? 25.603 -22.634 -5.674 1.00 44.03 358 GLY A O 1
ATOM 2929 N N . SER A 1 359 ? 25.396 -21.058 -4.108 1.00 39.84 359 SER A N 1
ATOM 2930 C CA . SER A 1 359 ? 23.925 -21.008 -4.121 1.00 39.84 359 SER A CA 1
ATOM 2931 C C . SER A 1 359 ? 23.387 -19.835 -4.958 1.00 39.84 359 SER A C 1
ATOM 2933 O O . SER A 1 359 ? 23.872 -18.710 -4.825 1.00 39.84 359 SER A O 1
ATOM 2935 N N . PHE A 1 360 ? 22.351 -20.054 -5.779 1.00 41.78 360 PHE A N 1
ATOM 2936 C CA . PHE A 1 360 ? 21.649 -18.998 -6.527 1.00 41.78 360 PHE A CA 1
ATOM 2937 C C . PHE A 1 360 ? 20.134 -19.063 -6.371 1.00 41.78 360 PHE A C 1
ATOM 2939 O O . PHE A 1 360 ? 19.548 -20.139 -6.272 1.00 41.78 360 PHE A O 1
ATOM 2946 N N . TYR A 1 361 ? 19.503 -17.891 -6.432 1.00 46.34 361 TYR A N 1
ATOM 2947 C CA . TYR A 1 361 ? 18.066 -17.729 -6.266 1.00 46.34 361 TYR A CA 1
ATOM 2948 C C . TYR A 1 361 ? 17.346 -17.520 -7.605 1.00 46.34 361 TYR A C 1
ATOM 2950 O O . TYR A 1 361 ? 17.723 -16.631 -8.371 1.00 46.34 361 TYR A O 1
ATOM 2958 N N . ILE A 1 362 ? 16.302 -18.314 -7.886 1.00 43.72 362 ILE A N 1
ATOM 2959 C CA . ILE A 1 362 ? 15.440 -18.150 -9.075 1.00 43.72 362 ILE A CA 1
ATOM 2960 C C . ILE A 1 362 ? 14.167 -17.388 -8.686 1.00 43.72 362 ILE A C 1
ATOM 2962 O O . ILE A 1 362 ? 13.417 -17.796 -7.799 1.00 43.72 362 ILE A O 1
ATOM 2966 N N . TRP A 1 363 ? 13.922 -16.286 -9.394 1.00 53.09 363 TRP A N 1
ATOM 2967 C CA . TRP A 1 363 ? 12.896 -15.278 -9.104 1.00 53.09 363 TRP A CA 1
ATOM 2968 C C . TRP A 1 363 ? 11.784 -15.226 -10.162 1.00 53.09 363 TRP A C 1
ATOM 2970 O O . TRP A 1 363 ? 11.118 -14.207 -10.338 1.00 53.09 363 TRP A O 1
ATOM 2980 N N . ASP A 1 364 ? 11.607 -16.303 -10.928 1.00 46.88 364 ASP A N 1
ATOM 2981 C CA . ASP A 1 364 ? 10.766 -16.284 -12.128 1.00 46.88 364 ASP A CA 1
ATOM 2982 C C . ASP A 1 364 ? 9.268 -16.012 -11.841 1.00 46.88 364 ASP A C 1
ATOM 2984 O O . ASP A 1 364 ? 8.574 -15.558 -12.747 1.00 46.88 364 ASP A O 1
ATOM 2988 N N . ASP A 1 365 ? 8.792 -16.113 -10.593 1.00 52.78 365 ASP A N 1
ATOM 2989 C CA . ASP A 1 365 ? 7.370 -15.952 -10.229 1.00 52.78 365 ASP A CA 1
ATOM 2990 C C . ASP A 1 365 ? 7.028 -14.694 -9.404 1.00 52.78 365 ASP A C 1
ATOM 2992 O O . ASP A 1 365 ? 5.955 -14.634 -8.799 1.00 52.78 365 ASP A O 1
ATOM 2996 N N . ILE A 1 366 ? 7.903 -13.681 -9.348 1.00 59.59 366 ILE A N 1
ATOM 2997 C CA . ILE A 1 366 ? 7.539 -12.412 -8.698 1.00 59.59 366 ILE A CA 1
ATOM 2998 C C . ILE A 1 366 ? 6.375 -11.756 -9.463 1.00 59.59 366 ILE A C 1
ATOM 3000 O O . ILE A 1 366 ? 6.487 -11.469 -10.656 1.00 59.59 366 ILE A O 1
ATOM 3004 N N . ASN A 1 367 ? 5.262 -11.528 -8.759 1.00 65.31 367 ASN A N 1
ATOM 3005 C CA . ASN A 1 367 ? 4.018 -10.977 -9.306 1.00 65.31 367 ASN A CA 1
ATOM 3006 C C . ASN A 1 367 ? 3.575 -9.689 -8.580 1.00 65.31 367 ASN A C 1
ATOM 3008 O O . ASN A 1 367 ? 2.437 -9.251 -8.741 1.00 65.31 367 ASN A O 1
ATOM 3012 N N . GLU A 1 368 ? 4.462 -9.095 -7.781 1.00 70.62 368 GLU A N 1
ATOM 3013 C CA . GLU A 1 368 ? 4.175 -7.906 -6.976 1.00 70.62 368 GLU A CA 1
ATOM 3014 C C . GLU A 1 368 ? 4.103 -6.639 -7.841 1.00 70.62 368 GLU A C 1
ATOM 3016 O O . GLU A 1 368 ? 4.826 -6.539 -8.833 1.00 70.62 368 GLU A O 1
ATOM 3021 N N . PRO A 1 369 ? 3.268 -5.647 -7.495 1.00 72.38 369 PRO A N 1
ATOM 3022 C CA . PRO A 1 369 ? 3.162 -4.397 -8.253 1.00 72.38 369 PRO A CA 1
ATOM 3023 C C . PRO A 1 369 ? 4.415 -3.511 -8.138 1.00 72.38 369 PRO A C 1
ATOM 3025 O O . PRO A 1 369 ? 4.660 -2.667 -8.998 1.00 72.38 369 PRO A O 1
ATOM 3028 N N . LEU A 1 370 ? 5.217 -3.717 -7.091 1.00 81.38 370 LEU A N 1
ATOM 3029 C CA . LEU A 1 370 ? 6.410 -2.945 -6.758 1.00 81.38 370 LEU A CA 1
ATOM 3030 C C . LEU A 1 370 ? 7.537 -3.899 -6.340 1.00 81.38 370 LEU A C 1
ATOM 3032 O O . LEU A 1 370 ? 7.254 -4.946 -5.769 1.00 81.38 370 LEU A O 1
ATOM 3036 N N . ILE A 1 371 ? 8.795 -3.523 -6.576 1.00 78.19 371 ILE A N 1
ATOM 3037 C CA . ILE A 1 371 ? 10.000 -4.130 -5.987 1.00 78.19 371 ILE A CA 1
ATOM 3038 C C . ILE A 1 371 ? 10.919 -3.010 -5.503 1.00 78.19 371 ILE A C 1
ATOM 3040 O O . ILE A 1 371 ? 11.160 -2.051 -6.236 1.00 78.19 371 ILE A O 1
ATOM 3044 N N . VAL A 1 372 ? 11.449 -3.136 -4.284 1.00 74.62 372 VAL A N 1
ATOM 3045 C CA . VAL A 1 372 ? 12.426 -2.191 -3.726 1.00 74.62 372 VAL A CA 1
ATOM 3046 C C . VAL A 1 372 ? 13.701 -2.941 -3.366 1.00 74.62 372 VAL A C 1
ATOM 3048 O O . VAL A 1 372 ? 13.655 -3.895 -2.593 1.00 74.62 372 VAL A O 1
ATOM 3051 N N . PHE A 1 373 ? 14.836 -2.514 -3.920 1.00 77.31 373 PHE A N 1
ATOM 3052 C CA . PHE A 1 373 ? 16.150 -3.072 -3.597 1.00 77.31 373 PHE A CA 1
ATOM 3053 C C . PHE A 1 373 ? 16.964 -2.102 -2.757 1.00 77.31 373 PHE A C 1
ATOM 3055 O O . PHE A 1 373 ? 16.992 -0.911 -3.052 1.00 77.31 373 PHE A O 1
ATOM 3062 N N . HIS A 1 374 ? 17.679 -2.647 -1.776 1.00 74.94 374 HIS A N 1
ATOM 3063 C CA . HIS A 1 374 ? 18.727 -1.957 -1.036 1.00 74.94 374 HIS A CA 1
ATOM 3064 C C . HIS A 1 374 ? 20.097 -2.357 -1.587 1.00 74.94 374 HIS A C 1
ATOM 3066 O O . HIS A 1 374 ? 20.407 -3.551 -1.638 1.00 74.94 374 HIS A O 1
ATOM 3072 N N . ASN A 1 375 ? 20.919 -1.396 -2.003 1.00 67.50 375 ASN A N 1
ATOM 3073 C CA . ASN A 1 375 ? 22.269 -1.690 -2.482 1.00 67.50 375 ASN A CA 1
ATOM 3074 C C . ASN A 1 375 ? 23.289 -1.551 -1.346 1.00 67.50 375 ASN A C 1
ATOM 3076 O O . ASN A 1 375 ? 23.573 -0.451 -0.884 1.00 67.50 375 ASN A O 1
ATOM 3080 N N . THR A 1 376 ? 23.919 -2.658 -0.960 1.00 64.31 376 THR A N 1
ATOM 3081 C CA . THR A 1 376 ? 25.025 -2.665 0.014 1.00 64.31 376 THR A CA 1
ATOM 3082 C C . THR A 1 376 ? 26.398 -2.419 -0.614 1.00 64.31 376 THR A C 1
ATOM 3084 O O . THR A 1 376 ? 27.422 -2.592 0.039 1.00 64.31 376 THR A O 1
ATOM 3087 N N . GLY A 1 377 ? 26.455 -2.059 -1.900 1.00 56.00 377 GLY A N 1
ATOM 3088 C CA . GLY A 1 377 ? 27.703 -1.762 -2.608 1.00 56.00 377 GLY A CA 1
ATOM 3089 C C . GLY A 1 377 ? 28.452 -2.989 -3.125 1.00 56.00 377 GLY A C 1
ATOM 3090 O O . GLY A 1 377 ? 29.577 -2.860 -3.599 1.00 56.00 377 GLY A O 1
ATOM 3091 N N . THR A 1 378 ? 27.845 -4.177 -3.069 1.00 52.06 378 THR A N 1
ATOM 3092 C CA . THR A 1 378 ? 28.545 -5.444 -3.333 1.00 52.06 378 THR A CA 1
ATOM 3093 C C . THR A 1 378 ? 28.372 -6.010 -4.747 1.00 52.06 378 THR A C 1
ATOM 3095 O O . THR A 1 378 ? 29.115 -6.921 -5.096 1.00 52.06 378 THR A O 1
ATOM 3098 N N . ASN A 1 379 ? 27.462 -5.502 -5.595 1.00 52.34 379 ASN A N 1
ATOM 3099 C CA . ASN A 1 379 ? 27.350 -5.952 -6.999 1.00 52.34 379 ASN A CA 1
ATOM 3100 C C . ASN A 1 379 ? 26.567 -4.982 -7.921 1.00 52.34 379 ASN A C 1
ATOM 3102 O O . ASN A 1 379 ? 25.409 -5.236 -8.255 1.00 52.34 379 ASN A O 1
ATOM 3106 N N . PRO A 1 380 ? 27.199 -3.888 -8.382 1.00 50.94 380 PRO A N 1
ATOM 3107 C CA . PRO A 1 380 ? 26.579 -2.892 -9.262 1.00 50.94 380 PRO A CA 1
ATOM 3108 C C . PRO A 1 380 ? 26.010 -3.429 -10.592 1.00 50.94 380 PRO A C 1
ATOM 3110 O O . PRO A 1 380 ? 24.959 -3.001 -11.062 1.00 50.94 380 PRO A O 1
ATOM 3113 N N . HIS A 1 381 ? 26.688 -4.404 -11.204 1.00 52.69 381 HIS A N 1
ATOM 3114 C CA . HIS A 1 381 ? 26.460 -4.803 -12.601 1.00 52.69 381 HIS A CA 1
ATOM 3115 C C . HIS A 1 381 ? 25.185 -5.624 -12.864 1.00 52.69 381 HIS A C 1
ATOM 3117 O O . HIS A 1 381 ? 24.951 -6.032 -13.998 1.00 52.69 381 HIS A O 1
ATOM 3123 N N . LYS A 1 382 ? 24.385 -5.918 -11.832 1.00 61.72 382 LYS A N 1
ATOM 3124 C CA . LYS A 1 382 ? 23.184 -6.768 -11.944 1.00 61.72 382 LYS A CA 1
ATOM 3125 C C . LYS A 1 382 ? 21.879 -5.982 -12.050 1.00 61.72 382 LYS A C 1
ATOM 3127 O O . LYS A 1 382 ? 20.838 -6.579 -12.309 1.00 61.72 382 LYS A O 1
ATOM 3132 N N . PHE A 1 383 ? 21.933 -4.671 -11.836 1.00 73.50 383 PHE A N 1
ATOM 3133 C CA . PHE A 1 383 ? 20.781 -3.793 -11.974 1.00 73.50 383 PHE A CA 1
ATOM 3134 C C . PHE A 1 383 ? 20.848 -3.048 -13.304 1.00 73.50 383 PHE A C 1
ATOM 3136 O O . PHE A 1 383 ? 21.910 -2.622 -13.753 1.00 73.50 383 PHE A O 1
ATOM 3143 N N . THR A 1 384 ? 19.691 -2.908 -13.930 1.00 81.31 384 THR A N 1
ATOM 3144 C CA . THR A 1 384 ? 19.481 -2.202 -15.194 1.00 81.31 384 THR A CA 1
ATOM 3145 C C . THR A 1 384 ? 18.134 -1.486 -15.111 1.00 81.31 384 THR A C 1
ATOM 3147 O O . THR A 1 384 ? 17.391 -1.646 -14.145 1.00 81.31 384 THR A O 1
ATOM 3150 N N . GLU A 1 385 ? 17.781 -0.682 -16.115 1.00 84.25 385 GLU A N 1
ATOM 3151 C CA . GLU A 1 385 ? 16.460 -0.041 -16.150 1.00 84.25 385 GLU A CA 1
ATOM 3152 C C . GLU A 1 385 ? 15.311 -1.064 -16.135 1.00 84.25 385 GLU A C 1
ATOM 3154 O O . GLU A 1 385 ? 14.250 -0.791 -15.577 1.00 84.25 385 GLU A O 1
ATOM 3159 N N . PHE A 1 386 ? 15.537 -2.247 -16.711 1.00 82.50 386 PHE A N 1
ATOM 3160 C CA . PHE A 1 386 ? 14.547 -3.305 -16.855 1.00 82.50 386 PHE A CA 1
ATOM 3161 C C . PHE A 1 386 ? 15.069 -4.627 -16.303 1.00 82.50 386 PHE A C 1
ATOM 3163 O O . PHE A 1 386 ? 16.041 -5.179 -16.814 1.00 82.50 386 PHE A O 1
ATOM 3170 N N . ILE A 1 387 ? 14.373 -5.187 -15.318 1.00 76.06 387 ILE A N 1
ATOM 3171 C CA . ILE A 1 387 ? 14.757 -6.454 -14.684 1.00 76.06 387 ILE A CA 1
ATOM 3172 C C . ILE A 1 387 ? 13.700 -7.539 -14.918 1.00 76.06 387 ILE A C 1
ATOM 3174 O O . ILE A 1 387 ? 12.606 -7.283 -15.429 1.00 76.06 387 ILE A O 1
ATOM 3178 N N . PHE A 1 388 ? 14.045 -8.782 -14.570 1.00 71.56 388 PHE A N 1
ATOM 3179 C CA . PHE A 1 388 ? 13.165 -9.952 -14.679 1.00 71.56 388 PHE A CA 1
ATOM 3180 C C . PHE A 1 388 ? 12.513 -10.106 -16.060 1.00 71.56 388 PHE A C 1
ATOM 3182 O O . PHE A 1 388 ? 11.296 -10.286 -16.162 1.00 71.56 388 PHE A O 1
ATOM 3189 N N . LYS A 1 389 ? 13.342 -10.060 -17.115 1.00 69.81 389 LYS A N 1
ATOM 3190 C CA . LYS A 1 389 ? 12.923 -10.169 -18.526 1.00 69.81 389 LYS A CA 1
ATOM 3191 C C . LYS A 1 389 ? 11.977 -9.031 -18.949 1.00 69.81 389 LYS A C 1
ATOM 3193 O O . LYS A 1 389 ? 11.007 -9.260 -19.660 1.00 69.81 389 LYS A O 1
ATOM 3198 N N . GLY A 1 390 ? 12.227 -7.815 -18.458 1.00 70.75 390 GLY A N 1
ATOM 3199 C CA . GLY A 1 390 ? 11.439 -6.626 -18.800 1.00 70.75 390 GLY A CA 1
ATOM 3200 C C . GLY A 1 390 ? 10.089 -6.514 -18.093 1.00 70.75 390 GLY A C 1
ATOM 3201 O O . GLY A 1 390 ? 9.340 -5.587 -18.376 1.00 70.75 390 GLY A O 1
ATOM 3202 N N . ARG A 1 391 ? 9.772 -7.417 -17.156 1.00 76.69 391 ARG A N 1
ATOM 3203 C CA . ARG A 1 391 ? 8.522 -7.361 -16.375 1.00 76.69 391 ARG A CA 1
ATOM 3204 C C . ARG A 1 391 ? 8.490 -6.218 -15.368 1.00 76.69 391 ARG A C 1
ATOM 3206 O O . ARG A 1 391 ? 7.417 -5.860 -14.895 1.00 76.69 391 ARG A O 1
ATOM 3213 N N . TYR A 1 392 ? 9.657 -5.684 -15.026 1.00 83.69 392 TYR A N 1
ATOM 3214 C CA . TYR A 1 392 ? 9.812 -4.632 -14.037 1.00 83.69 392 TYR A CA 1
ATOM 3215 C C . TYR A 1 392 ? 10.674 -3.511 -14.591 1.00 83.69 392 TYR A C 1
ATOM 3217 O O . TYR A 1 392 ? 11.722 -3.775 -15.185 1.00 83.69 392 TYR A O 1
ATOM 3225 N N . ARG A 1 393 ? 10.243 -2.272 -14.363 1.00 90.38 393 ARG A N 1
ATOM 3226 C CA . ARG A 1 393 ? 10.890 -1.050 -14.843 1.00 90.38 393 ARG A CA 1
ATOM 3227 C C . ARG A 1 393 ? 11.282 -0.160 -13.682 1.00 90.38 393 ARG A C 1
ATOM 3229 O O . ARG A 1 393 ? 10.465 0.109 -12.806 1.00 90.38 393 ARG A O 1
ATOM 3236 N N . LEU A 1 394 ? 12.511 0.338 -13.699 1.00 92.31 394 LEU A N 1
ATOM 3237 C CA . LEU A 1 394 ? 12.980 1.322 -12.737 1.00 92.31 394 LEU A CA 1
ATOM 3238 C C . LEU A 1 394 ? 12.206 2.636 -12.930 1.00 92.31 394 LEU A C 1
ATOM 3240 O O . LEU A 1 394 ? 12.196 3.211 -14.027 1.00 92.31 394 LEU A O 1
ATOM 3244 N N . PHE A 1 395 ? 11.611 3.139 -11.851 1.00 95.06 395 PHE A N 1
ATOM 3245 C CA . PHE A 1 395 ? 10.971 4.459 -11.824 1.00 95.06 395 PHE A CA 1
ATOM 3246 C C . PHE A 1 395 ? 11.597 5.412 -10.804 1.00 95.06 395 PHE A C 1
ATOM 3248 O O . PHE A 1 395 ? 11.314 6.610 -10.843 1.00 95.06 395 PHE A O 1
ATOM 3255 N N . GLY A 1 396 ? 12.439 4.910 -9.899 1.00 95.81 396 GLY A N 1
ATOM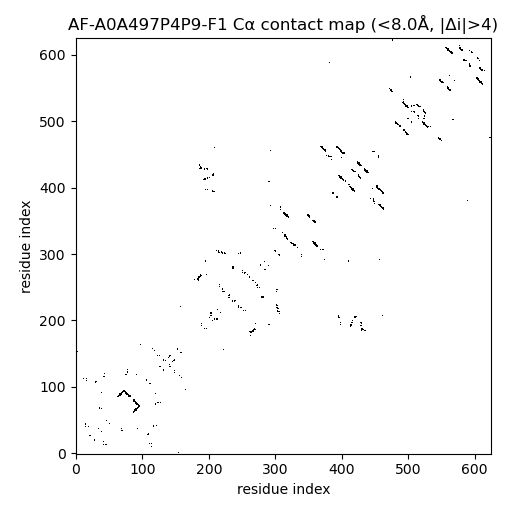 3256 C CA . GLY A 1 396 ? 13.066 5.720 -8.863 1.00 95.81 396 GLY A CA 1
ATOM 3257 C C . GLY A 1 396 ? 14.357 5.111 -8.332 1.00 95.81 396 GLY A C 1
ATOM 3258 O O . GLY A 1 396 ? 14.444 3.902 -8.149 1.00 95.81 396 GLY A O 1
ATOM 3259 N N . ALA A 1 397 ? 15.347 5.948 -8.052 1.00 95.06 397 ALA A N 1
ATOM 3260 C CA . ALA A 1 397 ? 16.573 5.586 -7.357 1.00 95.06 397 ALA A CA 1
ATOM 3261 C C . ALA A 1 397 ? 16.929 6.692 -6.360 1.00 95.06 397 ALA A C 1
ATOM 3263 O O . ALA A 1 397 ? 17.020 7.855 -6.750 1.00 95.06 397 ALA A O 1
ATOM 3264 N N . VAL A 1 398 ? 17.134 6.342 -5.092 1.00 94.38 398 VAL A N 1
ATOM 3265 C CA . VAL A 1 398 ? 17.653 7.263 -4.072 1.00 94.38 398 VAL A CA 1
ATOM 3266 C C . VAL A 1 398 ? 19.149 7.031 -3.955 1.00 94.38 398 VAL A C 1
ATOM 3268 O O . VAL A 1 398 ? 19.586 5.921 -3.663 1.00 94.38 398 VAL A O 1
ATOM 3271 N N . MET A 1 399 ? 19.927 8.077 -4.191 1.00 93.19 399 MET A N 1
ATOM 3272 C CA . MET A 1 399 ? 21.380 8.038 -4.198 1.00 93.19 399 MET A CA 1
ATOM 3273 C C . MET A 1 399 ? 21.932 8.688 -2.944 1.00 93.19 399 MET A C 1
ATOM 3275 O O . MET A 1 399 ? 21.480 9.758 -2.545 1.00 93.19 399 MET A O 1
ATOM 3279 N N . SER A 1 400 ? 22.985 8.099 -2.405 1.00 89.81 400 SER A N 1
ATOM 3280 C CA . SER A 1 400 ? 23.867 8.718 -1.427 1.00 89.81 400 SER A CA 1
ATOM 3281 C C . SER A 1 400 ? 25.104 9.243 -2.140 1.00 89.81 400 SER A C 1
ATOM 3283 O O . SER A 1 400 ? 25.671 8.558 -2.995 1.00 89.81 400 SER A O 1
ATOM 3285 N N . ARG A 1 401 ? 25.509 10.479 -1.842 1.00 86.62 401 ARG A N 1
ATOM 3286 C CA . ARG A 1 401 ? 26.702 11.149 -2.370 1.00 86.62 401 ARG A CA 1
ATOM 3287 C C . ARG A 1 401 ? 27.599 11.639 -1.242 1.00 86.62 401 ARG A C 1
ATOM 3289 O O . ARG A 1 401 ? 27.160 12.281 -0.295 1.00 86.62 401 ARG A O 1
ATOM 3296 N N . GLY A 1 402 ? 28.894 11.416 -1.396 1.00 79.06 402 GLY A N 1
ATOM 3297 C CA . GLY A 1 402 ? 29.907 11.705 -0.383 1.00 79.06 402 GLY A CA 1
ATOM 3298 C C . GLY A 1 402 ? 30.872 10.537 -0.263 1.00 79.06 402 GLY A C 1
ATOM 3299 O O . GLY A 1 402 ? 30.695 9.522 -0.932 1.00 79.06 402 GLY A O 1
ATOM 3300 N N . ARG A 1 403 ? 31.922 10.662 0.561 1.00 61.97 403 ARG A N 1
ATOM 3301 C CA . ARG A 1 403 ? 32.734 9.482 0.888 1.00 61.97 403 ARG A CA 1
ATOM 3302 C C . ARG A 1 403 ? 31.795 8.459 1.511 1.00 61.97 403 ARG A C 1
ATOM 3304 O O . ARG A 1 403 ? 31.230 8.742 2.561 1.00 61.97 403 ARG A O 1
ATOM 3311 N N . VAL A 1 404 ? 31.642 7.314 0.848 1.00 53.44 404 VAL A N 1
ATOM 3312 C CA . VAL A 1 404 ? 30.999 6.141 1.435 1.00 53.44 404 VAL A CA 1
ATOM 3313 C C . VAL A 1 404 ? 31.788 5.856 2.704 1.00 53.44 404 VAL A C 1
ATOM 3315 O O . VAL A 1 404 ? 32.969 5.503 2.631 1.00 53.44 404 VAL A O 1
ATOM 3318 N N . SER A 1 405 ? 31.204 6.166 3.858 1.00 45.78 405 SER A N 1
ATOM 3319 C CA . SER A 1 405 ? 31.865 5.892 5.120 1.00 45.78 405 SER A CA 1
ATOM 3320 C C . SER A 1 405 ? 32.043 4.377 5.206 1.00 45.78 405 SER A C 1
ATOM 3322 O O . SER A 1 405 ? 31.106 3.628 4.952 1.00 45.78 405 SER A O 1
ATOM 3324 N N . GLN A 1 406 ? 33.261 3.907 5.486 1.00 48.69 406 GLN A N 1
ATOM 3325 C CA . GLN A 1 406 ? 33.479 2.482 5.766 1.00 48.69 406 GLN A CA 1
ATOM 3326 C C . GLN A 1 406 ? 32.869 2.075 7.117 1.00 48.69 406 GLN A C 1
ATOM 3328 O O . GLN A 1 406 ? 32.797 0.889 7.419 1.00 48.69 406 GLN A O 1
ATOM 3333 N N . THR A 1 407 ? 32.447 3.050 7.924 1.00 47.03 407 THR A N 1
ATOM 3334 C CA . THR A 1 407 ? 31.626 2.854 9.116 1.00 47.03 407 THR A CA 1
ATOM 3335 C C . THR A 1 407 ? 30.167 3.139 8.754 1.00 47.03 407 THR A C 1
ATOM 3337 O O . THR A 1 407 ? 29.904 4.053 7.980 1.00 47.03 407 THR A O 1
ATOM 3340 N N . GLU A 1 408 ? 29.217 2.386 9.313 1.00 49.81 408 GLU A N 1
ATOM 3341 C CA . GLU A 1 408 ? 27.756 2.491 9.080 1.00 49.81 408 GLU A CA 1
ATOM 3342 C C . GLU A 1 408 ? 27.141 3.868 9.410 1.00 49.81 408 GLU A C 1
ATOM 3344 O O . GLU A 1 408 ? 25.939 4.084 9.285 1.00 49.81 408 GLU A O 1
ATOM 3349 N N . GLU A 1 409 ? 27.961 4.830 9.819 1.00 48.97 409 GLU A N 1
ATOM 3350 C CA . GLU A 1 409 ? 27.560 6.206 10.035 1.00 48.97 409 GLU A CA 1
ATOM 3351 C C . GLU A 1 409 ? 27.318 6.865 8.674 1.00 48.97 409 GLU A C 1
ATOM 3353 O O . GLU A 1 409 ? 28.236 7.347 7.999 1.00 48.97 409 GLU A O 1
ATOM 3358 N N . GLY A 1 410 ? 26.046 6.880 8.263 1.00 52.81 410 GLY A N 1
ATOM 3359 C CA . GLY A 1 410 ? 25.574 7.749 7.198 1.00 52.81 410 GLY A CA 1
ATOM 3360 C C . GLY A 1 410 ? 26.061 9.181 7.446 1.00 52.81 410 GLY A C 1
ATOM 3361 O O . GLY A 1 410 ? 26.330 9.598 8.564 1.00 52.81 410 GLY A O 1
ATOM 3362 N N . GLY A 1 411 ? 26.196 9.979 6.402 1.00 59.97 411 GLY A N 1
ATOM 3363 C CA . GLY A 1 411 ? 26.655 11.371 6.538 1.00 59.97 411 GLY A CA 1
ATOM 3364 C C . GLY A 1 411 ? 26.777 12.104 5.210 1.00 59.97 411 GLY A C 1
ATOM 3365 O O . GLY A 1 411 ? 27.217 13.251 5.168 1.00 59.97 411 GLY A O 1
ATOM 3366 N N . GLY A 1 412 ? 26.409 11.425 4.122 1.00 75.25 412 GLY A N 1
ATOM 3367 C CA . GLY A 1 412 ? 26.410 11.963 2.777 1.00 75.25 412 GLY A CA 1
ATOM 3368 C C . GLY A 1 412 ? 25.200 12.846 2.491 1.00 75.25 412 GLY A C 1
ATOM 3369 O O . GLY A 1 412 ? 24.214 12.887 3.226 1.00 75.25 412 GLY A O 1
ATOM 3370 N N . HIS A 1 413 ? 25.301 13.553 1.376 1.00 88.62 413 HIS A N 1
ATOM 3371 C CA . HIS A 1 413 ? 24.187 14.234 0.743 1.00 88.62 413 HIS A CA 1
ATOM 3372 C C . HIS A 1 413 ? 23.372 13.235 -0.074 1.00 88.62 413 HIS A C 1
ATOM 3374 O O . HIS A 1 413 ? 23.957 12.441 -0.803 1.00 88.62 413 HIS A O 1
ATOM 3380 N N . TYR A 1 414 ? 22.048 13.296 -0.020 1.00 91.75 414 TYR A N 1
ATOM 3381 C CA . TYR A 1 414 ? 21.195 12.406 -0.801 1.00 91.75 414 TYR A CA 1
ATOM 3382 C C . TYR A 1 414 ? 20.513 13.156 -1.936 1.00 91.75 414 TYR A C 1
ATOM 3384 O O . TYR A 1 414 ? 20.138 14.315 -1.798 1.00 91.75 414 TYR A O 1
ATOM 3392 N N . ASN A 1 415 ? 20.349 12.477 -3.061 1.00 94.44 415 ASN A N 1
ATOM 3393 C CA . ASN A 1 415 ? 19.563 12.952 -4.195 1.00 94.44 415 ASN A CA 1
ATOM 3394 C C . ASN A 1 415 ? 18.735 11.796 -4.758 1.00 94.44 415 ASN A C 1
ATOM 3396 O O . ASN A 1 415 ? 18.845 10.657 -4.300 1.00 94.44 415 ASN A O 1
ATOM 3400 N N . ALA A 1 416 ? 17.894 12.078 -5.747 1.00 96.50 416 ALA A N 1
ATOM 3401 C CA . ALA A 1 416 ? 17.105 11.048 -6.400 1.00 96.50 416 ALA A CA 1
ATOM 3402 C C . ALA A 1 416 ? 17.117 11.171 -7.922 1.00 96.50 416 ALA A C 1
ATOM 3404 O O . ALA A 1 416 ? 17.081 12.266 -8.484 1.00 96.50 416 ALA A O 1
ATOM 3405 N N . PHE A 1 417 ? 17.078 10.022 -8.586 1.00 96.44 417 PHE A N 1
ATOM 3406 C CA . PHE A 1 417 ? 16.660 9.905 -9.974 1.00 96.44 417 PHE A CA 1
ATOM 3407 C C . PHE A 1 417 ? 15.242 9.362 -10.002 1.00 96.44 417 PHE A C 1
ATOM 3409 O O . PHE A 1 417 ? 14.954 8.370 -9.340 1.00 96.44 417 PHE A O 1
ATOM 3416 N N . LEU A 1 418 ? 14.346 9.983 -10.757 1.00 96.06 418 LEU A N 1
ATOM 3417 C CA . LEU A 1 418 ? 12.968 9.516 -10.857 1.00 96.06 418 LEU A CA 1
ATOM 3418 C C . LEU A 1 418 ? 12.389 9.717 -12.249 1.00 96.06 418 LEU A C 1
ATOM 3420 O O . LEU A 1 418 ? 12.800 10.612 -12.988 1.00 96.06 418 LEU A O 1
ATOM 3424 N N . ARG A 1 419 ? 11.419 8.873 -12.585 1.00 94.12 419 ARG A N 1
ATOM 3425 C CA . ARG A 1 419 ? 10.670 8.920 -13.835 1.00 94.12 419 ARG A CA 1
ATOM 3426 C C . ARG A 1 419 ? 9.356 9.671 -13.629 1.00 94.12 419 ARG A C 1
ATOM 3428 O O . ARG A 1 419 ? 8.615 9.348 -12.701 1.00 94.12 419 ARG A O 1
ATOM 3435 N N . ILE A 1 420 ? 9.097 10.671 -14.468 1.00 92.25 420 ILE A N 1
ATOM 3436 C CA . ILE A 1 420 ? 7.842 11.433 -14.508 1.00 92.25 420 ILE A CA 1
ATOM 3437 C C . ILE A 1 420 ? 7.418 11.570 -15.972 1.00 92.25 420 ILE A C 1
ATOM 3439 O O . ILE A 1 420 ? 8.168 12.124 -16.782 1.00 92.25 420 ILE A O 1
ATOM 3443 N N . ASN A 1 421 ? 6.215 11.116 -16.309 1.00 87.50 421 ASN A N 1
ATOM 3444 C CA . ASN A 1 421 ? 5.703 11.022 -17.675 1.00 87.50 421 ASN A CA 1
ATOM 3445 C C . ASN A 1 421 ? 6.724 10.379 -18.637 1.00 87.50 421 ASN A C 1
ATOM 3447 O O . ASN A 1 421 ? 7.061 10.965 -19.671 1.00 87.50 421 ASN A O 1
ATOM 3451 N N . ASP A 1 422 ? 7.278 9.224 -18.254 1.00 87.56 422 ASP A N 1
ATOM 3452 C CA . ASP A 1 422 ? 8.298 8.465 -18.999 1.00 87.56 422 ASP A CA 1
ATOM 3453 C C . ASP A 1 422 ? 9.630 9.193 -19.258 1.00 87.56 422 ASP A C 1
ATOM 3455 O O . ASP A 1 422 ? 10.477 8.708 -20.010 1.00 87.56 422 ASP A O 1
ATOM 3459 N N . LYS A 1 423 ? 9.869 10.331 -18.602 1.00 91.88 423 LYS A N 1
ATOM 3460 C CA . LYS A 1 423 ? 11.127 11.084 -18.694 1.00 91.88 423 LYS A CA 1
ATOM 3461 C C . LYS A 1 423 ? 11.892 11.020 -17.387 1.00 91.88 423 LYS A C 1
ATOM 3463 O O . LYS A 1 423 ? 11.297 11.023 -16.312 1.00 91.88 423 LYS A O 1
ATOM 3468 N N . TRP A 1 424 ? 13.217 11.001 -17.480 1.00 94.25 424 TRP A N 1
ATOM 3469 C CA . TRP A 1 424 ? 14.086 10.958 -16.311 1.00 94.25 424 TRP A CA 1
ATOM 3470 C C . TRP A 1 424 ? 14.353 12.354 -15.762 1.00 94.25 424 TRP A C 1
ATOM 3472 O O . TRP A 1 424 ? 14.613 13.305 -16.500 1.00 94.25 424 TRP A O 1
ATOM 3482 N N . PHE A 1 425 ? 14.320 12.464 -14.442 1.00 95.06 425 PHE A N 1
ATOM 3483 C CA . PHE A 1 425 ? 14.627 13.676 -13.707 1.00 95.06 425 PHE A CA 1
ATOM 3484 C C . PHE A 1 425 ? 15.640 13.382 -12.610 1.00 95.06 425 PHE A C 1
ATOM 3486 O O . PHE A 1 425 ? 15.628 12.319 -11.995 1.00 95.06 425 PHE A O 1
ATOM 3493 N N . TYR A 1 426 ? 16.503 14.358 -12.371 1.00 95.06 426 TYR A N 1
ATOM 3494 C CA . TYR A 1 426 ? 17.389 14.438 -11.224 1.00 95.06 426 TYR A CA 1
ATOM 3495 C C . TYR A 1 426 ? 16.790 15.419 -10.218 1.00 95.06 426 TYR A C 1
ATOM 3497 O O . TYR A 1 426 ? 16.545 16.577 -10.569 1.00 95.06 426 TYR A O 1
ATOM 3505 N N . TYR A 1 427 ? 16.551 14.956 -8.999 1.00 95.38 427 TYR A N 1
ATOM 3506 C CA . TYR A 1 427 ? 16.085 15.756 -7.878 1.00 95.38 427 TYR A CA 1
ATOM 3507 C C . TYR A 1 427 ? 17.201 15.928 -6.852 1.00 95.38 427 TYR A C 1
ATOM 3509 O O . TYR A 1 427 ? 17.789 14.946 -6.404 1.00 95.38 427 TYR A O 1
ATOM 3517 N N . ASP A 1 428 ? 17.454 17.173 -6.464 1.00 92.19 428 ASP A N 1
ATOM 3518 C CA . ASP A 1 428 ? 18.433 17.547 -5.448 1.00 92.19 428 ASP A CA 1
ATOM 3519 C C . ASP A 1 428 ? 17.850 18.676 -4.601 1.00 92.19 428 ASP A C 1
ATOM 3521 O O . ASP A 1 428 ? 17.489 19.730 -5.128 1.00 92.19 428 ASP A O 1
ATOM 3525 N N . ASP A 1 429 ? 17.712 18.447 -3.300 1.00 82.81 429 ASP A N 1
ATOM 3526 C CA . ASP A 1 429 ? 17.078 19.374 -2.363 1.00 82.81 429 ASP A CA 1
ATOM 3527 C C . ASP A 1 429 ? 18.022 20.500 -1.895 1.00 82.81 429 ASP A C 1
ATOM 3529 O O . ASP A 1 429 ? 17.595 21.395 -1.155 1.00 82.81 429 ASP A O 1
ATOM 3533 N N . MET A 1 430 ? 19.290 20.495 -2.334 1.00 81.31 430 MET A N 1
ATOM 3534 C CA . MET A 1 430 ? 20.231 21.590 -2.083 1.00 81.31 430 MET A CA 1
ATOM 3535 C C . MET A 1 430 ? 19.687 22.926 -2.576 1.00 81.31 430 MET A C 1
ATOM 3537 O O . MET A 1 430 ? 19.101 23.005 -3.645 1.00 81.31 430 MET A O 1
ATOM 3541 N N . TYR A 1 431 ? 19.915 24.000 -1.817 1.00 70.81 431 TYR A N 1
ATOM 3542 C CA . TYR A 1 431 ? 19.321 25.306 -2.095 1.00 70.81 431 TYR A CA 1
ATOM 3543 C C . TYR A 1 431 ? 19.969 26.027 -3.304 1.00 70.81 431 TYR A C 1
ATOM 3545 O O . TYR A 1 431 ? 21.180 26.266 -3.272 1.00 70.81 431 TYR A O 1
ATOM 3553 N N . PRO A 1 432 ? 19.186 26.458 -4.321 1.00 77.50 432 PRO A N 1
ATOM 3554 C CA . PRO A 1 432 ? 17.739 26.263 -4.455 1.00 77.50 432 PRO A CA 1
ATOM 3555 C C . PRO A 1 432 ? 17.403 24.835 -4.918 1.00 77.50 432 PRO A C 1
ATOM 3557 O O . PRO A 1 432 ? 18.046 24.374 -5.861 1.00 77.50 432 PRO A O 1
ATOM 3560 N N . PRO A 1 433 ? 16.379 24.166 -4.341 1.00 79.81 433 PRO A N 1
ATOM 3561 C CA . PRO A 1 433 ? 16.033 22.798 -4.718 1.00 79.81 433 PRO A CA 1
ATOM 3562 C C . PRO A 1 433 ? 15.850 22.676 -6.225 1.00 79.81 433 PRO A C 1
ATOM 3564 O O . PRO A 1 433 ? 15.138 23.482 -6.839 1.00 79.81 433 PRO A O 1
ATOM 3567 N N . THR A 1 434 ? 16.476 21.677 -6.832 1.00 84.56 434 THR A N 1
ATOM 3568 C CA . THR A 1 434 ? 16.475 21.484 -8.280 1.00 84.56 434 THR A CA 1
ATOM 3569 C C . THR A 1 434 ? 15.749 20.205 -8.660 1.00 84.56 434 THR A C 1
ATOM 3571 O O . THR A 1 434 ? 15.965 19.143 -8.088 1.00 84.56 434 THR A O 1
ATOM 3574 N N . LEU A 1 435 ? 14.886 20.323 -9.667 1.00 91.81 435 LEU A N 1
ATOM 3575 C CA . LEU A 1 435 ? 14.357 19.195 -10.418 1.00 91.81 435 LEU A CA 1
ATOM 3576 C C . LEU A 1 435 ? 14.773 19.406 -11.871 1.00 91.81 435 LEU A C 1
ATOM 3578 O O . LEU A 1 435 ? 14.287 20.325 -12.537 1.00 91.81 435 LEU A O 1
ATOM 3582 N N . ARG A 1 436 ? 15.730 18.611 -12.342 1.00 92.50 436 ARG A N 1
ATOM 3583 C CA . ARG A 1 436 ? 16.364 18.775 -13.651 1.00 92.50 436 ARG A CA 1
ATOM 3584 C C . ARG A 1 436 ? 16.013 17.604 -14.553 1.00 92.50 436 ARG A C 1
ATOM 3586 O O . ARG A 1 436 ? 16.305 16.465 -14.217 1.00 92.50 436 ARG A O 1
ATOM 3593 N N . HIS A 1 437 ? 15.448 17.899 -15.719 1.00 92.56 437 HIS A N 1
ATOM 3594 C CA . HIS A 1 437 ? 15.237 16.906 -16.769 1.00 92.56 437 HIS A CA 1
ATOM 3595 C C . HIS A 1 437 ? 16.571 16.322 -17.254 1.00 92.56 437 HIS A C 1
ATOM 3597 O O . HIS A 1 437 ? 17.543 17.057 -17.443 1.00 92.56 437 HIS A O 1
ATOM 3603 N N . LEU A 1 438 ? 16.595 15.014 -17.482 1.00 91.19 438 LEU A N 1
ATOM 3604 C CA . LEU A 1 438 ? 17.707 14.270 -18.054 1.00 91.19 438 LEU A CA 1
ATOM 3605 C C . LEU A 1 438 ? 17.271 13.683 -19.395 1.00 91.19 438 LEU A C 1
ATOM 3607 O O . LEU A 1 438 ? 16.162 13.176 -19.522 1.00 91.19 438 LEU A O 1
ATOM 3611 N N . GLU A 1 439 ? 18.158 13.712 -20.388 1.00 89.44 439 GLU A N 1
ATOM 3612 C CA . GLU A 1 439 ? 17.870 13.119 -21.701 1.00 89.44 439 GLU A CA 1
ATOM 3613 C C . GLU A 1 439 ? 17.707 11.596 -21.633 1.00 89.44 439 GLU A C 1
ATOM 3615 O O . GLU A 1 439 ? 16.936 11.021 -22.394 1.00 89.44 439 GLU A O 1
ATOM 3620 N N . LYS A 1 440 ? 18.427 10.946 -20.713 1.00 90.81 440 LYS A N 1
ATOM 3621 C CA . LYS A 1 440 ? 18.387 9.500 -20.487 1.00 90.81 440 LYS A CA 1
ATOM 3622 C C . LYS A 1 440 ? 18.745 9.152 -19.047 1.00 90.81 440 LYS A C 1
ATOM 3624 O O . LYS A 1 440 ? 19.325 9.975 -18.335 1.00 90.81 440 LYS A O 1
ATOM 3629 N N . LEU A 1 441 ? 18.439 7.918 -18.647 1.00 90.12 441 LEU A N 1
ATOM 3630 C CA . LEU A 1 441 ? 18.880 7.350 -17.377 1.00 90.12 441 LEU A CA 1
ATOM 3631 C C . LEU A 1 441 ? 20.417 7.393 -17.300 1.00 90.12 441 LEU A C 1
ATOM 3633 O O . LEU A 1 441 ? 21.080 6.835 -18.182 1.00 90.12 441 LEU A O 1
ATOM 3637 N N . PRO A 1 442 ? 21.022 7.997 -16.263 1.00 90.62 442 PRO A N 1
ATOM 3638 C CA . PRO A 1 442 ? 22.460 7.911 -16.047 1.00 90.62 442 PRO A CA 1
ATOM 3639 C C . PRO A 1 442 ? 22.807 6.542 -15.446 1.00 90.62 442 PRO A C 1
ATOM 3641 O O . PRO A 1 442 ? 23.223 6.437 -14.296 1.00 90.62 442 PRO A O 1
ATOM 3644 N N . ALA A 1 443 ? 22.635 5.483 -16.244 1.00 86.69 443 ALA A N 1
ATOM 3645 C CA . ALA A 1 443 ? 22.794 4.086 -15.839 1.00 86.69 443 ALA A CA 1
ATOM 3646 C C . ALA A 1 443 ? 24.133 3.833 -15.134 1.00 86.69 443 ALA A C 1
ATOM 3648 O O . ALA A 1 443 ? 24.178 3.156 -14.116 1.00 86.69 443 ALA A O 1
ATOM 3649 N N . LYS A 1 444 ? 25.209 4.463 -15.620 1.00 85.19 444 LYS A N 1
ATOM 3650 C CA . LYS A 1 444 ? 26.528 4.380 -14.994 1.00 85.19 444 LYS A CA 1
ATOM 3651 C C . LYS A 1 444 ? 26.536 4.900 -13.553 1.00 85.19 444 LYS A C 1
ATOM 3653 O O . LYS A 1 444 ? 27.120 4.275 -12.688 1.00 85.19 444 LYS A O 1
ATOM 3658 N N . GLU A 1 445 ? 25.892 6.034 -13.289 1.00 87.31 445 GLU A N 1
ATOM 3659 C CA . GLU A 1 445 ? 25.886 6.652 -11.957 1.00 87.31 445 GLU A CA 1
ATOM 3660 C C . GLU A 1 445 ? 24.999 5.893 -10.966 1.00 87.31 445 GLU A C 1
ATOM 3662 O O . GLU A 1 445 ? 25.326 5.811 -9.786 1.00 87.31 445 GLU A O 1
ATOM 3667 N N . ILE A 1 446 ? 23.881 5.346 -11.447 1.00 87.06 446 ILE A N 1
ATOM 3668 C CA . ILE A 1 446 ? 22.909 4.630 -10.613 1.00 87.06 446 ILE A CA 1
ATOM 3669 C C . ILE A 1 446 ? 23.383 3.211 -10.327 1.00 87.06 446 ILE A C 1
ATOM 3671 O O . ILE A 1 446 ? 23.292 2.745 -9.192 1.00 87.06 446 ILE A O 1
ATOM 3675 N N . PHE A 1 447 ? 23.865 2.520 -11.358 1.00 83.75 447 PHE A N 1
ATOM 3676 C CA . PHE A 1 447 ? 24.177 1.108 -11.250 1.00 83.75 447 PHE A CA 1
ATOM 3677 C C . PHE A 1 447 ? 25.625 0.857 -10.891 1.00 83.75 447 PHE A C 1
ATOM 3679 O O . PHE A 1 447 ? 25.830 -0.110 -10.187 1.00 83.75 447 PHE A O 1
ATOM 3686 N N . GLU A 1 448 ? 26.613 1.676 -11.277 1.00 81.00 448 GLU A N 1
ATOM 3687 C CA . GLU A 1 448 ? 28.007 1.453 -10.864 1.00 81.00 448 GLU A CA 1
ATOM 3688 C C . GLU A 1 448 ? 28.296 2.051 -9.482 1.00 81.00 448 GLU A C 1
ATOM 3690 O O . GLU A 1 448 ? 27.994 3.210 -9.206 1.00 81.00 448 GLU A O 1
ATOM 3695 N N . VAL A 1 449 ? 28.940 1.267 -8.609 1.00 74.44 449 VAL A N 1
ATOM 3696 C CA . VAL A 1 449 ? 29.397 1.761 -7.305 1.00 74.44 449 VAL A CA 1
ATOM 3697 C C . VAL A 1 449 ? 30.552 2.729 -7.542 1.00 74.44 449 VAL A C 1
ATOM 3699 O O . VAL A 1 449 ? 31.684 2.336 -7.837 1.00 74.44 449 VAL A O 1
ATOM 3702 N N . GLY A 1 450 ? 30.256 4.020 -7.426 1.00 75.62 450 GLY A N 1
ATOM 3703 C CA . GLY A 1 450 ? 31.250 5.078 -7.453 1.00 75.62 450 GLY A CA 1
ATOM 3704 C C . GLY A 1 450 ? 31.945 5.208 -6.101 1.00 75.62 450 GLY A C 1
ATOM 3705 O O . GLY A 1 450 ? 31.372 4.934 -5.051 1.00 75.62 450 GLY A O 1
ATOM 3706 N N . ARG A 1 451 ? 33.179 5.731 -6.093 1.00 76.38 451 ARG A N 1
ATOM 3707 C CA . ARG A 1 451 ? 33.886 6.065 -4.835 1.00 76.38 451 ARG A CA 1
ATOM 3708 C C . ARG A 1 451 ? 33.125 7.065 -3.959 1.00 76.38 451 ARG A C 1
ATOM 3710 O O . ARG A 1 451 ? 33.400 7.169 -2.768 1.00 76.38 451 ARG A O 1
ATOM 3717 N N . THR A 1 452 ? 32.246 7.852 -4.573 1.00 81.12 452 THR A N 1
ATOM 3718 C CA . THR A 1 452 ? 31.552 8.972 -3.937 1.00 81.12 452 THR A CA 1
ATOM 3719 C C . THR A 1 452 ? 30.041 8.930 -4.126 1.00 81.12 452 THR A C 1
ATOM 3721 O O . THR A 1 452 ? 29.377 9.916 -3.814 1.00 81.12 452 THR A O 1
ATOM 3724 N N . SER A 1 453 ? 29.501 7.862 -4.715 1.00 85.19 453 SER A N 1
ATOM 3725 C CA . SER A 1 453 ? 28.075 7.757 -5.004 1.00 85.19 453 SER A CA 1
ATOM 3726 C C . SER A 1 453 ? 27.627 6.309 -5.072 1.00 85.19 453 SER A C 1
ATOM 3728 O O . SER A 1 453 ? 28.261 5.494 -5.744 1.00 85.19 453 SER A O 1
ATOM 3730 N N . ILE A 1 454 ? 26.509 6.014 -4.422 1.00 87.00 454 ILE A N 1
ATOM 3731 C CA . ILE A 1 454 ? 25.868 4.703 -4.454 1.00 87.00 454 ILE A CA 1
ATOM 3732 C C . ILE A 1 454 ? 24.351 4.882 -4.434 1.00 87.00 454 ILE A C 1
ATOM 3734 O O . ILE A 1 454 ? 23.834 5.735 -3.713 1.00 87.00 454 ILE A O 1
ATOM 3738 N N . ALA A 1 455 ? 23.631 4.112 -5.248 1.00 88.62 455 ALA A N 1
ATOM 3739 C CA . ALA A 1 455 ? 22.176 4.050 -5.166 1.00 88.62 455 ALA A CA 1
ATOM 3740 C C . ALA A 1 455 ? 21.785 3.246 -3.931 1.00 88.62 455 ALA A C 1
ATOM 3742 O O . ALA A 1 455 ? 21.960 2.042 -3.960 1.00 88.62 455 ALA A O 1
ATOM 3743 N N . GLU A 1 456 ? 21.266 3.857 -2.872 1.00 86.31 456 GLU A N 1
ATOM 3744 C CA . GLU A 1 456 ? 20.867 3.116 -1.671 1.00 86.31 456 GLU A CA 1
ATOM 3745 C C . GLU A 1 456 ? 19.551 2.369 -1.871 1.00 86.31 456 GLU A C 1
ATOM 3747 O O . GLU A 1 456 ? 19.462 1.201 -1.513 1.00 86.31 456 GLU A O 1
ATOM 3752 N N . LEU A 1 457 ? 18.549 2.998 -2.491 1.00 88.38 457 LEU A N 1
ATOM 3753 C CA . LEU A 1 457 ? 17.266 2.355 -2.784 1.00 88.38 457 LEU A CA 1
ATOM 3754 C C . LEU A 1 457 ? 16.941 2.430 -4.275 1.00 88.38 457 LEU A C 1
ATOM 3756 O O . LEU A 1 457 ? 16.995 3.511 -4.859 1.00 88.38 457 LEU A O 1
ATOM 3760 N N . LEU A 1 458 ? 16.547 1.306 -4.874 1.00 90.25 458 LEU A N 1
ATOM 3761 C CA . LEU A 1 458 ? 16.052 1.219 -6.253 1.00 90.25 458 LEU A CA 1
ATOM 3762 C C . LEU A 1 458 ? 14.595 0.755 -6.252 1.00 90.25 458 LEU A C 1
ATOM 3764 O O . LEU A 1 458 ? 14.283 -0.280 -5.668 1.00 90.25 458 LEU A O 1
ATOM 3768 N N . PHE A 1 459 ? 13.723 1.489 -6.936 1.00 91.50 459 PHE A N 1
ATOM 3769 C CA . PHE A 1 459 ? 12.284 1.249 -6.998 1.00 91.50 459 PHE A CA 1
ATOM 3770 C C . PHE A 1 459 ? 11.874 0.834 -8.408 1.00 91.50 459 PHE A C 1
ATOM 3772 O O . PHE A 1 459 ? 12.033 1.600 -9.366 1.00 91.50 459 PHE A O 1
ATOM 3779 N N . TYR A 1 460 ? 11.324 -0.371 -8.521 1.00 90.06 460 TYR A N 1
ATOM 3780 C CA . TYR A 1 460 ? 10.836 -0.936 -9.770 1.00 90.06 460 TYR A CA 1
ATOM 3781 C C . TYR A 1 460 ? 9.331 -1.149 -9.711 1.00 90.06 460 TYR A C 1
ATOM 3783 O O . TYR A 1 460 ? 8.825 -1.755 -8.771 1.00 90.06 460 TYR A O 1
ATOM 3791 N N . GLU A 1 461 ? 8.621 -0.699 -10.735 1.00 90.06 461 GLU A N 1
ATOM 3792 C CA . GLU A 1 461 ? 7.202 -0.986 -10.927 1.00 90.06 461 GLU A CA 1
ATOM 3793 C C . GLU A 1 461 ? 7.058 -2.186 -11.849 1.00 90.06 461 GLU A C 1
ATOM 3795 O O . GLU A 1 461 ? 7.882 -2.401 -12.745 1.00 90.06 461 GLU A O 1
ATOM 3800 N N . ARG A 1 462 ? 6.000 -2.961 -11.648 1.00 85.38 462 ARG A N 1
ATOM 3801 C CA . ARG A 1 462 ? 5.626 -3.984 -12.610 1.00 85.38 462 ARG A CA 1
ATOM 3802 C C . ARG A 1 462 ? 5.016 -3.336 -13.847 1.00 85.38 462 ARG A C 1
ATOM 3804 O O . ARG A 1 462 ? 4.137 -2.489 -13.733 1.00 85.38 462 ARG A O 1
ATOM 3811 N N . ILE A 1 463 ? 5.425 -3.797 -15.021 1.00 84.00 463 ILE A N 1
ATOM 3812 C CA . ILE A 1 463 ? 4.796 -3.416 -16.282 1.00 84.00 463 ILE A CA 1
ATOM 3813 C C . ILE A 1 463 ? 3.756 -4.486 -16.633 1.00 84.00 463 ILE A C 1
ATOM 3815 O O . ILE A 1 463 ? 4.110 -5.652 -16.819 1.00 84.00 463 ILE A O 1
ATOM 3819 N N . GLU A 1 464 ? 2.473 -4.113 -16.662 1.00 68.12 464 GLU A N 1
ATOM 3820 C CA . GLU A 1 464 ? 1.367 -5.034 -16.989 1.00 68.12 464 GLU A CA 1
ATOM 3821 C C . GLU A 1 464 ? 1.474 -5.557 -18.425 1.00 68.12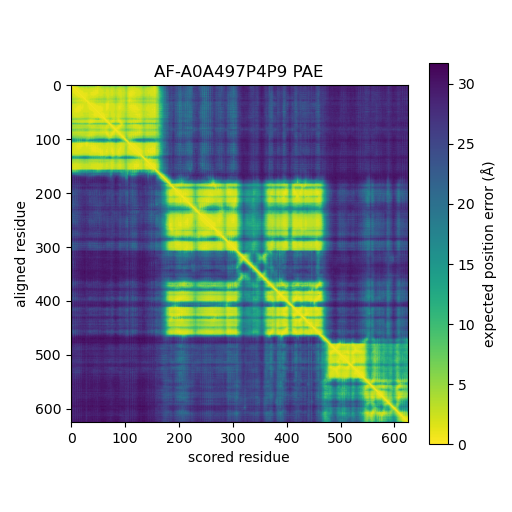 464 GLU A C 1
ATOM 3823 O O . GLU A 1 464 ? 1.280 -6.744 -18.684 1.00 68.12 464 GLU A O 1
ATOM 3828 N N . GLU A 1 465 ? 1.892 -4.682 -19.335 1.00 55.22 465 GLU A N 1
ATOM 3829 C CA . GLU A 1 465 ? 2.305 -5.022 -20.685 1.00 55.22 465 GLU A CA 1
ATOM 3830 C C . GLU A 1 465 ? 3.804 -4.756 -20.778 1.00 55.22 465 GLU A C 1
ATOM 3832 O O . GLU A 1 465 ? 4.221 -3.601 -20.859 1.00 55.22 465 GLU A O 1
ATOM 3837 N N . ILE A 1 466 ? 4.640 -5.807 -20.771 1.00 48.53 466 ILE A N 1
ATOM 3838 C CA . ILE A 1 466 ? 6.026 -5.665 -21.252 1.00 48.53 466 ILE A CA 1
ATOM 3839 C C . ILE A 1 466 ? 5.904 -4.913 -22.579 1.00 48.53 466 ILE A C 1
ATOM 3841 O O . ILE A 1 466 ? 5.141 -5.418 -23.408 1.00 48.53 466 ILE A O 1
ATOM 3845 N N . PRO A 1 467 ? 6.558 -3.744 -22.779 1.00 42.66 467 PRO A N 1
ATOM 3846 C CA . PRO A 1 467 ? 6.431 -2.967 -24.000 1.00 42.66 467 PRO A CA 1
ATOM 3847 C C . PRO A 1 467 ? 6.705 -3.902 -25.157 1.00 42.66 467 PRO A C 1
ATOM 3849 O O . PRO A 1 467 ? 7.842 -4.286 -25.434 1.00 42.66 467 PRO A O 1
ATOM 3852 N N . SER A 1 468 ? 5.622 -4.365 -25.762 1.00 35.56 468 SER A N 1
ATOM 3853 C CA . SER A 1 468 ? 5.707 -5.343 -26.805 1.00 35.56 468 SER A CA 1
ATOM 3854 C C . SER A 1 468 ? 6.086 -4.516 -28.019 1.00 35.56 468 SER A C 1
ATOM 3856 O O . SER A 1 468 ? 5.252 -4.040 -28.779 1.00 35.56 468 SER A O 1
ATOM 3858 N N . VAL A 1 469 ? 7.391 -4.346 -28.243 1.00 40.28 469 VAL A N 1
ATOM 3859 C CA . VAL A 1 469 ? 7.819 -4.598 -29.615 1.00 40.28 469 VAL A CA 1
ATOM 3860 C C . VAL A 1 469 ? 7.360 -6.031 -29.816 1.00 40.28 469 VAL A C 1
ATOM 3862 O O . VAL A 1 469 ? 7.853 -6.897 -29.093 1.00 40.28 469 VAL A O 1
ATOM 3865 N N . PRO A 1 470 ? 6.296 -6.258 -30.598 1.00 33.06 470 PRO A N 1
ATOM 3866 C CA . PRO A 1 470 ? 5.525 -7.478 -30.513 1.00 33.06 470 PRO A CA 1
ATOM 3867 C C . PRO A 1 470 ? 6.491 -8.644 -30.635 1.00 33.06 470 PRO A C 1
ATOM 3869 O O . PRO A 1 470 ? 7.066 -8.858 -31.703 1.00 33.06 470 PRO A O 1
ATOM 3872 N N . ILE A 1 471 ? 6.675 -9.391 -29.541 1.00 38.81 471 ILE A N 1
ATOM 3873 C CA . ILE A 1 471 ? 7.246 -10.730 -29.595 1.00 38.81 471 ILE A CA 1
ATOM 3874 C C . ILE A 1 471 ? 6.147 -11.557 -30.251 1.00 38.81 471 ILE A C 1
ATOM 3876 O O . ILE A 1 471 ? 5.390 -12.284 -29.615 1.00 38.81 471 ILE A O 1
ATOM 3880 N N . ARG A 1 472 ? 5.979 -11.354 -31.556 1.00 38.12 472 ARG A N 1
ATOM 3881 C CA . ARG A 1 472 ? 5.266 -12.285 -32.396 1.00 38.12 472 ARG A CA 1
ATOM 3882 C C . ARG A 1 472 ? 6.175 -13.493 -32.445 1.00 38.12 472 ARG A C 1
ATOM 3884 O O . ARG A 1 472 ? 7.184 -13.470 -33.146 1.00 38.12 472 ARG A O 1
ATOM 3891 N N . THR A 1 473 ? 5.786 -14.552 -31.744 1.00 37.59 473 THR A N 1
ATOM 3892 C CA . THR A 1 473 ? 6.056 -15.903 -32.227 1.00 37.59 473 THR A CA 1
ATOM 3893 C C . THR A 1 473 ? 5.389 -15.966 -33.596 1.00 37.59 473 THR A C 1
ATOM 3895 O O . THR A 1 473 ? 4.198 -16.225 -33.738 1.00 37.59 473 THR A O 1
ATOM 3898 N N . THR A 1 474 ? 6.125 -15.555 -34.617 1.00 41.69 474 THR A N 1
ATOM 3899 C CA . THR A 1 474 ? 5.724 -15.759 -35.997 1.00 41.69 474 THR A CA 1
ATOM 3900 C C . THR A 1 474 ? 6.073 -17.209 -36.238 1.00 41.69 474 THR A C 1
ATOM 3902 O O . THR A 1 474 ? 7.213 -17.553 -36.528 1.00 41.69 474 THR A O 1
ATOM 3905 N N . GLY A 1 475 ? 5.100 -18.084 -35.985 1.00 42.16 475 GLY A N 1
ATOM 3906 C CA . GLY A 1 475 ? 5.097 -19.348 -36.691 1.00 42.16 475 GLY A CA 1
ATOM 3907 C C . GLY A 1 475 ? 5.031 -18.989 -38.168 1.00 42.16 475 GLY A C 1
ATOM 3908 O O . GLY A 1 475 ? 4.132 -18.256 -38.574 1.00 42.16 475 GLY A O 1
ATOM 3909 N N . ILE A 1 476 ? 6.021 -19.440 -38.924 1.00 42.16 476 ILE A N 1
ATOM 3910 C CA . ILE A 1 476 ? 5.999 -19.474 -40.384 1.00 42.16 476 ILE A CA 1
ATOM 3911 C C . ILE A 1 476 ? 4.738 -20.272 -40.765 1.00 42.16 476 ILE A C 1
ATOM 3913 O O . ILE A 1 476 ? 4.711 -21.503 -40.670 1.00 42.16 476 ILE A O 1
ATOM 3917 N N . GLU A 1 477 ? 3.625 -19.588 -41.055 1.00 43.28 477 GLU A N 1
ATOM 3918 C CA . GLU A 1 477 ? 2.366 -20.255 -41.386 1.00 43.28 477 GLU A CA 1
ATOM 3919 C C . GLU A 1 477 ? 2.445 -20.871 -42.793 1.00 43.28 477 GLU A C 1
ATOM 3921 O O . GLU A 1 477 ? 2.272 -20.218 -43.813 1.00 43.28 477 GLU A O 1
ATOM 3926 N N . LYS A 1 478 ? 2.574 -22.202 -42.797 1.00 52.22 478 LYS A N 1
ATOM 3927 C CA . LYS A 1 478 ? 1.775 -23.173 -43.578 1.00 52.22 478 LYS A CA 1
ATOM 3928 C C . LYS A 1 478 ? 1.890 -23.273 -45.101 1.00 52.22 478 LYS A C 1
ATOM 3930 O O . LYS A 1 478 ? 1.409 -24.288 -45.611 1.00 52.22 478 LYS A O 1
ATOM 3935 N N . ASP A 1 479 ? 2.531 -22.379 -45.841 1.00 52.75 479 ASP A N 1
ATOM 3936 C CA . ASP A 1 479 ? 2.486 -22.516 -47.312 1.00 52.75 479 ASP A CA 1
ATOM 3937 C C . ASP A 1 479 ? 3.358 -23.662 -47.870 1.00 52.75 479 ASP A C 1
ATOM 3939 O O . ASP A 1 479 ? 3.126 -24.157 -48.983 1.00 52.75 479 ASP A O 1
ATOM 3943 N N . GLU A 1 480 ? 4.309 -24.178 -47.085 1.00 66.88 480 GLU A N 1
ATOM 3944 C CA . GLU A 1 480 ? 5.208 -25.236 -47.552 1.00 66.88 480 GLU A CA 1
ATOM 3945 C C . GLU A 1 480 ? 4.643 -26.656 -47.443 1.00 66.88 480 GLU A C 1
ATOM 3947 O O . GLU A 1 480 ? 5.046 -27.493 -48.253 1.00 66.88 480 GLU A O 1
ATOM 3952 N N . ILE A 1 481 ? 3.720 -26.954 -46.511 1.00 76.88 481 ILE A N 1
ATOM 3953 C CA . ILE A 1 481 ? 3.217 -28.323 -46.283 1.00 76.88 481 ILE A CA 1
ATOM 3954 C C . ILE A 1 481 ? 1.692 -28.407 -46.356 1.00 76.88 481 ILE A C 1
ATOM 3956 O O . ILE A 1 481 ? 0.971 -27.962 -45.470 1.00 76.88 481 ILE A O 1
ATOM 3960 N N . ASN A 1 482 ? 1.198 -29.093 -47.388 1.00 86.62 482 ASN A N 1
ATOM 3961 C CA . ASN A 1 482 ? -0.231 -29.276 -47.633 1.00 86.62 482 ASN A CA 1
ATOM 3962 C C . ASN A 1 482 ? -0.631 -30.749 -47.509 1.00 86.62 482 ASN A C 1
ATOM 3964 O O . ASN A 1 482 ? -0.183 -31.586 -48.296 1.00 86.62 482 ASN A O 1
ATOM 3968 N N . PHE A 1 483 ? -1.507 -31.076 -46.559 1.00 89.31 483 PHE A N 1
ATOM 3969 C CA . PHE A 1 483 ? -2.016 -32.441 -46.406 1.00 89.31 483 PHE A CA 1
ATOM 3970 C C . PHE A 1 483 ? -3.063 -32.763 -47.481 1.00 89.31 483 PHE A C 1
ATOM 3972 O O . PHE A 1 483 ? -4.010 -32.005 -47.690 1.00 89.31 483 PHE A O 1
ATOM 3979 N N . GLU A 1 484 ? -2.898 -33.891 -48.172 1.00 91.19 484 GLU A N 1
ATOM 3980 C CA . GLU A 1 484 ? -3.978 -34.468 -48.982 1.00 91.19 484 GLU A CA 1
ATOM 3981 C C . GLU A 1 484 ? -5.014 -35.143 -48.055 1.00 91.19 484 GLU A C 1
ATOM 3983 O O . GLU A 1 484 ? -4.682 -35.472 -46.909 1.00 91.19 484 GLU A O 1
ATOM 3988 N N . PRO A 1 485 ? -6.266 -35.348 -48.516 1.00 92.31 485 PRO A N 1
ATOM 3989 C CA . PRO A 1 485 ? -7.248 -36.132 -47.772 1.00 92.31 485 PRO A CA 1
ATOM 3990 C C . PRO A 1 485 ? -6.681 -37.493 -47.350 1.00 92.31 485 PRO A C 1
ATOM 3992 O O . PRO A 1 485 ? -5.940 -38.124 -48.103 1.00 92.31 485 PRO A O 1
ATOM 3995 N N . ILE A 1 486 ? -7.021 -37.930 -46.137 1.00 91.06 486 ILE A N 1
ATOM 3996 C CA . ILE A 1 486 ? -6.579 -39.220 -45.596 1.00 91.06 486 ILE A CA 1
ATOM 3997 C C . ILE A 1 486 ? -7.270 -40.339 -46.386 1.00 91.06 486 ILE A C 1
ATOM 3999 O O . ILE A 1 486 ? -8.496 -40.347 -46.498 1.00 91.06 486 ILE A O 1
ATOM 4003 N N . GLU A 1 487 ? -6.493 -41.279 -46.925 1.00 91.69 487 GLU A N 1
ATOM 4004 C CA . GLU A 1 487 ? -7.002 -42.392 -47.738 1.00 91.69 487 GLU A CA 1
ATOM 4005 C C . GLU A 1 487 ? -6.904 -43.717 -46.960 1.00 91.69 487 GLU A C 1
ATOM 4007 O O . GLU A 1 487 ? -5.818 -44.040 -46.475 1.00 91.69 487 GLU A O 1
ATOM 4012 N N . PRO A 1 488 ? -7.967 -44.533 -46.862 1.00 90.81 488 PRO A N 1
ATOM 4013 C CA . PRO A 1 488 ? -7.858 -45.879 -46.303 1.00 90.81 488 PRO A CA 1
ATOM 4014 C C . PRO A 1 488 ? -7.090 -46.811 -47.255 1.00 90.81 488 PRO A C 1
ATOM 4016 O O . PRO A 1 488 ? -7.315 -46.817 -48.467 1.00 90.81 488 PRO A O 1
ATOM 4019 N N . VAL A 1 489 ? -6.179 -47.620 -46.712 1.00 94.88 489 VAL A N 1
ATOM 4020 C CA . VAL A 1 489 ? -5.364 -48.604 -47.441 1.00 94.88 489 VAL A CA 1
ATOM 4021 C C . VAL A 1 489 ? -5.333 -49.905 -46.636 1.00 94.88 489 VAL A C 1
ATOM 4023 O O . VAL A 1 489 ? -4.497 -50.092 -45.753 1.00 94.88 489 VAL A O 1
ATOM 4026 N N . GLY A 1 490 ? -6.264 -50.814 -46.934 1.00 94.50 490 GLY A N 1
ATOM 4027 C CA . GLY A 1 490 ? -6.467 -52.021 -46.128 1.00 94.50 490 GLY A CA 1
ATOM 4028 C C . GLY A 1 490 ? -6.960 -51.661 -44.724 1.00 94.50 490 GLY A C 1
ATOM 4029 O O . GLY A 1 490 ? -7.913 -50.901 -44.591 1.00 94.50 490 GLY A O 1
ATOM 4030 N N . ASN A 1 491 ? -6.285 -52.174 -43.693 1.00 94.12 491 ASN A N 1
ATOM 4031 C CA . ASN A 1 491 ? -6.600 -51.881 -42.287 1.00 94.12 491 ASN A CA 1
ATOM 4032 C C . ASN A 1 491 ? -5.902 -50.616 -41.752 1.00 94.12 491 ASN A C 1
ATOM 4034 O O . ASN A 1 491 ? -6.012 -50.317 -40.567 1.00 94.12 491 ASN A O 1
ATOM 4038 N N . GLN A 1 492 ? -5.172 -49.889 -42.601 1.00 96.38 492 GLN A N 1
ATOM 4039 C CA . GLN A 1 492 ? -4.409 -48.704 -42.218 1.00 96.38 492 GLN A CA 1
ATOM 4040 C C . GLN A 1 492 ? -4.902 -47.460 -42.957 1.00 96.38 492 GLN A C 1
ATOM 4042 O O . GLN A 1 492 ? -5.605 -47.532 -43.965 1.00 96.38 492 GLN A O 1
ATOM 4047 N N . MET A 1 493 ? -4.491 -46.300 -42.466 1.00 94.38 493 MET A N 1
ATOM 4048 C CA . MET A 1 493 ? -4.740 -44.993 -43.051 1.00 94.38 493 MET A CA 1
ATOM 4049 C C . MET A 1 493 ? -3.460 -44.432 -43.664 1.00 94.38 493 MET A C 1
ATOM 4051 O O . MET A 1 493 ? -2.395 -44.423 -43.043 1.00 94.38 493 MET A O 1
ATOM 4055 N N . ARG A 1 494 ? -3.564 -43.916 -44.888 1.00 96.94 494 ARG A N 1
ATOM 4056 C CA . ARG A 1 494 ? -2.489 -43.194 -45.562 1.00 96.94 494 ARG A CA 1
ATOM 4057 C C . ARG A 1 494 ? -2.612 -41.702 -45.289 1.00 96.94 494 ARG A C 1
ATOM 4059 O O . ARG A 1 494 ? -3.539 -41.048 -45.765 1.00 96.94 494 ARG A O 1
ATOM 4066 N N . LEU A 1 495 ? -1.619 -41.159 -44.593 1.00 95.94 495 LEU A N 1
ATOM 4067 C CA . LEU A 1 495 ? -1.412 -39.719 -44.463 1.00 95.94 495 LEU A CA 1
ATOM 4068 C C . LEU A 1 495 ? -0.423 -39.268 -45.542 1.00 95.94 495 LEU A C 1
ATOM 4070 O O . LEU A 1 495 ? 0.660 -39.843 -45.659 1.00 95.94 495 LEU A O 1
ATOM 4074 N N . THR A 1 496 ? -0.776 -38.239 -46.316 1.00 95.25 496 THR A N 1
ATOM 4075 C CA . THR A 1 496 ? 0.107 -37.683 -47.351 1.00 95.25 496 THR A CA 1
ATOM 4076 C C . THR A 1 496 ? 0.294 -36.186 -47.151 1.00 95.25 496 THR A C 1
ATOM 4078 O O . THR A 1 496 ? -0.679 -35.437 -47.130 1.00 95.25 496 THR A O 1
ATOM 4081 N N . ALA A 1 497 ? 1.547 -35.750 -47.053 1.00 93.56 497 ALA A N 1
ATOM 4082 C CA . ALA A 1 497 ? 1.934 -34.347 -46.973 1.00 93.56 497 ALA A CA 1
ATOM 4083 C C . ALA A 1 497 ? 2.664 -33.941 -48.261 1.00 93.56 497 ALA A C 1
ATOM 4085 O O . ALA A 1 497 ? 3.692 -34.524 -48.613 1.00 93.56 497 ALA A O 1
ATOM 4086 N N . LYS A 1 498 ? 2.133 -32.961 -48.995 1.00 92.19 498 LYS A N 1
ATOM 4087 C CA . LYS A 1 498 ? 2.839 -32.299 -50.101 1.00 92.19 498 LYS A CA 1
ATOM 4088 C C . LYS A 1 498 ? 3.823 -31.304 -49.532 1.00 92.19 498 LYS A C 1
ATOM 4090 O O . LYS A 1 498 ? 3.453 -30.586 -48.614 1.00 92.19 498 LYS A O 1
ATOM 4095 N N . TYR A 1 499 ? 5.001 -31.216 -50.134 1.00 89.50 499 TYR A N 1
ATOM 4096 C CA . TYR A 1 499 ? 5.997 -30.221 -49.763 1.00 89.50 499 TYR A CA 1
ATOM 4097 C C . TYR A 1 499 ? 6.693 -29.619 -50.988 1.00 89.50 499 TYR A C 1
ATOM 4099 O O . TYR A 1 499 ? 6.664 -30.208 -52.074 1.00 89.50 499 TYR A O 1
ATOM 4107 N N . GLN A 1 500 ? 7.283 -28.430 -50.833 1.00 80.94 500 GLN A N 1
ATOM 4108 C CA . GLN A 1 500 ? 7.919 -27.698 -51.940 1.00 80.94 500 GLN A CA 1
ATOM 4109 C C . GLN A 1 500 ? 9.443 -27.575 -51.813 1.00 80.94 500 GLN A C 1
ATOM 4111 O O . GLN A 1 500 ? 10.126 -27.462 -52.830 1.00 80.94 500 GLN A O 1
ATOM 4116 N N . THR A 1 501 ? 9.990 -27.653 -50.599 1.00 78.88 501 THR A N 1
ATOM 4117 C CA . THR A 1 501 ? 11.413 -27.412 -50.327 1.00 78.88 501 THR A CA 1
ATOM 4118 C C . THR A 1 501 ? 12.166 -28.696 -49.978 1.00 78.88 501 THR A C 1
ATOM 4120 O O . THR A 1 501 ? 11.606 -29.667 -49.465 1.00 78.88 501 THR A O 1
ATOM 4123 N N . ALA A 1 502 ? 13.475 -28.720 -50.248 1.00 75.25 502 ALA A N 1
ATOM 4124 C CA . ALA A 1 502 ? 14.333 -29.830 -49.827 1.00 75.25 502 ALA A CA 1
ATOM 4125 C C . ALA A 1 502 ? 14.357 -29.980 -48.292 1.00 75.25 502 ALA A C 1
ATOM 4127 O O . ALA A 1 502 ? 14.401 -31.102 -47.791 1.00 75.25 502 ALA A O 1
ATOM 4128 N N . TYR A 1 503 ? 14.255 -28.859 -47.571 1.00 71.75 503 TYR A N 1
ATOM 4129 C CA . TYR A 1 503 ? 14.191 -28.781 -46.111 1.00 71.75 503 TYR A CA 1
ATOM 4130 C C . TYR A 1 503 ? 12.970 -29.513 -45.542 1.00 71.75 503 TYR A C 1
ATOM 4132 O O . TYR A 1 503 ? 13.125 -30.463 -44.771 1.00 71.75 503 TYR A O 1
ATOM 4140 N N . ALA A 1 504 ? 11.763 -29.166 -46.005 1.00 79.31 504 ALA A N 1
ATOM 4141 C CA . ALA A 1 504 ? 10.545 -29.863 -45.603 1.00 79.31 504 ALA A CA 1
ATOM 4142 C C . ALA A 1 504 ? 10.633 -31.365 -45.925 1.00 79.31 504 ALA A C 1
ATOM 4144 O O . ALA A 1 504 ? 10.229 -32.201 -45.122 1.00 79.31 504 ALA A O 1
ATOM 4145 N N . GLY A 1 505 ? 11.248 -31.734 -47.053 1.00 84.56 505 GLY A N 1
ATOM 4146 C CA . GLY A 1 505 ? 11.520 -33.133 -47.386 1.00 84.56 505 GLY A CA 1
ATOM 4147 C C . GLY A 1 505 ? 12.380 -33.861 -46.348 1.00 84.56 505 GLY A C 1
ATOM 4148 O O . GLY A 1 505 ? 12.042 -34.978 -45.959 1.00 84.56 505 GLY A O 1
ATOM 4149 N N . GLN A 1 506 ? 13.461 -33.242 -45.867 1.00 80.31 506 GLN A N 1
ATOM 4150 C CA . GLN A 1 506 ? 14.340 -33.835 -44.850 1.00 80.31 506 GLN A CA 1
ATOM 4151 C C . GLN A 1 506 ? 13.630 -34.016 -43.503 1.00 80.31 506 GLN A C 1
ATOM 4153 O O . GLN A 1 506 ? 13.762 -35.078 -42.891 1.00 80.31 506 GLN A O 1
ATOM 4158 N N . ILE A 1 507 ? 12.833 -33.031 -43.076 1.00 78.62 507 ILE A N 1
ATOM 4159 C CA . ILE A 1 507 ? 12.010 -33.125 -41.860 1.00 78.62 507 ILE A CA 1
ATOM 4160 C C . ILE A 1 507 ? 10.986 -34.250 -41.984 1.00 78.62 507 ILE A C 1
ATOM 4162 O O . ILE A 1 507 ? 10.883 -35.114 -41.117 1.00 78.62 507 ILE A O 1
ATOM 4166 N N . LEU A 1 508 ? 10.229 -34.282 -43.081 1.00 88.50 508 LEU A N 1
ATOM 4167 C CA . LEU A 1 508 ? 9.189 -35.292 -43.253 1.00 88.50 508 LEU A CA 1
ATOM 4168 C C . LEU A 1 508 ? 9.789 -36.701 -43.346 1.00 88.50 508 LEU A C 1
ATOM 4170 O O . LEU A 1 508 ? 9.196 -37.652 -42.840 1.00 88.50 508 LEU A O 1
ATOM 4174 N N . HIS A 1 509 ? 10.983 -36.836 -43.927 1.00 89.44 509 HIS A N 1
ATOM 4175 C CA . HIS A 1 509 ? 11.724 -38.094 -43.943 1.00 89.44 509 HIS A CA 1
ATOM 4176 C C . HIS A 1 509 ? 12.216 -38.512 -42.553 1.00 89.44 509 HIS A C 1
ATOM 4178 O O . HIS A 1 509 ? 12.068 -39.679 -42.191 1.00 89.44 509 HIS A O 1
ATOM 4184 N N . SER A 1 510 ? 12.750 -37.587 -41.746 1.00 83.00 510 SER A N 1
ATOM 4185 C CA . SER A 1 510 ? 13.197 -37.898 -40.377 1.00 83.00 510 SER A CA 1
ATOM 4186 C C . SER A 1 510 ? 12.039 -38.318 -39.463 1.00 83.00 510 SER A C 1
ATOM 4188 O O . SER A 1 510 ? 12.233 -39.119 -38.552 1.00 83.00 510 SER A O 1
ATOM 4190 N N . LEU A 1 511 ? 10.814 -37.882 -39.772 1.00 87.19 511 LEU A N 1
ATOM 4191 C CA . LEU A 1 511 ? 9.574 -38.334 -39.130 1.00 87.19 511 LEU A CA 1
ATOM 4192 C C . LEU A 1 511 ? 9.027 -39.662 -39.677 1.00 87.19 511 LEU A C 1
ATOM 4194 O O . LEU A 1 511 ? 7.872 -40.015 -39.411 1.00 87.19 511 LEU A O 1
ATOM 4198 N N . GLY A 1 512 ? 9.833 -40.400 -40.442 1.00 92.31 512 GLY A N 1
ATOM 4199 C CA . GLY A 1 512 ? 9.489 -41.706 -41.008 1.00 92.31 512 GLY A CA 1
ATOM 4200 C C . GLY A 1 512 ? 8.647 -41.637 -42.283 1.00 92.31 512 GLY A C 1
ATOM 4201 O O . GLY A 1 512 ? 8.054 -42.639 -42.680 1.00 92.31 512 GLY A O 1
ATOM 4202 N N . GLY A 1 513 ? 8.549 -40.469 -42.921 1.00 94.94 513 GLY A N 1
ATOM 4203 C CA . GLY A 1 513 ? 7.796 -40.294 -44.157 1.00 94.94 513 GLY A CA 1
ATOM 4204 C C . GLY A 1 513 ? 8.537 -40.875 -45.355 1.00 94.94 513 GLY A C 1
ATOM 4205 O O . GLY A 1 513 ? 9.676 -40.509 -45.643 1.00 94.94 513 GLY A O 1
ATOM 4206 N N . THR A 1 514 ? 7.874 -41.737 -46.123 1.00 95.88 514 THR A N 1
ATOM 4207 C CA . THR A 1 514 ? 8.425 -42.209 -47.400 1.00 95.88 514 THR A CA 1
ATOM 4208 C C . THR A 1 514 ? 8.278 -41.108 -48.444 1.00 95.88 514 THR A C 1
ATOM 4210 O O . THR A 1 514 ? 7.153 -40.776 -48.840 1.00 95.88 514 THR A O 1
ATOM 4213 N N . LEU A 1 515 ? 9.402 -40.547 -48.893 1.00 95.12 515 LEU A N 1
ATOM 4214 C CA . LEU A 1 515 ? 9.427 -39.475 -49.887 1.00 95.12 515 LEU A CA 1
ATOM 4215 C C . LEU A 1 515 ? 9.198 -40.023 -51.302 1.00 95.12 515 LEU A C 1
ATOM 4217 O O . LEU A 1 515 ? 9.833 -40.988 -51.726 1.00 95.12 515 LEU A O 1
ATOM 4221 N N . LYS A 1 516 ? 8.305 -39.388 -52.063 1.00 92.38 516 LYS A N 1
ATOM 4222 C CA . LYS A 1 516 ? 8.023 -39.713 -53.467 1.00 92.38 516 LYS A CA 1
ATOM 4223 C C . LYS A 1 516 ? 7.895 -38.442 -54.296 1.00 92.38 516 LYS A C 1
ATOM 4225 O O . LYS A 1 516 ? 7.272 -37.465 -53.883 1.00 92.38 516 LYS A O 1
ATOM 4230 N N . ARG A 1 517 ? 8.409 -38.490 -55.525 1.00 88.44 517 ARG A N 1
ATOM 4231 C CA . ARG A 1 517 ? 8.194 -37.457 -56.544 1.00 88.44 517 ARG A CA 1
ATOM 4232 C C . ARG A 1 517 ? 7.176 -37.976 -57.556 1.00 88.44 517 ARG A C 1
ATOM 4234 O O . ARG A 1 517 ? 7.417 -38.993 -58.196 1.00 88.44 517 ARG A O 1
ATOM 4241 N N . LYS A 1 518 ? 6.030 -37.305 -57.704 1.00 79.75 518 LYS A N 1
ATOM 4242 C CA . LYS A 1 518 ? 4.990 -37.698 -58.677 1.00 79.75 518 LYS A CA 1
ATOM 4243 C C . LYS A 1 518 ? 4.433 -36.458 -59.370 1.00 79.75 518 LYS A C 1
ATOM 4245 O O . LYS A 1 518 ? 3.780 -35.637 -58.729 1.00 79.75 518 LYS A O 1
ATOM 4250 N N . GLY A 1 519 ? 4.697 -36.335 -60.674 1.00 75.00 519 GLY A N 1
ATOM 4251 C CA . GLY A 1 519 ? 4.235 -35.212 -61.503 1.00 75.00 519 GLY A CA 1
ATOM 4252 C C . GLY A 1 519 ? 4.853 -33.865 -61.115 1.00 75.00 519 GLY A C 1
ATOM 4253 O O . GLY A 1 519 ? 4.135 -32.882 -60.988 1.00 75.00 519 GLY A O 1
ATOM 4254 N N . GLY A 1 520 ? 6.158 -33.833 -60.820 1.00 77.25 520 GLY A N 1
ATOM 4255 C CA . GLY A 1 520 ? 6.865 -32.607 -60.420 1.00 77.25 520 GLY A CA 1
ATOM 4256 C C . GLY A 1 520 ? 6.595 -32.129 -58.988 1.00 77.25 520 GLY A C 1
ATOM 4257 O O . GLY A 1 520 ? 7.277 -31.224 -58.528 1.00 77.25 520 GLY A O 1
ATOM 4258 N N . LYS A 1 521 ? 5.664 -32.763 -58.263 1.00 81.31 521 LYS A N 1
ATOM 4259 C CA . LYS A 1 521 ? 5.334 -32.443 -56.867 1.00 81.31 521 LYS A CA 1
ATOM 4260 C C . LYS A 1 521 ? 5.992 -33.439 -55.915 1.00 81.31 521 LYS A C 1
ATOM 4262 O O . LYS A 1 521 ? 5.971 -34.649 -56.181 1.00 81.31 521 LYS A O 1
ATOM 4267 N N . TYR A 1 522 ? 6.550 -32.937 -54.816 1.00 92.44 522 TYR A N 1
ATOM 4268 C CA . TYR A 1 522 ? 7.139 -33.759 -53.767 1.00 92.44 522 TYR A CA 1
ATOM 4269 C C . TYR A 1 522 ? 6.092 -34.119 -52.705 1.00 92.44 522 TYR A C 1
ATOM 4271 O O . TYR A 1 522 ? 5.248 -33.296 -52.342 1.00 92.44 522 TYR A O 1
ATOM 4279 N N . ARG A 1 523 ? 6.100 -35.378 -52.260 1.00 94.00 523 ARG A N 1
ATOM 4280 C CA . ARG A 1 523 ? 5.164 -35.926 -51.271 1.00 94.00 523 ARG A CA 1
ATOM 4281 C C . ARG A 1 523 ? 5.904 -36.769 -50.247 1.00 94.00 523 ARG A C 1
ATOM 4283 O O . ARG A 1 523 ? 6.772 -37.549 -50.627 1.00 94.00 523 ARG A O 1
ATOM 4290 N N . ALA A 1 524 ? 5.512 -36.671 -48.987 1.00 95.75 524 ALA A N 1
ATOM 4291 C CA . ALA A 1 524 ? 5.859 -37.626 -47.946 1.00 95.75 524 ALA A CA 1
ATOM 4292 C C . ALA A 1 524 ? 4.606 -38.415 -47.559 1.00 95.75 524 ALA A C 1
ATOM 4294 O O . ALA A 1 524 ? 3.514 -37.847 -47.478 1.00 95.75 524 ALA A O 1
ATOM 4295 N N . THR A 1 525 ? 4.754 -39.726 -47.375 1.00 95.69 525 THR A N 1
ATOM 4296 C CA . THR A 1 525 ? 3.635 -40.633 -47.082 1.00 95.69 525 THR A CA 1
ATOM 4297 C C . THR A 1 525 ? 3.920 -41.500 -45.864 1.00 95.69 525 THR A C 1
ATOM 4299 O O . THR A 1 525 ? 5.038 -41.994 -45.714 1.00 95.69 525 THR A O 1
ATOM 4302 N N . TRP A 1 526 ? 2.894 -41.715 -45.040 1.00 97.31 526 TRP A N 1
ATOM 4303 C CA . TRP A 1 526 ? 2.897 -42.636 -43.900 1.00 97.31 526 TRP A CA 1
ATOM 4304 C C . TRP A 1 526 ? 1.713 -43.596 -44.018 1.00 97.31 526 TRP A C 1
ATOM 4306 O O . TRP A 1 526 ? 0.641 -43.188 -44.468 1.00 97.31 526 TRP A O 1
ATOM 4316 N N . LEU A 1 527 ? 1.904 -44.850 -43.607 1.00 96.81 527 LEU A N 1
ATOM 4317 C CA . LEU A 1 527 ? 0.830 -45.812 -43.356 1.00 96.81 527 LEU A CA 1
ATOM 4318 C C . LEU A 1 527 ? 0.735 -45.990 -41.843 1.00 96.81 527 LEU A C 1
ATOM 4320 O O . LEU A 1 527 ? 1.723 -46.357 -41.212 1.00 96.81 527 LEU A O 1
ATOM 4324 N N . LEU A 1 528 ? -0.412 -45.639 -41.276 1.00 95.06 528 LEU A N 1
ATOM 4325 C CA . LEU A 1 528 ? -0.618 -45.515 -39.835 1.00 95.06 528 LEU A CA 1
ATOM 4326 C C . LEU A 1 528 ? -1.926 -46.190 -39.444 1.00 95.06 528 LEU A C 1
ATOM 4328 O O . LEU A 1 528 ? -2.861 -46.228 -40.246 1.00 95.06 528 LEU A O 1
ATOM 4332 N N . ASP A 1 529 ? -2.030 -46.647 -38.204 1.00 95.38 529 ASP A N 1
ATOM 4333 C CA . ASP A 1 529 ? -3.327 -47.037 -37.652 1.00 95.38 529 ASP A CA 1
ATOM 4334 C C . ASP A 1 529 ? -4.210 -45.790 -37.456 1.00 95.38 529 ASP A C 1
ATOM 4336 O O . ASP A 1 529 ? -3.714 -44.662 -37.365 1.00 95.38 529 ASP A O 1
ATOM 4340 N N . PHE A 1 530 ? -5.536 -45.966 -37.461 1.00 90.69 530 PHE A N 1
ATOM 4341 C CA . PHE A 1 530 ? -6.498 -44.853 -37.473 1.00 90.69 530 PHE A CA 1
ATOM 4342 C C . PHE A 1 530 ? -6.281 -43.851 -36.328 1.00 90.69 530 PHE A C 1
ATOM 4344 O O . PHE A 1 530 ? -6.331 -42.636 -36.537 1.00 90.69 530 PHE A O 1
ATOM 4351 N N . ASP A 1 531 ? -5.997 -44.361 -35.134 1.00 89.88 531 ASP A N 1
ATOM 4352 C CA . ASP A 1 531 ? -5.745 -43.602 -33.909 1.00 89.88 531 ASP A CA 1
ATOM 4353 C C . ASP A 1 531 ? -4.421 -42.816 -33.940 1.00 89.88 531 ASP A C 1
ATOM 4355 O O . ASP A 1 531 ? -4.282 -41.800 -33.257 1.00 89.88 531 ASP A O 1
ATOM 4359 N N . GLN A 1 532 ? -3.467 -43.208 -34.786 1.00 92.06 532 GLN A N 1
ATOM 4360 C CA . GLN A 1 532 ? -2.163 -42.550 -34.911 1.00 92.06 532 GLN A CA 1
ATOM 4361 C C . GLN A 1 532 ? -2.157 -41.380 -35.904 1.00 92.06 532 GLN A C 1
ATOM 4363 O O . GLN A 1 532 ? -1.239 -40.552 -35.876 1.00 92.06 532 GLN A O 1
ATOM 4368 N N . VAL A 1 533 ? -3.160 -41.280 -36.786 1.00 88.56 533 VAL A N 1
ATOM 4369 C CA . VAL A 1 533 ? -3.165 -40.305 -37.892 1.00 88.56 533 VAL A CA 1
ATOM 4370 C C . VAL A 1 533 ? -3.147 -38.863 -37.388 1.00 88.56 533 VAL A C 1
ATOM 4372 O O . VAL A 1 533 ? -2.352 -38.057 -37.877 1.00 88.56 533 VAL A O 1
ATOM 4375 N N . GLN A 1 534 ? -3.989 -38.526 -36.405 1.00 86.56 534 GLN A N 1
ATOM 4376 C CA . GLN A 1 534 ? -4.048 -37.158 -35.875 1.00 86.56 534 GLN A CA 1
ATOM 4377 C C . GLN A 1 534 ? -2.786 -36.808 -35.088 1.00 86.56 534 GLN A C 1
ATOM 4379 O O . GLN A 1 534 ? -2.213 -35.746 -35.312 1.00 86.56 534 GLN A O 1
ATOM 4384 N N . THR A 1 535 ? -2.283 -37.726 -34.259 1.00 88.00 535 THR A N 1
ATOM 4385 C CA . THR A 1 535 ? -1.032 -37.521 -33.517 1.00 88.00 535 THR A CA 1
ATOM 4386 C C . THR A 1 535 ? 0.146 -37.297 -34.464 1.00 88.00 535 THR A C 1
ATOM 4388 O O . THR A 1 535 ? 0.930 -36.373 -34.255 1.00 88.00 535 THR A O 1
ATOM 4391 N N . LYS A 1 536 ? 0.264 -38.076 -35.551 1.00 92.75 536 LYS A N 1
ATOM 4392 C CA . LYS A 1 536 ? 1.329 -37.870 -36.545 1.00 92.75 536 LYS A CA 1
ATOM 4393 C C . LYS A 1 536 ? 1.175 -36.539 -37.279 1.00 92.75 536 LYS A C 1
ATOM 4395 O O . LYS A 1 536 ? 2.171 -35.858 -37.506 1.00 92.75 536 LYS A O 1
ATOM 4400 N N . ARG A 1 537 ? -0.056 -36.155 -37.629 1.00 88.44 537 ARG A N 1
ATOM 4401 C CA . ARG A 1 537 ? -0.344 -34.862 -38.262 1.00 88.44 537 ARG A CA 1
ATOM 4402 C C . ARG A 1 537 ? 0.073 -33.692 -37.366 1.00 88.44 537 ARG A C 1
ATOM 4404 O O . ARG A 1 537 ? 0.742 -32.792 -37.866 1.00 88.44 537 ARG A O 1
ATOM 4411 N N . SER A 1 538 ? -0.255 -33.729 -36.074 1.00 80.81 538 SER A N 1
ATOM 4412 C CA . SER A 1 538 ? 0.171 -32.706 -35.107 1.00 80.81 538 SER A CA 1
ATOM 4413 C C . SER A 1 538 ? 1.687 -32.677 -34.941 1.00 80.81 538 SER A C 1
ATOM 4415 O O . SER A 1 538 ? 2.276 -31.618 -35.081 1.00 80.81 538 SER A O 1
ATOM 4417 N N . GLN A 1 539 ? 2.341 -33.835 -34.795 1.00 82.19 539 GLN A N 1
ATOM 4418 C CA . GLN A 1 539 ? 3.809 -33.910 -34.724 1.00 82.19 539 GLN A CA 1
ATOM 4419 C C . GLN A 1 539 ? 4.499 -33.279 -35.941 1.00 82.19 539 GLN A C 1
ATOM 4421 O O . GLN A 1 539 ? 5.517 -32.610 -35.790 1.00 82.19 539 GLN A O 1
ATOM 4426 N N . ILE A 1 540 ? 3.965 -33.500 -37.147 1.00 83.31 540 ILE A N 1
ATOM 4427 C CA . ILE A 1 540 ? 4.491 -32.881 -38.370 1.00 83.31 540 ILE A CA 1
ATOM 4428 C C . ILE A 1 540 ? 4.325 -31.359 -38.309 1.00 83.31 540 ILE A C 1
ATOM 4430 O O . ILE A 1 540 ? 5.272 -30.643 -38.611 1.00 83.31 540 ILE A O 1
ATOM 4434 N N . LEU A 1 541 ? 3.148 -30.867 -37.916 1.00 79.50 541 LEU A N 1
ATOM 4435 C CA . LEU A 1 541 ? 2.885 -29.429 -37.815 1.00 79.50 541 LEU A CA 1
ATOM 4436 C C . LEU A 1 541 ? 3.761 -28.755 -36.749 1.00 79.50 541 LEU A C 1
ATOM 4438 O O . LEU A 1 541 ? 4.328 -27.700 -37.014 1.00 79.50 541 LEU A O 1
ATOM 4442 N N . ASP A 1 542 ? 3.930 -29.385 -35.589 1.00 70.19 542 ASP A N 1
ATOM 4443 C CA . ASP A 1 542 ? 4.717 -28.849 -34.474 1.00 70.19 542 ASP A CA 1
ATOM 4444 C C . ASP A 1 542 ? 6.207 -28.748 -34.813 1.00 70.19 542 ASP A C 1
ATOM 4446 O O . ASP A 1 542 ? 6.870 -27.801 -34.410 1.00 70.19 542 ASP A O 1
ATOM 4450 N N . ILE A 1 543 ? 6.745 -29.707 -35.571 1.00 69.00 543 ILE A N 1
ATOM 4451 C CA . ILE A 1 543 ? 8.173 -29.737 -35.928 1.00 69.00 543 ILE A CA 1
ATOM 4452 C C . ILE A 1 543 ? 8.498 -28.790 -37.085 1.00 69.00 543 ILE A C 1
ATOM 4454 O O . ILE A 1 543 ? 9.633 -28.336 -37.208 1.00 69.00 543 ILE A O 1
ATOM 4458 N N . VAL A 1 544 ? 7.520 -28.500 -37.940 1.00 65.56 544 VAL A N 1
ATOM 4459 C CA . VAL A 1 544 ? 7.691 -27.586 -39.079 1.00 65.56 544 VAL A CA 1
ATOM 4460 C C . VAL A 1 544 ? 7.561 -26.125 -38.634 1.00 65.56 544 VAL A C 1
ATOM 4462 O O . VAL A 1 544 ? 8.135 -25.242 -39.265 1.00 65.56 544 VAL A O 1
ATOM 4465 N N . ASN A 1 545 ? 6.883 -25.868 -37.514 1.00 63.75 545 ASN A N 1
ATOM 4466 C CA . ASN A 1 545 ? 6.851 -24.555 -36.885 1.00 63.75 545 ASN A CA 1
ATOM 4467 C C . ASN A 1 545 ? 8.166 -24.291 -36.136 1.00 63.75 545 ASN A C 1
ATOM 4469 O O . ASN A 1 545 ? 8.359 -24.745 -35.010 1.00 63.75 545 ASN A O 1
ATOM 4473 N N . ILE A 1 546 ? 9.071 -23.525 -36.747 1.00 61.75 546 ILE A N 1
ATOM 4474 C CA . ILE A 1 546 ? 10.278 -23.056 -36.059 1.00 61.75 546 ILE A CA 1
ATOM 4475 C C . ILE A 1 546 ? 9.893 -21.878 -35.165 1.00 61.75 546 ILE A C 1
ATOM 4477 O O . ILE A 1 546 ? 9.459 -20.835 -35.655 1.00 61.75 546 ILE A O 1
ATOM 4481 N N . ALA A 1 547 ? 10.060 -22.026 -33.852 1.00 57.25 547 ALA A N 1
ATOM 4482 C CA . ALA A 1 547 ? 9.892 -20.912 -32.934 1.00 57.25 547 ALA A CA 1
ATOM 4483 C C . ALA A 1 547 ? 11.041 -19.909 -33.123 1.00 57.25 547 ALA A C 1
ATOM 4485 O O . ALA A 1 547 ? 12.220 -20.258 -33.004 1.00 57.25 547 ALA A O 1
ATOM 4486 N N . ILE A 1 548 ? 10.680 -18.658 -33.407 1.00 58.22 548 ILE A N 1
ATOM 4487 C CA . ILE A 1 548 ? 11.604 -17.526 -33.431 1.00 58.22 548 ILE A CA 1
ATOM 4488 C C . ILE A 1 548 ? 11.209 -16.583 -32.298 1.00 58.22 548 ILE A C 1
ATOM 4490 O O . ILE A 1 548 ? 10.072 -16.110 -32.236 1.00 58.22 548 ILE A O 1
ATOM 4494 N N . THR A 1 549 ? 12.157 -16.297 -31.412 1.00 59.56 549 THR A N 1
ATOM 4495 C CA . THR A 1 549 ? 12.004 -15.314 -30.338 1.00 59.56 549 THR A CA 1
ATOM 4496 C C . THR A 1 549 ? 12.872 -14.110 -30.663 1.00 59.56 549 THR A C 1
ATOM 4498 O O . THR A 1 549 ? 14.079 -14.235 -30.848 1.00 59.56 549 THR A O 1
ATOM 4501 N N . ILE A 1 550 ? 12.261 -12.932 -30.732 1.00 60.81 550 ILE A N 1
ATOM 4502 C CA . ILE A 1 550 ? 12.950 -11.680 -31.045 1.00 60.81 550 ILE A CA 1
ATOM 4503 C C . ILE A 1 550 ? 13.061 -10.862 -29.760 1.00 60.81 550 ILE A C 1
ATOM 4505 O O . ILE A 1 550 ? 12.052 -10.587 -29.115 1.00 60.81 550 ILE A O 1
ATOM 4509 N N . SER A 1 551 ? 14.279 -10.464 -29.406 1.00 57.56 551 SER A N 1
ATOM 4510 C CA . SER A 1 551 ? 14.580 -9.571 -28.290 1.00 57.56 551 SER A CA 1
ATOM 4511 C C . SER A 1 551 ? 15.167 -8.266 -28.844 1.00 57.56 551 SER A C 1
ATOM 4513 O O . SER A 1 551 ? 16.323 -8.241 -29.283 1.00 57.56 551 SER A O 1
ATOM 4515 N N . PRO A 1 552 ? 14.391 -7.171 -28.883 1.00 54.00 552 PRO A N 1
ATOM 4516 C CA . PRO A 1 552 ? 14.926 -5.864 -29.245 1.00 54.00 552 PRO A CA 1
ATOM 4517 C C . PRO A 1 552 ? 15.935 -5.420 -28.181 1.00 54.00 552 PRO A C 1
ATOM 4519 O O . PRO A 1 552 ? 15.665 -5.559 -26.991 1.00 54.00 552 PRO A O 1
ATOM 4522 N N . GLN A 1 553 ? 17.085 -4.886 -28.592 1.00 60.59 553 GLN A N 1
ATOM 4523 C CA . GLN A 1 553 ? 18.041 -4.261 -27.672 1.00 60.59 553 GLN A CA 1
ATOM 4524 C C . GLN A 1 553 ? 17.917 -2.739 -27.735 1.00 60.59 553 GLN A C 1
ATOM 4526 O O . GLN A 1 553 ? 17.425 -2.176 -28.723 1.00 60.59 553 GLN A O 1
ATOM 4531 N N . THR A 1 554 ? 18.341 -2.073 -26.662 1.00 47.94 554 THR A N 1
ATOM 4532 C CA . THR A 1 554 ? 18.208 -0.616 -26.542 1.00 47.94 554 THR A CA 1
ATOM 4533 C C . THR A 1 554 ? 19.094 0.126 -27.548 1.00 47.94 554 THR A C 1
ATOM 4535 O O . THR A 1 554 ? 18.620 1.085 -28.162 1.00 47.94 554 THR A O 1
ATOM 4538 N N . ASP A 1 555 ? 20.282 -0.415 -27.852 1.00 51.50 555 ASP A N 1
ATOM 4539 C CA . ASP A 1 555 ? 21.249 0.163 -28.788 1.00 51.50 555 ASP A CA 1
ATOM 4540 C C . ASP A 1 555 ? 21.638 -0.797 -29.938 1.00 51.50 555 ASP A C 1
ATOM 4542 O O . ASP A 1 555 ? 22.204 -1.872 -29.742 1.00 51.50 555 ASP A O 1
ATOM 4546 N N . GLY A 1 556 ? 21.398 -0.356 -31.178 1.00 61.66 556 GLY A N 1
ATOM 4547 C CA . GLY A 1 556 ? 22.078 -0.856 -32.383 1.00 61.66 556 GLY A CA 1
ATOM 4548 C C . GLY A 1 556 ? 21.485 -2.088 -33.066 1.00 61.66 556 GLY A C 1
ATOM 4549 O O . GLY A 1 556 ? 21.065 -1.973 -34.210 1.00 61.66 556 GLY A O 1
ATOM 4550 N N . ASP A 1 557 ? 21.423 -3.241 -32.400 1.00 69.88 557 ASP A N 1
ATOM 4551 C CA . ASP A 1 557 ? 21.126 -4.523 -33.062 1.00 69.88 557 ASP A CA 1
ATOM 4552 C C . ASP A 1 557 ? 19.935 -5.255 -32.430 1.00 69.88 557 ASP A C 1
ATOM 4554 O O . ASP A 1 557 ? 19.624 -5.093 -31.252 1.00 69.88 557 ASP A O 1
ATOM 4558 N N . VAL A 1 558 ? 19.260 -6.093 -33.212 1.00 69.69 558 VAL A N 1
ATOM 4559 C CA . VAL A 1 558 ? 18.187 -6.965 -32.735 1.00 69.69 558 VAL A CA 1
ATOM 4560 C C . VAL A 1 558 ? 18.717 -8.371 -32.520 1.00 69.69 558 VAL A C 1
ATOM 4562 O O . VAL A 1 558 ? 19.367 -8.949 -33.394 1.00 69.69 558 VAL A O 1
ATOM 4565 N N . MET A 1 559 ? 18.408 -8.927 -31.353 1.00 73.06 559 MET A N 1
ATOM 4566 C CA . MET A 1 559 ? 18.767 -10.290 -30.998 1.00 73.06 559 MET A CA 1
ATOM 4567 C C . MET A 1 559 ? 17.639 -11.229 -31.409 1.00 73.06 559 MET A C 1
ATOM 4569 O O . MET A 1 559 ? 16.487 -11.041 -31.021 1.00 73.06 559 MET A O 1
ATOM 4573 N N . ILE A 1 560 ? 17.964 -12.249 -32.196 1.00 69.88 560 ILE A N 1
ATOM 4574 C CA . ILE A 1 560 ? 17.010 -13.259 -32.650 1.00 69.88 560 ILE A CA 1
ATOM 4575 C C . ILE A 1 560 ? 17.470 -14.620 -32.148 1.00 69.88 560 ILE A C 1
ATOM 4577 O O . ILE A 1 560 ? 18.578 -15.057 -32.441 1.00 69.88 560 ILE A O 1
ATOM 4581 N N . TYR A 1 561 ? 16.605 -15.295 -31.405 1.00 71.00 561 TYR A N 1
ATOM 4582 C CA . TYR A 1 561 ? 16.757 -16.693 -31.039 1.00 71.00 561 TYR A CA 1
ATOM 4583 C C . TYR A 1 561 ? 15.911 -17.545 -31.979 1.00 71.00 561 TYR A C 1
ATOM 4585 O O . TYR A 1 561 ? 14.718 -17.286 -32.147 1.00 71.00 561 TYR A O 1
ATOM 4593 N N . SER A 1 562 ? 16.521 -18.559 -32.583 1.00 67.81 562 SER A N 1
ATOM 4594 C CA . SER A 1 562 ? 15.811 -19.534 -33.408 1.00 67.81 562 SER A CA 1
ATOM 4595 C C . SER A 1 562 ? 16.197 -20.952 -33.015 1.00 67.81 562 SER A C 1
ATOM 4597 O O . SER A 1 562 ? 17.386 -21.285 -33.026 1.00 67.81 562 SER A O 1
ATOM 4599 N N . GLU A 1 563 ? 15.200 -21.805 -32.785 1.00 62.38 563 GLU A N 1
ATOM 4600 C CA . GLU A 1 563 ? 15.374 -23.262 -32.659 1.00 62.38 563 GLU A CA 1
ATOM 4601 C C . GLU A 1 563 ? 15.484 -23.915 -34.049 1.00 62.38 563 GLU A C 1
ATOM 4603 O O . GLU A 1 563 ? 14.769 -24.856 -34.403 1.00 62.38 563 GLU A O 1
ATOM 4608 N N . ASP A 1 564 ? 16.346 -23.359 -34.896 1.00 64.31 564 ASP A N 1
ATOM 4609 C CA . ASP A 1 564 ? 16.506 -23.783 -36.280 1.00 64.31 564 ASP A CA 1
ATOM 4610 C C . ASP A 1 564 ? 17.319 -25.078 -36.367 1.00 64.31 564 ASP A C 1
ATOM 4612 O O . ASP A 1 564 ? 18.522 -25.083 -36.634 1.00 64.31 564 ASP A O 1
ATOM 4616 N N . ARG A 1 565 ? 16.625 -26.202 -36.162 1.00 57.31 565 ARG A N 1
ATOM 4617 C CA . ARG A 1 565 ? 17.209 -27.551 -36.082 1.00 57.31 565 ARG A CA 1
ATOM 4618 C C . ARG A 1 565 ? 18.029 -27.980 -37.303 1.00 57.31 565 ARG A C 1
ATOM 4620 O O . ARG A 1 565 ? 18.730 -28.983 -37.204 1.00 57.31 565 ARG A O 1
ATOM 4627 N N . PHE A 1 566 ? 17.932 -27.285 -38.441 1.00 54.97 566 PHE A N 1
ATOM 4628 C CA . PHE A 1 566 ? 18.689 -27.635 -39.651 1.00 54.97 566 PHE A CA 1
ATOM 4629 C C . PHE A 1 566 ? 19.344 -26.435 -40.365 1.00 54.97 566 PHE A C 1
ATOM 4631 O O . PHE A 1 566 ? 19.753 -26.570 -41.517 1.00 54.97 566 PHE A O 1
ATOM 4638 N N . GLY A 1 567 ? 19.480 -25.280 -39.701 1.00 59.50 567 GLY A N 1
ATOM 4639 C CA . GLY A 1 567 ? 20.288 -24.146 -40.179 1.00 59.50 567 GLY A CA 1
ATOM 4640 C C . GLY A 1 567 ? 19.714 -23.325 -41.348 1.00 59.50 567 GLY A C 1
ATOM 4641 O O . GLY A 1 567 ? 20.454 -22.546 -41.957 1.00 59.50 567 GLY A O 1
ATOM 4642 N N . PHE A 1 568 ? 18.426 -23.475 -41.674 1.00 65.12 568 PHE A N 1
ATOM 4643 C CA . PHE A 1 568 ? 17.743 -22.734 -42.742 1.00 65.12 568 PHE A CA 1
ATOM 4644 C C . PHE A 1 568 ? 17.632 -21.224 -42.469 1.00 65.12 568 PHE A C 1
ATOM 4646 O O . PHE A 1 568 ? 17.983 -20.392 -43.313 1.00 65.12 568 PHE A O 1
ATOM 4653 N N . LEU A 1 569 ? 17.167 -20.855 -41.278 1.00 65.06 569 LEU A N 1
ATOM 4654 C CA . LEU A 1 569 ? 17.090 -19.469 -40.829 1.00 65.06 569 LEU A CA 1
ATOM 4655 C C . LEU A 1 569 ? 18.486 -18.869 -40.675 1.00 65.06 569 LEU A C 1
ATOM 4657 O O . LEU A 1 569 ? 18.679 -17.691 -40.970 1.00 65.06 569 LEU A O 1
ATOM 4661 N N . GLY A 1 570 ? 19.485 -19.674 -40.310 1.00 69.00 570 GLY A N 1
ATOM 4662 C CA . GLY A 1 570 ? 20.856 -19.192 -40.174 1.00 69.00 570 GLY A CA 1
ATOM 4663 C C . GLY A 1 570 ? 21.486 -18.665 -41.470 1.00 69.00 570 GLY A C 1
ATOM 4664 O O . GLY A 1 570 ? 22.263 -17.709 -41.449 1.00 69.00 570 GLY A O 1
ATOM 4665 N N . GLU A 1 571 ? 21.160 -19.239 -42.628 1.00 67.44 571 GLU A N 1
ATOM 4666 C CA . GLU A 1 571 ? 21.591 -18.687 -43.923 1.00 67.44 571 GLU A CA 1
ATOM 4667 C C . GLU A 1 571 ? 20.857 -17.379 -44.254 1.00 67.44 571 GLU A C 1
ATOM 4669 O O . GLU A 1 571 ? 21.474 -16.405 -44.693 1.00 67.44 571 GLU A O 1
ATOM 4674 N N . LYS A 1 572 ? 19.552 -17.316 -43.967 1.00 68.50 572 LYS A N 1
ATOM 4675 C CA . LYS A 1 572 ? 18.747 -16.100 -44.144 1.00 68.50 572 LYS A CA 1
ATOM 4676 C C . LYS A 1 572 ? 19.250 -14.951 -43.269 1.00 68.50 572 LYS A C 1
ATOM 4678 O O . LYS A 1 572 ? 19.427 -13.852 -43.785 1.00 68.50 572 LYS A O 1
ATOM 4683 N N . PHE A 1 573 ? 19.549 -15.202 -41.994 1.00 73.19 573 PHE A N 1
ATOM 4684 C CA . PHE A 1 573 ? 20.095 -14.193 -41.083 1.00 73.19 573 PHE A CA 1
ATOM 4685 C C . PHE A 1 573 ? 21.469 -13.691 -41.534 1.00 73.19 573 PHE A C 1
ATOM 4687 O O . PHE A 1 573 ? 21.679 -12.479 -41.551 1.00 73.19 573 PHE A O 1
ATOM 4694 N N . ARG A 1 574 ? 22.366 -14.571 -42.005 1.00 75.75 574 ARG A N 1
ATOM 4695 C CA . ARG A 1 574 ? 23.668 -14.158 -42.572 1.00 75.75 574 ARG A CA 1
ATOM 4696 C C . ARG A 1 574 ? 23.527 -13.219 -43.766 1.00 75.75 574 ARG A C 1
ATOM 4698 O O . ARG A 1 574 ? 24.231 -12.213 -43.833 1.00 75.75 574 ARG A O 1
ATOM 4705 N N . ASN A 1 575 ? 22.592 -13.503 -44.670 1.00 73.38 575 ASN A N 1
ATOM 4706 C CA . ASN A 1 575 ? 22.339 -12.660 -45.843 1.00 73.38 575 ASN A CA 1
ATOM 4707 C C . ASN A 1 575 ? 21.812 -11.258 -45.4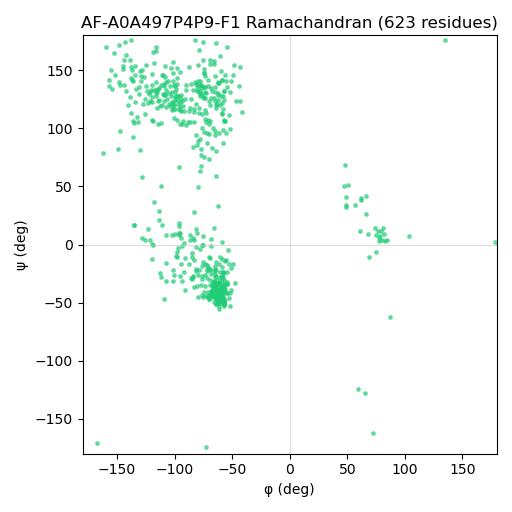82 1.00 73.38 575 ASN A C 1
ATOM 4709 O O . ASN A 1 575 ? 21.919 -10.344 -46.293 1.00 73.38 575 ASN A O 1
ATOM 4713 N N . MET A 1 576 ? 21.294 -11.071 -44.265 1.00 65.44 576 MET A N 1
ATOM 4714 C CA . MET A 1 576 ? 20.832 -9.781 -43.731 1.00 65.44 576 MET A CA 1
ATOM 4715 C C . MET A 1 576 ? 21.897 -9.079 -42.871 1.00 65.44 576 MET A C 1
ATOM 4717 O O . MET A 1 576 ? 21.587 -8.183 -42.086 1.00 65.44 576 MET A O 1
ATOM 4721 N N . GLY A 1 577 ? 23.160 -9.505 -42.970 1.00 76.75 577 GLY A N 1
ATOM 4722 C CA . GLY A 1 577 ? 24.251 -8.994 -42.137 1.00 76.75 577 GLY A CA 1
ATOM 4723 C C . GLY A 1 577 ? 24.226 -9.520 -40.699 1.00 76.75 577 GLY A C 1
ATOM 4724 O O . GLY A 1 577 ? 25.011 -9.058 -39.871 1.00 76.75 577 GLY A O 1
ATOM 4725 N N . GLY A 1 578 ? 23.350 -10.485 -40.404 1.00 78.75 578 GLY A N 1
ATOM 4726 C CA . GLY A 1 578 ? 23.253 -11.131 -39.109 1.00 78.75 578 GLY A CA 1
ATOM 4727 C C . GLY A 1 578 ? 24.512 -11.927 -38.782 1.00 78.75 578 GLY A C 1
ATOM 4728 O O . GLY A 1 578 ? 24.984 -12.726 -39.595 1.00 78.75 578 GLY A O 1
ATOM 4729 N N . LYS A 1 579 ? 25.055 -11.731 -37.581 1.00 79.12 579 LYS A N 1
ATOM 4730 C CA . LYS A 1 579 ? 26.215 -12.483 -37.086 1.00 79.12 579 LYS A CA 1
ATOM 4731 C C . LYS A 1 579 ? 25.779 -13.433 -35.973 1.00 79.12 579 LYS A C 1
ATOM 4733 O O . LYS A 1 579 ? 24.994 -13.013 -35.120 1.00 79.12 579 LYS A O 1
ATOM 4738 N N . PRO A 1 580 ? 26.254 -14.690 -35.962 1.00 75.50 580 PRO A N 1
ATOM 4739 C CA . PRO A 1 580 ? 26.021 -15.566 -34.826 1.00 75.50 580 PRO A CA 1
ATOM 4740 C C . PRO A 1 580 ? 26.687 -14.961 -33.588 1.00 75.50 580 PRO A C 1
ATOM 4742 O O . PRO A 1 580 ? 27.779 -14.396 -33.671 1.00 75.50 580 PRO A O 1
ATOM 4745 N N . VAL A 1 581 ? 26.008 -15.050 -32.454 1.00 72.62 581 VAL A N 1
ATOM 4746 C CA . VAL A 1 581 ? 26.545 -14.626 -31.163 1.00 72.62 581 VAL A CA 1
ATOM 4747 C C . VAL A 1 581 ? 27.500 -15.703 -30.663 1.00 72.62 581 VAL A C 1
ATOM 4749 O O . VAL A 1 581 ? 27.156 -16.884 -30.660 1.00 72.62 581 VAL A O 1
ATOM 4752 N N . GLU A 1 582 ? 28.708 -15.296 -30.279 1.00 68.81 582 GLU A N 1
ATOM 4753 C CA . GLU A 1 582 ? 29.734 -16.212 -29.781 1.00 68.81 582 GLU A CA 1
ATOM 4754 C C . GLU A 1 582 ? 29.304 -16.870 -28.461 1.00 68.81 582 GLU A C 1
ATOM 4756 O O . GLU A 1 582 ? 28.633 -16.259 -27.624 1.00 68.81 582 GLU A O 1
ATOM 4761 N N . GLU A 1 583 ? 29.692 -18.133 -28.275 1.00 57.22 583 GLU A N 1
ATOM 4762 C CA . GLU A 1 583 ? 29.406 -18.886 -27.054 1.00 57.22 583 GLU A CA 1
ATOM 4763 C C . GLU A 1 583 ? 29.983 -18.164 -25.827 1.00 57.22 583 GLU A C 1
ATOM 4765 O O . GLU A 1 583 ? 31.161 -17.811 -25.799 1.00 57.22 583 GLU A O 1
ATOM 4770 N N . GLY A 1 584 ? 29.152 -17.935 -24.804 1.00 55.09 584 GLY A N 1
ATOM 4771 C CA . GLY A 1 584 ? 29.577 -17.258 -23.576 1.00 55.09 584 GLY A CA 1
ATOM 4772 C C . GLY A 1 584 ? 29.640 -15.731 -23.672 1.00 55.09 584 GLY A C 1
ATOM 4773 O O . GLY A 1 584 ? 30.023 -15.085 -22.697 1.00 55.09 584 GLY A O 1
ATOM 4774 N N . ALA A 1 585 ? 29.236 -15.135 -24.797 1.00 57.62 585 ALA A N 1
ATOM 4775 C CA . ALA A 1 585 ? 29.114 -13.689 -24.889 1.00 57.62 585 ALA A CA 1
ATOM 4776 C C . ALA A 1 585 ? 27.974 -13.172 -23.990 1.00 57.62 585 ALA A C 1
ATOM 4778 O O . ALA A 1 585 ? 26.846 -13.679 -24.005 1.00 57.62 585 ALA A O 1
ATOM 4779 N N . THR A 1 586 ? 28.275 -12.130 -23.216 1.00 48.59 586 THR A N 1
ATOM 4780 C CA . THR A 1 586 ? 27.312 -11.438 -22.354 1.00 48.59 586 THR A CA 1
ATOM 4781 C C . THR A 1 586 ? 26.864 -10.153 -23.042 1.00 48.59 586 THR A C 1
ATOM 4783 O O . THR A 1 586 ? 27.693 -9.279 -23.299 1.00 48.59 586 THR A O 1
ATOM 4786 N N . TYR A 1 587 ? 25.566 -10.003 -23.312 1.00 53.03 587 TYR A N 1
ATOM 4787 C CA . TYR A 1 587 ? 24.994 -8.752 -23.834 1.00 53.03 587 TYR A CA 1
ATOM 4788 C C . TYR A 1 587 ? 23.953 -8.212 -22.855 1.00 53.03 587 TYR A C 1
ATOM 4790 O O . TYR A 1 587 ? 23.065 -8.951 -22.436 1.00 53.03 587 TYR A O 1
ATOM 4798 N N . GLU A 1 588 ? 24.104 -6.944 -22.455 1.00 52.22 588 GLU A N 1
ATOM 4799 C CA . GLU A 1 588 ? 23.237 -6.254 -21.478 1.00 52.22 588 GLU A CA 1
ATOM 4800 C C . GLU A 1 588 ? 22.989 -7.056 -20.175 1.00 52.22 588 GLU A C 1
ATOM 4802 O O . GLU A 1 588 ? 21.921 -7.001 -19.575 1.00 52.22 588 GLU A O 1
ATOM 4807 N N . GLY A 1 589 ? 23.986 -7.826 -19.719 1.00 40.47 589 GLY A N 1
ATOM 4808 C CA . GLY A 1 589 ? 23.893 -8.621 -18.486 1.00 40.47 589 GLY A CA 1
ATOM 4809 C C . GLY A 1 589 ? 23.194 -9.979 -18.633 1.00 40.47 589 GLY A C 1
ATOM 4810 O O . GLY A 1 589 ? 23.076 -10.707 -17.648 1.00 40.47 589 GLY A O 1
ATOM 4811 N N . LEU A 1 590 ? 22.782 -10.359 -19.845 1.00 39.97 590 LEU A N 1
ATOM 4812 C CA . LEU A 1 590 ? 22.328 -11.710 -20.167 1.00 39.97 590 LEU A CA 1
ATOM 4813 C C . LEU A 1 590 ? 23.498 -12.512 -20.748 1.00 39.97 590 LEU A C 1
ATOM 4815 O O . LEU A 1 590 ? 24.060 -12.145 -21.780 1.00 39.97 590 LEU A O 1
ATOM 4819 N N . THR A 1 591 ? 23.878 -13.602 -20.078 1.00 43.78 591 THR A N 1
ATOM 4820 C CA . THR A 1 591 ? 24.829 -14.584 -20.617 1.00 43.78 591 THR A CA 1
ATOM 4821 C C . THR A 1 591 ? 24.067 -15.545 -21.518 1.00 43.78 591 THR A C 1
ATOM 4823 O O . THR A 1 591 ? 23.182 -16.272 -21.058 1.00 43.78 591 THR A O 1
ATOM 4826 N N . TYR A 1 592 ? 24.393 -15.549 -22.807 1.00 50.47 592 TYR A N 1
ATOM 4827 C CA . TYR A 1 592 ? 23.728 -16.408 -23.778 1.00 50.47 592 TYR A CA 1
ATOM 4828 C C . TYR A 1 592 ? 24.481 -17.734 -23.863 1.00 50.47 592 TYR A C 1
ATOM 4830 O O . TYR A 1 592 ? 25.551 -17.839 -24.460 1.00 50.47 592 TYR A O 1
ATOM 4838 N N . HIS A 1 593 ? 23.924 -18.764 -23.230 1.00 47.62 593 HIS A N 1
ATOM 4839 C CA . HIS A 1 593 ? 24.424 -20.123 -23.378 1.00 47.62 593 HIS A CA 1
ATOM 4840 C C . HIS A 1 593 ? 23.828 -20.719 -24.653 1.00 47.62 593 HIS A C 1
ATOM 4842 O O . HIS A 1 593 ? 22.618 -20.950 -24.729 1.00 47.62 593 HIS A O 1
ATOM 4848 N N . LEU A 1 594 ? 24.670 -20.994 -25.650 1.00 49.75 594 LEU A N 1
ATOM 4849 C CA . LEU A 1 594 ? 24.327 -22.007 -26.642 1.00 49.75 594 LEU A CA 1
ATOM 4850 C C . LEU A 1 594 ? 24.173 -23.306 -25.849 1.00 49.75 594 LEU A C 1
ATOM 4852 O O . LEU A 1 594 ? 25.096 -23.715 -25.142 1.00 49.75 594 LEU A O 1
ATOM 4856 N N . ARG A 1 595 ? 22.996 -23.938 -25.879 1.00 45.28 595 ARG A N 1
ATOM 4857 C CA . ARG A 1 595 ? 22.882 -25.292 -25.335 1.00 45.28 595 ARG A CA 1
ATOM 4858 C C . ARG A 1 595 ? 23.748 -26.185 -26.213 1.00 45.28 595 ARG A C 1
ATOM 4860 O O . ARG A 1 595 ? 23.295 -26.641 -27.257 1.00 45.28 595 ARG A O 1
ATOM 4867 N N . ASN A 1 596 ? 24.971 -26.459 -25.771 1.00 42.22 596 ASN A N 1
ATOM 4868 C CA . ASN A 1 596 ? 25.767 -27.555 -26.296 1.00 42.22 596 ASN A CA 1
ATOM 4869 C C . ASN A 1 596 ? 25.071 -28.859 -25.883 1.00 42.22 596 ASN A C 1
ATOM 4871 O O . ASN A 1 596 ? 25.365 -29.466 -24.851 1.00 42.22 596 ASN A O 1
ATOM 4875 N N . ARG A 1 597 ? 24.066 -29.271 -26.663 1.00 48.59 597 ARG A N 1
ATOM 4876 C CA . ARG A 1 597 ? 23.644 -30.669 -26.665 1.00 48.59 597 ARG A CA 1
ATOM 4877 C C . ARG A 1 597 ? 24.791 -31.497 -27.246 1.00 48.59 597 ARG A C 1
ATOM 4879 O O . ARG A 1 597 ? 25.670 -30.969 -27.919 1.00 48.59 597 ARG A O 1
ATOM 4886 N N . LYS A 1 598 ? 24.828 -32.778 -26.876 1.00 45.62 598 LYS A N 1
ATOM 4887 C CA . LYS A 1 598 ? 25.932 -33.715 -27.146 1.00 45.62 598 LYS A CA 1
ATOM 4888 C C . LYS A 1 598 ? 26.458 -33.591 -28.592 1.00 45.62 598 LYS A C 1
ATOM 4890 O O . LYS A 1 598 ? 25.658 -33.295 -29.471 1.00 45.62 598 LYS A O 1
ATOM 4895 N N . PRO A 1 599 ? 27.735 -33.922 -28.870 1.00 47.28 599 PRO A N 1
ATOM 4896 C CA . PRO A 1 599 ? 28.331 -33.868 -30.217 1.00 47.28 599 PRO A CA 1
ATOM 4897 C C . PRO A 1 599 ? 27.529 -34.578 -31.326 1.00 47.28 599 PRO A C 1
ATOM 4899 O O . PRO A 1 599 ? 27.701 -34.288 -32.507 1.00 47.28 599 PRO A O 1
ATOM 4902 N N . ASP A 1 600 ? 26.645 -35.497 -30.939 1.00 52.41 600 ASP A N 1
ATOM 4903 C CA . ASP A 1 600 ? 25.825 -36.318 -31.829 1.00 52.41 600 ASP A CA 1
ATOM 4904 C C . ASP A 1 600 ? 24.457 -35.676 -32.143 1.00 52.41 600 ASP A C 1
ATOM 4906 O O . ASP A 1 600 ? 23.729 -36.137 -33.028 1.00 52.41 600 ASP A O 1
ATOM 4910 N N . ASP A 1 601 ? 24.087 -34.622 -31.413 1.00 49.22 601 ASP A N 1
ATOM 4911 C CA . ASP A 1 601 ? 22.813 -33.927 -31.536 1.00 49.22 601 ASP A CA 1
ATOM 4912 C C . ASP A 1 601 ? 22.955 -32.828 -32.599 1.00 49.22 601 ASP A C 1
ATOM 4914 O O . ASP A 1 601 ? 23.577 -31.791 -32.388 1.00 49.22 601 ASP A O 1
ATOM 4918 N N . LYS A 1 602 ? 22.384 -33.053 -33.787 1.00 50.31 602 LYS A N 1
ATOM 4919 C CA . LYS A 1 602 ? 22.450 -32.112 -34.928 1.00 50.31 602 LYS A CA 1
ATOM 4920 C C . LYS A 1 602 ? 21.666 -30.808 -34.707 1.00 50.31 602 LYS A C 1
ATOM 4922 O O . LYS A 1 602 ? 21.543 -30.008 -35.628 1.00 50.31 602 LYS A O 1
ATOM 4927 N N . ILE A 1 603 ? 21.103 -30.620 -33.518 1.00 49.16 603 ILE A N 1
ATOM 4928 C CA . ILE A 1 603 ? 20.274 -29.483 -33.137 1.00 49.16 603 ILE A CA 1
ATOM 4929 C C . ILE A 1 603 ? 21.193 -28.433 -32.508 1.00 49.16 603 ILE A C 1
ATOM 4931 O O . ILE A 1 603 ? 21.641 -28.604 -31.377 1.00 49.16 603 ILE A O 1
ATOM 4935 N N . GLN A 1 604 ? 21.458 -27.349 -33.237 1.00 54.91 604 GLN A N 1
ATOM 4936 C CA . GLN A 1 604 ? 22.125 -26.163 -32.701 1.00 54.91 604 GLN A CA 1
ATOM 4937 C C . GLN A 1 604 ? 21.086 -25.056 -32.507 1.00 54.91 604 GLN A C 1
ATOM 4939 O O . GLN A 1 604 ? 20.415 -24.655 -33.456 1.00 54.91 604 GLN A O 1
ATOM 4944 N N . ASP A 1 605 ? 20.945 -24.576 -31.274 1.00 57.28 605 ASP A N 1
ATOM 4945 C CA . ASP A 1 605 ? 20.232 -23.330 -30.997 1.00 57.28 605 ASP A CA 1
ATOM 4946 C C . ASP A 1 605 ? 21.132 -22.176 -31.448 1.00 57.28 605 ASP A C 1
ATOM 4948 O O . ASP A 1 605 ? 22.304 -22.154 -31.079 1.00 57.28 605 ASP A O 1
ATOM 4952 N N . TYR A 1 606 ? 20.620 -21.213 -32.218 1.00 65.06 606 TYR A N 1
ATOM 4953 C CA . TYR A 1 606 ? 21.419 -20.062 -32.649 1.00 65.06 606 TYR A CA 1
ATOM 4954 C C . TYR A 1 606 ? 20.840 -18.753 -32.121 1.00 65.06 606 TYR A C 1
ATOM 4956 O O . TYR A 1 606 ? 19.645 -18.479 -32.263 1.00 65.06 606 TYR A O 1
ATOM 4964 N N . TYR A 1 607 ? 21.724 -17.920 -31.573 1.00 71.00 607 TYR A N 1
ATOM 4965 C CA . TYR A 1 607 ? 21.464 -16.509 -31.315 1.00 71.00 607 TYR A CA 1
ATOM 4966 C C . TYR A 1 607 ? 22.093 -15.687 -32.438 1.00 71.00 607 TYR A C 1
ATOM 4968 O O . TYR A 1 607 ? 23.280 -15.833 -32.736 1.00 71.00 607 TYR A O 1
ATOM 4976 N N . TRP A 1 608 ? 21.300 -14.823 -33.057 1.00 76.50 608 TRP A N 1
ATOM 4977 C CA . TRP A 1 608 ? 21.711 -13.968 -34.161 1.00 76.50 608 TRP A CA 1
ATOM 4978 C C . TRP A 1 608 ? 21.625 -12.510 -33.750 1.00 76.50 608 TRP A C 1
ATOM 4980 O O . TRP A 1 608 ? 20.605 -12.067 -33.226 1.00 76.50 608 TRP A O 1
ATOM 4990 N N . LYS A 1 609 ? 22.682 -11.761 -34.042 1.00 77.25 609 LYS A N 1
ATOM 4991 C CA . LYS A 1 609 ? 22.723 -10.308 -33.936 1.00 77.25 609 LYS A CA 1
ATOM 4992 C C . LYS A 1 609 ? 22.465 -9.722 -35.317 1.00 77.25 609 LYS A C 1
ATOM 4994 O O . LYS A 1 609 ? 23.330 -9.846 -36.183 1.00 77.25 609 LYS A O 1
ATOM 4999 N N . VAL A 1 610 ? 21.291 -9.139 -35.540 1.00 73.75 610 VAL A N 1
ATOM 5000 C CA . VAL A 1 610 ? 20.896 -8.546 -36.829 1.00 73.75 610 VAL A CA 1
ATOM 5001 C C . VAL A 1 610 ? 20.879 -7.018 -36.709 1.00 73.75 610 VAL A C 1
ATOM 5003 O O . VAL A 1 610 ? 20.230 -6.518 -35.791 1.00 73.75 610 VAL A O 1
ATOM 5006 N N . PRO A 1 611 ? 21.541 -6.265 -37.609 1.00 75.44 611 PRO A N 1
ATOM 5007 C CA . PRO A 1 611 ? 21.514 -4.802 -37.580 1.00 75.44 611 PRO A CA 1
ATOM 5008 C C . PRO A 1 611 ? 20.089 -4.240 -37.586 1.00 75.44 611 PRO A C 1
ATOM 5010 O O . PRO A 1 611 ? 19.237 -4.716 -38.344 1.00 75.44 611 PRO A O 1
ATOM 5013 N N . ARG A 1 612 ? 19.798 -3.244 -36.741 1.00 69.75 612 ARG A N 1
ATOM 5014 C CA . ARG A 1 612 ? 18.433 -2.708 -36.570 1.00 69.75 612 ARG A CA 1
ATOM 5015 C C . ARG A 1 612 ? 17.881 -2.065 -37.836 1.00 69.75 612 ARG A C 1
ATOM 5017 O O . ARG A 1 612 ? 16.677 -2.137 -38.065 1.00 69.75 612 ARG A O 1
ATOM 5024 N N . GLU A 1 613 ? 18.727 -1.490 -38.679 1.00 72.50 613 GLU A N 1
ATOM 5025 C CA . GLU A 1 613 ? 18.343 -0.989 -40.001 1.00 72.50 613 GLU A CA 1
ATOM 5026 C C . GLU A 1 613 ? 17.764 -2.092 -40.902 1.00 72.50 613 GLU A C 1
ATOM 5028 O O . GLU A 1 613 ? 16.865 -1.822 -41.693 1.00 72.50 613 GLU A O 1
ATOM 5033 N N . ASN A 1 614 ? 18.185 -3.344 -40.700 1.00 69.81 614 ASN A N 1
ATOM 5034 C CA . ASN A 1 614 ? 17.703 -4.511 -41.438 1.00 69.81 614 ASN A CA 1
ATOM 5035 C C . ASN A 1 614 ? 16.539 -5.211 -40.716 1.00 69.81 614 ASN A C 1
ATOM 5037 O O . ASN A 1 614 ? 16.000 -6.206 -41.209 1.00 69.81 614 ASN A O 1
ATOM 5041 N N . PHE A 1 615 ? 16.135 -4.726 -39.536 1.00 66.44 615 PHE A N 1
ATOM 5042 C CA . PHE A 1 615 ? 15.132 -5.385 -38.703 1.00 66.44 615 PHE A CA 1
ATOM 5043 C C . PHE A 1 615 ? 13.740 -5.376 -39.333 1.00 66.44 615 PHE A C 1
ATOM 5045 O O . PHE A 1 615 ? 13.043 -6.384 -39.270 1.00 66.44 615 PHE A O 1
ATOM 5052 N N . HIS A 1 616 ? 13.326 -4.273 -39.960 1.00 61.12 616 HIS A N 1
ATOM 5053 C CA . HIS A 1 616 ? 12.012 -4.202 -40.605 1.00 61.12 616 HIS A CA 1
ATOM 5054 C C . HIS A 1 616 ? 11.905 -5.163 -41.795 1.00 61.12 616 HIS A C 1
ATOM 5056 O O . HIS A 1 616 ? 10.893 -5.853 -41.923 1.00 61.12 616 HIS A O 1
ATOM 5062 N N . ASP A 1 617 ? 12.971 -5.289 -42.587 1.00 62.38 617 ASP A N 1
ATOM 5063 C CA . ASP A 1 617 ? 13.060 -6.268 -43.675 1.00 62.38 617 ASP A CA 1
ATOM 5064 C C . ASP A 1 617 ? 13.086 -7.705 -43.132 1.00 62.38 617 ASP A C 1
ATOM 5066 O O . ASP A 1 617 ? 12.419 -8.592 -43.668 1.00 62.38 617 ASP A O 1
ATOM 5070 N N . THR A 1 618 ? 13.774 -7.920 -42.007 1.00 58.78 618 THR A N 1
ATOM 5071 C CA . THR A 1 618 ? 13.813 -9.204 -41.291 1.00 58.78 618 THR A CA 1
ATOM 5072 C C . THR A 1 618 ? 12.431 -9.602 -40.776 1.00 58.78 618 THR A C 1
ATOM 5074 O O . THR A 1 618 ? 11.998 -10.734 -40.981 1.00 58.78 618 THR A O 1
ATOM 5077 N N . LEU A 1 619 ? 11.703 -8.673 -40.153 1.00 56.72 619 LEU A N 1
ATOM 5078 C CA . LEU A 1 619 ? 10.362 -8.907 -39.623 1.00 56.72 619 LEU A CA 1
ATOM 5079 C C . LEU A 1 619 ? 9.361 -9.176 -40.754 1.00 56.72 619 LEU A C 1
ATOM 5081 O O . LEU A 1 619 ? 8.557 -10.098 -40.648 1.00 56.72 619 LEU A O 1
ATOM 5085 N N . ALA A 1 620 ? 9.430 -8.411 -41.848 1.00 59.31 620 ALA A N 1
ATOM 5086 C CA . ALA A 1 620 ? 8.583 -8.604 -43.023 1.00 59.31 620 ALA A CA 1
ATOM 5087 C C . ALA A 1 620 ? 8.872 -9.937 -43.732 1.00 59.31 620 ALA A C 1
ATOM 5089 O O . ALA A 1 620 ? 7.947 -10.585 -44.220 1.00 59.31 620 ALA A O 1
ATOM 5090 N N . MET A 1 621 ? 10.133 -10.378 -43.766 1.00 59.81 621 MET A N 1
ATOM 5091 C CA . MET A 1 621 ? 10.518 -11.683 -44.304 1.00 59.81 621 MET A CA 1
ATOM 5092 C C . MET A 1 621 ? 10.045 -12.829 -43.405 1.00 59.81 621 MET A C 1
ATOM 5094 O O . MET A 1 621 ? 9.464 -13.771 -43.926 1.00 59.81 621 MET A O 1
ATOM 5098 N N . ILE A 1 622 ? 10.252 -12.752 -42.087 1.00 55.09 622 ILE A N 1
ATOM 5099 C CA . ILE A 1 622 ? 9.776 -13.769 -41.131 1.00 55.09 622 ILE A CA 1
ATOM 5100 C C . ILE A 1 622 ? 8.242 -13.872 -41.151 1.00 55.09 622 ILE A C 1
ATOM 5102 O O . ILE A 1 622 ? 7.695 -14.943 -40.946 1.00 55.09 622 ILE A O 1
ATOM 5106 N N . GLN A 1 623 ? 7.540 -12.767 -41.409 1.00 49.50 623 GLN A N 1
ATOM 5107 C CA . GLN A 1 623 ? 6.081 -12.758 -41.559 1.00 49.50 623 GLN A CA 1
ATOM 5108 C C . GLN A 1 623 ? 5.592 -13.302 -42.909 1.00 49.50 623 GLN A C 1
ATOM 5110 O O . GLN A 1 623 ? 4.405 -13.593 -43.039 1.00 49.50 623 GLN A O 1
ATOM 5115 N N . LYS A 1 624 ? 6.465 -13.358 -43.921 1.00 48.62 624 LYS A N 1
ATOM 5116 C CA . LYS A 1 624 ? 6.144 -13.794 -45.287 1.00 48.62 624 LYS A CA 1
ATOM 5117 C C . LYS A 1 624 ? 6.584 -15.233 -45.572 1.00 48.62 624 LYS A C 1
ATOM 5119 O O . LYS A 1 624 ? 5.986 -15.865 -46.438 1.00 48.62 624 LYS A O 1
ATOM 5124 N N . ALA A 1 625 ? 7.671 -15.677 -44.941 1.00 43.25 625 ALA A N 1
ATOM 5125 C CA . ALA A 1 625 ? 8.097 -17.070 -44.902 1.00 43.25 625 ALA A CA 1
ATOM 5126 C C . ALA A 1 625 ? 7.107 -17.844 -44.039 1.00 43.25 625 ALA A C 1
ATOM 5128 O O . ALA A 1 625 ? 6.681 -18.913 -44.519 1.00 43.25 625 ALA A O 1
#

Foldseek 3Di:
DFDDPVLLVVLLVVLLVVQQVVQVVQPRQAGPDDFQVSLVVSLVSLCCRQVVVVLVVLCVVQVEAEGGEEAAPDWDWDWDQDPVRGTHIYTYHHPVCSVDDDVPDDDGPSGSVSLSSLLRVLLSVLVSVVLCPPDPPDQQSPSCHVVSCVSSCRRNNDDPPPPPPDDDDDDDPDDDDQQDPVQFAAEADDDQCLQVRQLLCQCQFFPLNPLSLCLLQPPPLSPQDDDCVLLPDPLALDNDSVSLSVLSVVLSVLSVVVSVCRSRSHYYHPVVSLVSVCNLPVCSPDPFHDHNLVSLLSSCSSRVLSVLDDDQQFKWKQFPVRDTDPTDDGDDDPDDDGVVVVPDDPDQPLPLDVRSIGIDGDDQPDPRQKDKDFDPQPALQQDDQAPNLQQKGWFKFKKFFAQPPPDPRRDGRIWMWGHRPNWIWTWHSHVVTDTGTDPDDPSCQARHDDSGMYGGMIMIGGDPDSPPPPQPQLFVDDPFWDWDPWDDDPQWIKTKIWGDDVVLVVLLVVLVFDWDDDPNIIMTIDTHHPVCRVVSVVVSSVVSGWGKTWDDDPDWWIKIKTQPLQCPVVVVCVVQVKDWDDAQDADSNDGDHFPPDDPVRSGTITIITGTPVSVVVVVVVSNND